Protein AF-A0A286G7I3-F1 (afdb_monomer_lite)

Secondary structure (DSSP, 8-state):
-HHHHHH----EEEEEEE-TTS-EEEEEEE-TTT-TTEEEEEE-GGGS-STTHHHHHHHHHHHHHHTT-EEEEEEETTSPPP--TTPPEEEEPSS--HHHHHHHHHHHHHHTT----PPPHHHHHHHHHHHHHHHHHHH---SS-HHHH-TTHHHHEEEESSSTT--GGGS-TT---EEEEE--STTT--EEEEEHHHHHTT----HHHHHHHHHHHHTSPPTT-SHHHH-HHHHHTEEEETTSTT--GGG--TT---EEEEE---TTT--EEEEEHHHHHHH----HHHHHHHHHHHHHSPPTT-SHHHH-HHHHTTEEEETT-TT--TTT--TT----EEEE--STT---EEEE-HHHHH-SSS-S---TTTSPPPPP----

Structure (mmCIF, N/CA/C/O backbone):
data_AF-A0A286G7I3-F1
#
_entry.id   AF-A0A286G7I3-F1
#
loop_
_atom_site.group_PDB
_atom_site.id
_atom_site.type_symbol
_atom_site.label_atom_id
_atom_site.label_alt_id
_atom_site.label_comp_id
_atom_site.label_asym_id
_atom_site.label_entity_id
_atom_site.label_seq_id
_atom_site.pdbx_PDB_ins_code
_atom_site.Cartn_x
_atom_site.Cartn_y
_atom_site.Cartn_z
_atom_site.occupancy
_atom_site.B_iso_or_equiv
_atom_site.auth_seq_id
_atom_site.auth_comp_id
_atom_site.auth_asym_id
_atom_site.auth_atom_id
_atom_site.pdbx_PDB_model_num
ATOM 1 N N . MET A 1 1 ? -23.359 -0.756 37.382 1.00 92.81 1 MET A N 1
ATOM 2 C CA . MET A 1 1 ? -24.013 0.315 38.172 1.00 92.81 1 MET A CA 1
ATOM 3 C C . MET A 1 1 ? -24.733 -0.228 39.402 1.00 92.81 1 MET A C 1
ATOM 5 O O . MET A 1 1 ? -24.409 0.230 40.486 1.00 92.81 1 MET A O 1
ATOM 9 N N . LEU A 1 2 ? -25.645 -1.206 39.276 1.00 96.12 2 LEU A N 1
ATOM 10 C CA . LEU A 1 2 ? -26.337 -1.809 40.433 1.00 96.12 2 LEU A CA 1
ATOM 11 C C . LEU A 1 2 ? -25.375 -2.321 41.516 1.00 96.12 2 LEU A C 1
ATOM 13 O O . LEU A 1 2 ? -25.525 -1.956 42.674 1.00 96.12 2 LEU A O 1
ATOM 17 N N . VAL A 1 3 ? -24.338 -3.069 41.117 1.00 95.69 3 VAL A N 1
ATOM 18 C CA . VAL A 1 3 ? -23.302 -3.575 42.036 1.00 95.69 3 VAL A CA 1
ATOM 19 C C . VAL A 1 3 ? -22.672 -2.441 42.850 1.00 95.69 3 VAL A C 1
ATOM 21 O O . VAL A 1 3 ? -22.661 -2.525 44.067 1.00 95.69 3 VAL A O 1
ATOM 24 N N . GLN A 1 4 ? -22.236 -1.348 42.211 1.00 95.25 4 GLN A N 1
ATOM 25 C CA . GLN A 1 4 ? -21.652 -0.192 42.912 1.00 95.25 4 GLN A CA 1
ATOM 26 C C . GLN A 1 4 ? -22.638 0.464 43.882 1.00 95.25 4 GLN A C 1
ATOM 28 O O . GLN A 1 4 ? -22.255 0.852 44.979 1.00 95.25 4 GLN A O 1
ATOM 33 N N . ALA A 1 5 ? -23.908 0.600 43.490 1.00 96.12 5 ALA A N 1
ATOM 34 C CA . ALA A 1 5 ? -24.925 1.207 44.346 1.00 96.12 5 ALA A CA 1
ATOM 35 C C . ALA A 1 5 ? -25.219 0.347 45.590 1.00 96.12 5 ALA A C 1
ATOM 37 O O . ALA A 1 5 ? -25.409 0.892 46.681 1.00 96.12 5 ALA A O 1
ATOM 38 N N . ALA A 1 6 ? -25.250 -0.980 45.421 1.00 96.88 6 ALA A N 1
ATOM 39 C CA . ALA A 1 6 ? -25.557 -1.946 46.472 1.00 96.88 6 ALA A CA 1
ATOM 40 C C . ALA A 1 6 ? -24.361 -2.237 47.392 1.00 96.88 6 ALA A C 1
ATOM 42 O O . ALA A 1 6 ? -24.544 -2.414 48.595 1.00 96.88 6 ALA A O 1
ATOM 43 N N . SER A 1 7 ? -23.138 -2.276 46.861 1.00 95.81 7 SER A N 1
ATOM 44 C CA . SER A 1 7 ? -21.938 -2.584 47.648 1.00 95.81 7 SER A CA 1
ATOM 45 C C . SER A 1 7 ? -21.220 -1.349 48.187 1.00 95.81 7 SER A C 1
ATOM 47 O O . SER A 1 7 ? -20.500 -1.440 49.178 1.00 95.81 7 SER A O 1
ATOM 49 N N . GLY A 1 8 ? -21.391 -0.193 47.537 1.00 94.62 8 GLY A N 1
ATOM 50 C CA . GLY A 1 8 ? -20.584 1.003 47.787 1.00 94.62 8 GLY A CA 1
ATOM 51 C C . GLY A 1 8 ? -19.138 0.889 47.286 1.00 94.62 8 GLY A C 1
ATOM 52 O O . GLY A 1 8 ? -18.351 1.805 47.508 1.00 94.62 8 GLY A O 1
ATOM 53 N N . LEU A 1 9 ? -18.778 -0.213 46.620 1.00 94.31 9 LEU A N 1
ATOM 54 C CA . LEU A 1 9 ? -17.425 -0.474 46.135 1.00 94.31 9 LEU A CA 1
ATOM 55 C C . LEU A 1 9 ? -17.192 0.143 44.754 1.00 94.31 9 LEU A C 1
ATOM 57 O O . LEU A 1 9 ? -18.116 0.300 43.948 1.00 94.31 9 LEU A O 1
ATOM 61 N N . SER A 1 10 ? -15.926 0.439 44.455 1.00 93.25 10 SER A N 1
ATOM 62 C CA . SER A 1 10 ? -15.514 0.736 43.084 1.00 93.25 10 SER A CA 1
ATOM 63 C C . SER A 1 10 ? -15.616 -0.532 42.237 1.00 93.25 10 SER A C 1
ATOM 65 O O . SER A 1 10 ? -15.251 -1.616 42.686 1.00 93.25 10 SER A O 1
ATOM 67 N N . VAL A 1 11 ? -16.129 -0.394 41.016 1.00 93.75 11 VAL A N 1
ATOM 68 C CA . VAL A 1 11 ? -16.263 -1.497 40.061 1.00 93.75 11 VAL A CA 1
ATOM 69 C C . VAL A 1 11 ? -15.745 -1.002 38.725 1.00 93.75 11 VAL A C 1
ATOM 71 O O . VAL A 1 11 ? -16.295 -0.057 38.153 1.00 93.75 11 VAL A O 1
ATOM 74 N N . GLU A 1 12 ? -14.701 -1.652 38.238 1.00 93.50 12 GLU A N 1
ATOM 75 C CA . GLU A 1 12 ? -14.192 -1.487 36.886 1.00 93.50 12 GLU A CA 1
ATOM 76 C C . GLU A 1 12 ? -14.887 -2.491 35.966 1.00 93.50 12 GLU A C 1
ATOM 78 O O . GLU A 1 12 ? -15.017 -3.669 36.301 1.00 93.50 12 GLU A O 1
ATOM 83 N N . LEU A 1 13 ? -15.365 -2.007 34.819 1.00 91.25 13 LEU A N 1
ATOM 84 C CA . LEU A 1 13 ? -15.988 -2.833 33.786 1.00 91.25 13 LEU A CA 1
ATOM 85 C C . LEU A 1 13 ? -14.953 -3.203 32.725 1.00 91.25 13 LEU A C 1
ATOM 87 O O . LEU A 1 13 ? -14.081 -2.388 32.423 1.00 91.25 13 LEU A O 1
ATOM 91 N N . ASP A 1 14 ? -15.098 -4.383 32.118 1.00 89.12 14 ASP A N 1
ATOM 92 C CA . ASP A 1 14 ? -14.224 -4.856 31.034 1.00 89.12 14 ASP A CA 1
ATOM 93 C C . ASP A 1 14 ? -12.725 -4.801 31.411 1.00 89.12 14 ASP A C 1
ATOM 95 O O . ASP A 1 14 ? -11.880 -4.432 30.588 1.00 89.12 14 ASP A O 1
ATOM 99 N N . HIS A 1 15 ? -12.380 -5.154 32.654 1.00 93.56 15 HIS A N 1
ATOM 100 C CA . HIS A 1 15 ? -11.006 -5.110 33.150 1.00 93.56 15 HIS A CA 1
ATOM 101 C C . HIS A 1 15 ? -10.110 -6.062 32.352 1.00 93.56 15 HIS A C 1
ATOM 103 O O . HIS A 1 15 ? -10.444 -7.231 32.135 1.00 93.56 15 HIS A O 1
ATOM 109 N N . ARG A 1 16 ? -8.967 -5.555 31.883 1.00 93.81 16 ARG A N 1
ATOM 110 C CA . ARG A 1 16 ? -8.094 -6.265 30.946 1.00 93.81 16 ARG A CA 1
ATOM 111 C C . ARG A 1 16 ? -6.773 -6.628 31.584 1.00 93.81 16 ARG A C 1
ATOM 113 O O . ARG A 1 16 ? -6.072 -5.763 32.100 1.00 93.81 16 ARG A O 1
ATOM 120 N N . LEU A 1 17 ? -6.407 -7.898 31.470 1.00 91.62 17 LEU A N 1
ATOM 121 C CA . LEU A 1 17 ? -5.164 -8.416 32.013 1.00 91.62 17 LEU A CA 1
ATOM 122 C C . LEU A 1 17 ? -4.532 -9.412 31.046 1.00 91.62 17 LEU A C 1
ATOM 124 O O . LEU A 1 17 ? -5.204 -10.209 30.393 1.00 91.62 17 LEU A O 1
ATOM 128 N N . ARG A 1 18 ? -3.205 -9.372 30.944 1.00 92.75 18 ARG A N 1
ATOM 129 C CA . ARG A 1 18 ? -2.447 -10.311 30.119 1.00 92.75 18 ARG A CA 1
ATOM 130 C C . ARG A 1 18 ? -1.984 -11.492 30.965 1.00 92.75 18 ARG A C 1
ATOM 132 O O . ARG A 1 18 ? -0.975 -11.396 31.660 1.00 92.75 18 ARG A O 1
ATOM 139 N N . LEU A 1 19 ? -2.710 -12.605 30.879 1.00 91.12 19 LEU A N 1
ATOM 140 C CA . LEU A 1 19 ? -2.352 -13.842 31.573 1.00 91.12 19 LEU A CA 1
ATOM 141 C C . LEU A 1 19 ? -1.157 -14.546 30.895 1.00 91.12 19 LEU A C 1
ATOM 143 O O . LEU A 1 19 ? -0.974 -14.425 29.675 1.00 91.12 19 LEU A O 1
ATOM 147 N N . PRO A 1 20 ? -0.337 -15.309 31.645 1.00 87.94 20 PRO A N 1
ATOM 148 C CA . PRO A 1 20 ? 0.782 -16.063 31.082 1.00 87.94 20 PRO A CA 1
ATOM 149 C C . PRO A 1 20 ? 0.353 -16.978 29.927 1.00 87.94 20 PRO A C 1
ATOM 151 O O . PRO A 1 20 ? -0.603 -17.740 30.037 1.00 87.94 20 PRO A O 1
ATOM 154 N N . GLY A 1 21 ? 1.059 -16.897 28.795 1.00 86.12 21 GLY A N 1
ATOM 155 C CA . GLY A 1 21 ? 0.765 -17.710 27.606 1.00 86.12 21 GLY A CA 1
ATOM 156 C C . GLY A 1 21 ? -0.512 -17.320 26.850 1.00 86.12 21 GLY A C 1
ATOM 157 O O . GLY A 1 21 ? -0.865 -17.986 25.877 1.00 86.12 21 GLY A O 1
ATOM 158 N N . ARG A 1 22 ? -1.194 -16.241 27.252 1.00 87.62 22 ARG A N 1
ATOM 159 C CA . ARG A 1 22 ? -2.447 -15.785 26.647 1.00 87.62 22 ARG A CA 1
ATOM 160 C C . ARG A 1 22 ? -2.303 -14.397 26.023 1.00 87.62 22 ARG A C 1
ATOM 162 O O . ARG A 1 22 ? -1.308 -13.685 26.197 1.00 87.62 22 ARG A O 1
ATOM 169 N N . ARG A 1 23 ? -3.299 -14.040 25.208 1.00 84.38 23 ARG A N 1
ATOM 170 C CA . ARG A 1 23 ? -3.499 -12.651 24.772 1.00 84.38 23 ARG A CA 1
ATOM 171 C C . ARG A 1 23 ? -4.014 -11.829 25.963 1.00 84.38 23 ARG A C 1
ATOM 173 O O . ARG A 1 23 ? -4.059 -12.309 27.088 1.00 84.38 23 ARG A O 1
ATOM 180 N N . GLU A 1 24 ? -4.359 -10.576 25.716 1.00 89.88 24 GLU A N 1
ATOM 181 C CA . GLU A 1 24 ? -5.114 -9.785 26.683 1.00 89.88 24 GLU A CA 1
ATOM 182 C C . GLU A 1 24 ? -6.499 -10.426 26.887 1.00 89.88 24 GLU A C 1
ATOM 184 O O . GLU A 1 24 ? -7.284 -10.519 25.941 1.00 89.88 24 GLU A O 1
ATOM 189 N N . ASP A 1 25 ? -6.758 -10.929 28.095 1.00 91.69 25 ASP A N 1
ATOM 190 C CA . ASP A 1 25 ? -8.053 -11.453 28.523 1.00 91.69 25 ASP A CA 1
ATOM 191 C C . ASP A 1 25 ? -8.862 -10.330 29.187 1.00 91.69 25 ASP A C 1
ATOM 193 O O . ASP A 1 25 ? -8.309 -9.408 29.789 1.00 91.69 25 ASP A O 1
ATOM 197 N N . ARG A 1 26 ? -10.189 -10.412 29.069 1.00 93.19 26 ARG A N 1
ATOM 198 C CA . ARG A 1 26 ? -11.133 -9.413 29.580 1.00 93.19 26 ARG A CA 1
ATOM 199 C C . ARG A 1 26 ? -12.057 -10.041 30.610 1.00 93.19 26 ARG A C 1
ATOM 201 O O . ARG A 1 26 ? -12.679 -11.048 30.279 1.00 93.19 26 ARG A O 1
ATOM 208 N N . PHE A 1 27 ? -12.172 -9.434 31.783 1.00 94.50 27 PHE A N 1
ATOM 209 C CA . PHE A 1 27 ? -13.089 -9.806 32.861 1.00 94.50 27 PHE A CA 1
ATOM 210 C C . PHE A 1 27 ? -14.191 -8.761 32.998 1.00 94.50 27 PHE A C 1
ATOM 212 O O . PHE A 1 27 ? -13.928 -7.568 32.840 1.00 94.50 27 PHE A O 1
ATOM 219 N N . ASP A 1 28 ? -15.423 -9.196 33.251 1.00 94.31 28 ASP A N 1
ATOM 220 C CA . ASP A 1 28 ? -16.570 -8.289 33.173 1.00 94.31 28 ASP A CA 1
ATOM 221 C C . ASP A 1 28 ? -16.594 -7.292 34.333 1.00 94.31 28 ASP A C 1
ATOM 223 O O . ASP A 1 28 ? -16.846 -6.108 34.097 1.00 94.31 28 ASP A O 1
ATOM 227 N N . LEU A 1 29 ? -16.282 -7.742 35.555 1.00 95.75 29 LEU A N 1
ATOM 228 C CA . LEU A 1 29 ? -16.174 -6.894 36.744 1.00 95.75 29 LEU A CA 1
ATOM 229 C C . LEU A 1 29 ? -14.844 -7.120 37.474 1.00 95.75 29 LEU A C 1
ATOM 231 O O . LEU A 1 29 ? -14.450 -8.256 37.742 1.00 95.75 29 LEU A O 1
ATOM 235 N N . TYR A 1 30 ? -14.211 -6.022 37.878 1.00 96.00 30 TYR A N 1
ATOM 236 C CA . TYR A 1 30 ? -13.063 -6.004 38.783 1.00 96.00 30 TYR A CA 1
ATOM 237 C C . TYR A 1 30 ? -13.311 -5.025 39.937 1.00 96.00 30 TYR A C 1
ATOM 239 O O . TYR A 1 30 ? -13.836 -3.928 39.727 1.00 96.00 30 TYR A O 1
ATOM 247 N N . LEU A 1 31 ? -12.971 -5.438 41.160 1.00 92.88 31 LEU A N 1
ATOM 248 C CA . LEU A 1 31 ? -13.221 -4.684 42.390 1.00 92.88 31 LEU A CA 1
ATOM 249 C C . LEU A 1 31 ? -11.886 -4.382 43.094 1.00 92.88 31 LEU A C 1
ATOM 251 O O . LEU A 1 31 ? -11.485 -5.147 43.968 1.00 92.88 31 LEU A O 1
ATOM 255 N N . PRO A 1 32 ? -11.192 -3.281 42.745 1.00 89.50 32 PRO A N 1
ATOM 256 C CA . PRO A 1 32 ? -9.809 -3.041 43.173 1.00 89.50 32 PRO A CA 1
ATOM 257 C C . PRO A 1 32 ? -9.633 -2.954 44.690 1.00 89.50 32 PRO A C 1
ATOM 259 O O . PRO A 1 32 ? -8.608 -3.367 45.213 1.00 89.50 32 PRO A O 1
ATOM 262 N N . GLU A 1 33 ? -10.636 -2.441 45.399 1.00 89.62 33 GLU A N 1
ATOM 263 C CA . GLU A 1 33 ? -10.627 -2.320 46.853 1.00 89.62 33 GLU A CA 1
ATOM 264 C C . GLU A 1 33 ? -11.990 -2.755 47.407 1.00 89.62 33 GLU A C 1
ATOM 266 O O . GLU A 1 33 ? -13.024 -2.367 46.847 1.00 89.62 33 GLU A O 1
ATOM 271 N N . PRO A 1 34 ? -12.036 -3.537 48.501 1.00 88.62 34 PRO A N 1
ATOM 272 C CA . PRO A 1 34 ? -10.909 -4.085 49.272 1.00 88.62 34 PRO A CA 1
ATOM 273 C C . PRO A 1 34 ? -10.394 -5.448 48.750 1.00 88.62 34 PRO A C 1
ATOM 275 O O . PRO A 1 34 ? -9.700 -6.157 49.475 1.00 88.62 34 PRO A O 1
ATOM 278 N N . ALA A 1 35 ? -10.776 -5.869 47.537 1.00 86.94 35 ALA A N 1
ATOM 279 C CA . ALA A 1 35 ? -10.532 -7.221 47.018 1.00 86.94 35 ALA A CA 1
ATOM 280 C C . ALA A 1 35 ? -9.737 -7.221 45.690 1.00 86.94 35 ALA A C 1
ATOM 282 O O . ALA A 1 35 ? -10.262 -7.662 44.668 1.00 86.94 35 ALA A O 1
ATOM 283 N N . PRO A 1 36 ? -8.460 -6.791 45.683 1.00 89.62 36 PRO A N 1
ATOM 284 C CA . PRO A 1 36 ? -7.670 -6.572 44.461 1.00 89.62 36 PRO A CA 1
ATOM 285 C C . PRO A 1 36 ? -7.359 -7.842 43.649 1.00 89.62 36 PRO A C 1
ATOM 287 O O . PRO A 1 36 ? -6.869 -7.749 42.527 1.00 89.62 36 PRO A O 1
ATOM 290 N N . SER A 1 37 ? -7.608 -9.036 44.191 1.00 91.25 37 SER A N 1
ATOM 291 C CA . SER A 1 37 ? -7.491 -10.309 43.468 1.00 91.25 37 SER A CA 1
ATOM 292 C C . SER A 1 37 ? -8.796 -10.748 42.794 1.00 91.25 37 SER A C 1
ATOM 294 O O . SER A 1 37 ? -8.751 -11.664 41.974 1.00 91.25 37 SER A O 1
ATOM 296 N N . LEU A 1 38 ? -9.941 -10.138 43.138 1.00 94.25 38 LEU A N 1
ATOM 297 C CA . LEU A 1 38 ? -11.271 -10.606 42.747 1.00 94.25 38 LEU A CA 1
ATOM 298 C C . LEU A 1 38 ? -11.661 -10.142 41.342 1.00 94.25 38 LEU A C 1
ATOM 300 O O . LEU A 1 38 ? -11.843 -8.950 41.080 1.00 94.25 38 LEU A O 1
ATOM 304 N N . LEU A 1 39 ? -11.896 -11.117 40.470 1.00 95.19 39 LEU A N 1
ATOM 305 C CA . LEU A 1 39 ? -12.409 -10.944 39.117 1.00 95.19 39 LEU A CA 1
ATOM 306 C C . LEU A 1 39 ? -13.718 -11.716 38.969 1.00 95.19 39 LEU A C 1
ATOM 308 O O . LEU A 1 39 ? -13.805 -12.875 39.371 1.00 95.19 39 LEU A O 1
ATOM 312 N N . ILE A 1 40 ? -14.731 -11.088 38.373 1.00 95.56 40 ILE A N 1
ATOM 313 C CA . ILE A 1 40 ? -16.036 -11.717 38.154 1.00 95.56 40 ILE A CA 1
ATOM 314 C C . ILE A 1 40 ? -16.363 -11.703 36.664 1.00 95.56 40 ILE A C 1
ATOM 316 O O . ILE A 1 40 ? -16.412 -10.639 36.042 1.00 95.56 40 ILE A O 1
ATOM 320 N N . ASP A 1 41 ? -16.624 -12.886 36.115 1.00 94.69 41 ASP A N 1
ATOM 321 C CA . ASP A 1 41 ? -17.195 -13.059 34.779 1.00 94.69 41 ASP A CA 1
ATOM 322 C C . ASP A 1 41 ? -18.713 -13.261 34.866 1.00 94.69 41 ASP A C 1
ATOM 324 O O . ASP A 1 41 ? -19.211 -14.030 35.697 1.00 94.69 41 ASP A O 1
ATOM 328 N N . LEU A 1 42 ? -19.439 -12.577 33.984 1.00 93.69 42 LEU A N 1
ATOM 329 C CA . LEU A 1 42 ? -20.878 -12.687 33.798 1.00 93.69 42 LEU A CA 1
ATOM 330 C C . LEU A 1 42 ? -21.142 -13.404 32.469 1.00 93.69 42 LEU A C 1
ATOM 332 O O . LEU A 1 42 ? -20.881 -12.870 31.392 1.00 93.69 42 LEU A O 1
ATOM 336 N N . ASP A 1 43 ? -21.715 -14.603 32.535 1.00 91.94 43 ASP A N 1
ATOM 337 C CA . ASP A 1 43 ? -21.930 -15.468 31.376 1.00 91.94 43 ASP A CA 1
ATOM 338 C C . ASP A 1 43 ? -23.408 -15.592 31.004 1.00 91.94 43 ASP A C 1
ATOM 340 O O . ASP A 1 43 ? -24.058 -16.606 31.306 1.00 91.94 43 ASP A O 1
ATOM 344 N N . PRO A 1 44 ? -23.993 -14.578 30.351 1.00 90.00 44 PRO A N 1
ATOM 345 C CA . PRO A 1 44 ? -25.347 -14.704 29.862 1.00 90.00 44 PRO A CA 1
ATOM 346 C C . PRO A 1 44 ? -25.419 -15.760 28.753 1.00 90.00 44 PRO A C 1
ATOM 348 O O . PRO A 1 44 ? -24.470 -15.985 28.000 1.00 90.00 44 PRO A O 1
ATOM 351 N N . GLU A 1 45 ? -26.572 -16.411 28.624 1.00 87.94 45 GLU A N 1
ATOM 352 C CA . GLU A 1 45 ? -26.767 -17.518 27.679 1.00 87.94 45 GLU A CA 1
ATOM 353 C C . GLU A 1 45 ? -26.418 -17.132 26.228 1.00 87.94 45 GLU A C 1
ATOM 355 O O . GLU A 1 45 ? -25.761 -17.885 25.506 1.00 87.94 45 GLU A O 1
ATOM 360 N N . TRP A 1 46 ? -26.772 -15.911 25.814 1.00 82.00 46 TRP A N 1
ATOM 361 C CA . TRP A 1 46 ? -26.573 -15.428 24.445 1.00 82.00 46 TRP A CA 1
ATOM 362 C C . TRP A 1 46 ? -25.097 -15.266 24.037 1.00 82.00 46 TRP A C 1
ATOM 364 O O . TRP A 1 46 ? -24.808 -15.257 22.839 1.00 82.00 46 TRP A O 1
ATOM 374 N N . THR A 1 47 ? -24.151 -15.184 24.983 1.00 80.38 47 THR A N 1
ATOM 375 C CA . THR A 1 47 ? -22.703 -15.170 24.683 1.00 80.38 47 THR A CA 1
ATOM 376 C C . THR A 1 47 ? -22.100 -16.578 24.577 1.00 80.38 47 THR A C 1
ATOM 378 O O . THR A 1 47 ? -20.963 -16.734 24.124 1.00 80.38 47 THR A O 1
ATOM 381 N N . HIS A 1 48 ? -22.870 -17.621 24.909 1.00 83.81 48 HIS A N 1
ATOM 382 C CA . HIS A 1 48 ? -22.408 -19.008 25.036 1.00 83.81 48 HIS A CA 1
ATOM 383 C C . HIS A 1 48 ? -23.063 -19.978 24.038 1.00 83.81 48 HIS A C 1
ATOM 385 O O . HIS A 1 48 ? -22.950 -21.191 24.180 1.00 83.81 48 HIS A O 1
ATOM 391 N N . ASN A 1 49 ? -23.665 -19.456 22.967 1.00 78.06 49 ASN A N 1
ATOM 392 C CA . ASN A 1 49 ? -24.320 -20.238 21.910 1.00 78.06 49 ASN A CA 1
ATOM 393 C C . ASN A 1 49 ? -23.365 -20.858 20.865 1.00 78.06 49 ASN A C 1
ATOM 395 O O . ASN A 1 49 ? -23.815 -21.528 19.936 1.00 78.06 49 ASN A O 1
ATOM 399 N N . ARG A 1 50 ? -22.049 -20.628 20.975 1.00 82.25 50 ARG A N 1
ATOM 400 C CA . ARG A 1 50 ? -21.055 -21.102 19.998 1.00 82.25 50 ARG A CA 1
ATOM 401 C C . ARG A 1 50 ? -20.369 -22.393 20.455 1.00 82.25 50 ARG A C 1
ATOM 403 O O . ARG A 1 50 ? -19.992 -22.496 21.625 1.00 82.25 50 ARG A O 1
ATOM 410 N N . PRO A 1 51 ? -20.062 -23.318 19.524 1.00 81.62 51 PRO A N 1
ATOM 411 C CA . PRO A 1 51 ? -19.155 -24.427 19.799 1.00 81.62 51 PRO A CA 1
ATOM 412 C C . PRO A 1 51 ? -17.822 -23.938 20.397 1.00 81.62 51 PRO A C 1
ATOM 414 O O . PRO A 1 51 ? -17.269 -22.906 19.987 1.00 81.62 51 PRO A O 1
ATOM 417 N N . GLY A 1 52 ? -17.330 -24.655 21.409 1.00 88.12 52 GLY A N 1
ATOM 418 C CA . GLY A 1 52 ? -16.081 -24.343 22.112 1.00 88.12 52 GLY A CA 1
ATOM 419 C C . GLY A 1 52 ? -16.147 -23.172 23.104 1.00 88.12 52 GLY A C 1
ATOM 420 O O . GLY A 1 52 ? -15.106 -22.773 23.621 1.00 88.12 52 GLY A O 1
ATOM 421 N N . SER A 1 53 ? -17.321 -22.587 23.394 1.00 89.12 53 SER A N 1
ATOM 422 C CA . SER A 1 53 ? -17.418 -21.553 24.443 1.00 89.12 53 SER A CA 1
ATOM 423 C C . SER A 1 53 ? -17.030 -22.098 25.820 1.00 89.12 53 SER A C 1
ATOM 425 O O . SER A 1 53 ? -16.189 -21.496 26.478 1.00 89.12 53 SER A O 1
ATOM 427 N N . LEU A 1 54 ? -17.510 -23.290 26.194 1.00 91.00 54 LEU A N 1
ATOM 428 C CA . LEU A 1 54 ? -17.141 -23.933 27.461 1.00 91.00 54 LEU A CA 1
ATOM 429 C C . LEU A 1 54 ? -15.630 -24.202 27.574 1.00 91.00 54 LEU A C 1
ATOM 431 O O . LEU A 1 54 ? -15.038 -23.992 28.628 1.00 91.00 54 LEU A O 1
ATOM 435 N N . GLU A 1 55 ? -14.985 -24.632 26.490 1.00 92.44 55 GLU A N 1
ATOM 436 C CA . GLU A 1 55 ? -13.536 -24.877 26.458 1.00 92.44 55 GLU A CA 1
ATOM 437 C C . GLU A 1 55 ? -12.743 -23.579 26.655 1.00 92.44 55 GLU A C 1
ATOM 439 O O . GLU A 1 55 ? -11.785 -23.542 27.428 1.00 92.44 55 GLU A O 1
ATOM 444 N N . ARG A 1 56 ? -13.164 -22.487 25.997 1.00 90.56 56 ARG A N 1
ATOM 445 C CA . ARG A 1 56 ? -12.555 -21.160 26.172 1.00 90.56 56 ARG A CA 1
ATOM 446 C C . ARG A 1 56 ? -12.724 -20.645 27.597 1.00 90.56 56 ARG A C 1
ATOM 448 O O . ARG A 1 56 ? -11.757 -20.127 28.155 1.00 90.56 56 ARG A O 1
ATOM 455 N N . ASP A 1 57 ? -13.913 -20.817 28.167 1.00 91.62 57 ASP A N 1
ATOM 456 C CA . ASP A 1 57 ? -14.225 -20.442 29.545 1.00 91.62 57 ASP A CA 1
ATOM 457 C C . ASP A 1 57 ? -13.331 -21.193 30.528 1.00 91.62 57 ASP A C 1
ATOM 459 O O . ASP A 1 57 ? -12.650 -20.577 31.345 1.00 91.62 57 ASP A O 1
ATOM 463 N N . THR A 1 58 ? -13.253 -22.516 30.365 1.00 93.88 58 THR A N 1
ATOM 464 C CA . THR A 1 58 ? -12.393 -23.408 31.154 1.00 93.88 58 THR A CA 1
ATOM 465 C C . THR A 1 58 ? -10.938 -22.958 31.087 1.00 93.88 58 THR A C 1
ATOM 467 O O . THR A 1 58 ? -10.295 -22.783 32.118 1.00 93.88 58 THR A O 1
ATOM 470 N N . ALA A 1 59 ? -10.419 -22.708 29.881 1.00 93.06 59 ALA A N 1
ATOM 471 C CA . ALA A 1 59 ? -9.031 -22.305 29.686 1.00 93.06 59 ALA A CA 1
ATOM 472 C C . ALA A 1 59 ? -8.721 -20.915 30.267 1.00 93.06 59 ALA A C 1
ATOM 474 O O . ALA A 1 59 ? -7.632 -20.713 30.805 1.00 93.06 59 ALA A O 1
ATOM 475 N N . LYS A 1 60 ? -9.645 -19.950 30.151 1.00 93.06 60 LYS A N 1
ATOM 476 C CA . LYS A 1 60 ? -9.494 -18.608 30.738 1.00 93.06 60 LYS A CA 1
ATOM 477 C C . LYS A 1 60 ? -9.497 -18.689 32.265 1.00 93.06 60 LYS A C 1
ATOM 479 O O . LYS A 1 60 ? -8.585 -18.168 32.901 1.00 93.06 60 LYS A O 1
ATOM 484 N N . THR A 1 61 ? -10.485 -19.372 32.840 1.00 94.25 61 THR A N 1
ATOM 485 C CA . THR A 1 61 ? -10.637 -19.488 34.293 1.00 94.25 61 THR A CA 1
ATOM 486 C C . THR A 1 61 ? -9.472 -20.258 34.919 1.00 94.25 61 THR A C 1
ATOM 488 O O . THR A 1 61 ? -8.881 -19.776 35.880 1.00 94.25 61 THR A O 1
ATOM 491 N N . ALA A 1 62 ? -9.054 -21.385 34.332 1.00 93.81 62 ALA A N 1
ATOM 492 C CA . ALA A 1 62 ? -7.894 -22.137 34.814 1.00 93.81 62 ALA A CA 1
ATOM 493 C C . ALA A 1 62 ? -6.598 -21.308 34.778 1.00 93.81 62 ALA A C 1
ATOM 495 O O . ALA A 1 62 ? -5.810 -21.357 35.719 1.00 93.81 62 ALA A O 1
ATOM 496 N N . ALA A 1 63 ? -6.383 -20.518 33.720 1.00 94.06 63 ALA A N 1
ATOM 497 C CA . ALA A 1 63 ? -5.199 -19.668 33.606 1.00 94.06 63 ALA A CA 1
ATOM 498 C C . ALA A 1 63 ? -5.176 -18.539 34.648 1.00 94.06 63 ALA A C 1
ATOM 500 O O . ALA A 1 63 ? -4.111 -18.205 35.161 1.00 94.06 63 ALA A O 1
ATOM 501 N N . ALA A 1 64 ? -6.334 -17.964 34.968 1.00 93.50 64 ALA A N 1
ATOM 502 C CA . ALA A 1 64 ? -6.438 -16.915 35.972 1.00 93.50 64 ALA A CA 1
ATOM 503 C C . ALA A 1 64 ? -6.204 -17.450 37.394 1.00 93.50 64 ALA A C 1
ATOM 505 O O . ALA A 1 64 ? -5.406 -16.874 38.131 1.00 93.50 64 ALA A O 1
ATOM 506 N N . LEU A 1 65 ? -6.795 -18.601 37.740 1.00 93.19 65 LEU A N 1
ATOM 507 C CA . LEU A 1 65 ? -6.520 -19.277 39.015 1.00 93.19 65 LEU A CA 1
ATOM 508 C C . LEU A 1 65 ? -5.039 -19.671 39.135 1.00 93.19 65 LEU A C 1
ATOM 510 O O . LEU A 1 65 ? -4.421 -19.460 40.174 1.00 93.19 65 LEU A O 1
ATOM 514 N N . ALA A 1 66 ? -4.430 -20.175 38.055 1.00 92.88 66 ALA A N 1
ATOM 515 C CA . ALA A 1 66 ? -2.999 -20.491 38.024 1.00 92.88 66 ALA A CA 1
ATOM 516 C C . ALA A 1 66 ? -2.097 -19.252 38.186 1.00 92.88 66 ALA A C 1
ATOM 518 O O . ALA A 1 66 ? -0.953 -19.381 38.617 1.00 92.88 66 ALA A O 1
ATOM 519 N N . ALA A 1 67 ? -2.603 -18.058 37.861 1.00 92.69 67 ALA A N 1
ATOM 520 C CA . ALA A 1 67 ? -1.924 -16.785 38.091 1.00 92.69 67 ALA A CA 1
ATOM 521 C C . ALA A 1 67 ? -2.129 -16.233 39.519 1.00 92.69 67 ALA A C 1
ATOM 523 O O . ALA A 1 67 ? -1.642 -15.144 39.813 1.00 92.69 67 ALA A O 1
ATOM 524 N N . GLY A 1 68 ? -2.823 -16.966 40.400 1.00 92.75 68 GLY A N 1
ATOM 525 C CA . GLY A 1 68 ? -3.092 -16.558 41.783 1.00 92.75 68 GLY A CA 1
ATOM 526 C C . GLY A 1 68 ? -4.216 -15.529 41.929 1.00 92.75 68 GLY A C 1
ATOM 527 O O . GLY A 1 68 ? -4.274 -14.842 42.944 1.00 92.75 68 GLY A O 1
ATOM 528 N N . LEU A 1 69 ? -5.075 -15.391 40.915 1.00 93.50 69 LEU A N 1
ATOM 529 C CA . LEU A 1 69 ? -6.235 -14.500 40.944 1.00 93.50 69 LEU A CA 1
ATOM 530 C C . LEU A 1 69 ? -7.464 -15.244 41.470 1.00 93.50 69 LEU A C 1
ATOM 532 O O . LEU A 1 69 ? -7.642 -16.431 41.192 1.00 93.50 69 LEU A O 1
ATOM 536 N N . ASP A 1 70 ? -8.346 -14.525 42.157 1.00 92.50 70 ASP A N 1
ATOM 537 C CA . ASP A 1 70 ? -9.618 -15.054 42.634 1.00 92.50 70 ASP A CA 1
ATOM 538 C C . ASP A 1 70 ? -10.685 -14.827 41.567 1.00 92.50 70 ASP A C 1
ATOM 540 O O . ASP A 1 70 ? -11.201 -13.720 41.416 1.00 92.50 70 ASP A O 1
ATOM 544 N N . VAL A 1 71 ? -11.024 -15.870 40.813 1.00 93.38 71 VAL A N 1
ATOM 545 C CA . VAL A 1 71 ? -12.028 -15.765 39.750 1.00 93.38 71 VAL A CA 1
ATOM 546 C C . VAL A 1 71 ? -13.338 -16.394 40.177 1.00 93.38 71 VAL A C 1
ATOM 548 O O . VAL A 1 71 ? -13.387 -17.578 40.499 1.00 93.38 71 VAL A O 1
ATOM 551 N N . GLU A 1 72 ? -14.403 -15.607 40.098 1.00 94.25 72 GLU A N 1
ATOM 552 C CA . GLU A 1 72 ? -15.779 -16.056 40.264 1.00 94.25 72 GLU A CA 1
ATOM 553 C C . GLU A 1 72 ? -16.507 -15.978 38.931 1.00 94.25 72 GLU A C 1
ATOM 555 O O . GLU A 1 72 ? -16.268 -15.085 38.110 1.00 94.25 72 GLU A O 1
ATOM 560 N N . ARG A 1 73 ? -17.405 -16.933 38.696 1.00 93.69 73 ARG A N 1
ATOM 561 C CA . ARG A 1 73 ? -18.098 -17.038 37.419 1.00 93.69 73 ARG A CA 1
ATOM 562 C C . ARG A 1 73 ? -19.587 -17.225 37.634 1.00 93.69 73 ARG A C 1
ATOM 564 O O . ARG A 1 73 ? -20.029 -18.244 38.164 1.00 93.69 73 ARG A O 1
ATOM 571 N N . ILE A 1 74 ? -20.348 -16.215 37.229 1.00 95.06 74 ILE A N 1
ATOM 572 C CA . ILE A 1 74 ? -21.801 -16.188 37.344 1.00 95.06 74 ILE A CA 1
ATOM 573 C C . ILE A 1 74 ? -22.365 -16.570 35.985 1.00 95.06 74 ILE A C 1
ATOM 575 O O . ILE A 1 74 ? -22.141 -15.871 35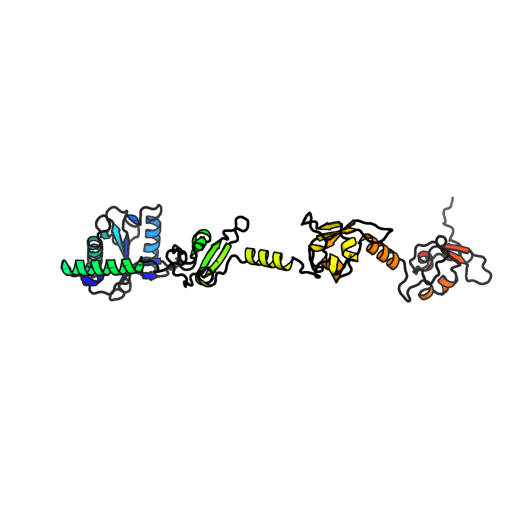.002 1.00 95.06 74 ILE A O 1
ATOM 579 N N . ARG A 1 75 ? -23.083 -17.688 35.917 1.00 92.38 75 ARG A N 1
ATOM 580 C CA . ARG A 1 75 ? -23.626 -18.232 34.669 1.00 92.38 75 ARG A CA 1
ATOM 581 C C . ARG A 1 75 ? -25.133 -18.107 34.626 1.00 92.38 75 ARG A C 1
ATOM 583 O O . ARG A 1 75 ? -25.798 -18.191 35.653 1.00 92.38 75 ARG A O 1
ATOM 590 N N . SER A 1 76 ? -25.693 -17.912 33.437 1.00 92.81 76 SER A N 1
ATOM 591 C CA . SER A 1 76 ? -27.143 -18.006 33.284 1.00 92.81 76 SER A CA 1
ATOM 592 C C . SER A 1 76 ? -27.604 -19.422 33.638 1.00 92.81 76 SER A C 1
ATOM 594 O O . SER A 1 76 ? -26.979 -20.404 33.220 1.00 92.81 76 SER A O 1
ATOM 596 N N . ARG A 1 77 ? -28.682 -19.523 34.420 1.00 89.31 77 ARG A N 1
ATOM 597 C CA . ARG A 1 77 ? -29.277 -20.802 34.824 1.00 89.31 77 ARG A CA 1
ATOM 598 C C . ARG A 1 77 ? -29.520 -21.699 33.607 1.00 89.31 77 ARG A C 1
ATOM 600 O O . ARG A 1 77 ? -30.233 -21.311 32.687 1.00 89.31 77 ARG A O 1
ATOM 607 N N . GLY A 1 78 ? -28.964 -22.910 33.640 1.00 86.50 78 GLY A N 1
ATOM 608 C CA . GLY A 1 78 ? -29.076 -23.899 32.561 1.00 86.50 78 GLY A CA 1
ATOM 609 C C . GLY A 1 78 ? -27.832 -24.032 31.675 1.00 86.50 78 GLY A C 1
ATOM 610 O O . GLY A 1 78 ? -27.732 -25.004 30.927 1.00 86.50 78 GLY A O 1
ATOM 611 N N . LEU A 1 79 ? -26.852 -23.125 31.780 1.00 88.69 79 LEU A N 1
ATOM 612 C CA . LEU A 1 79 ? -25.549 -23.328 31.144 1.00 88.69 79 LEU A CA 1
ATOM 613 C C . LEU A 1 79 ? -24.749 -24.433 31.856 1.00 88.69 79 LEU A C 1
ATOM 615 O O . LEU A 1 79 ? -24.806 -24.538 33.082 1.00 88.69 79 LEU A O 1
ATOM 619 N N . PRO A 1 80 ? -23.945 -25.226 31.119 1.00 89.44 80 PRO A N 1
ATOM 620 C CA . PRO A 1 80 ? -23.100 -26.237 31.737 1.00 89.44 80 PRO A CA 1
ATOM 621 C C . PRO A 1 80 ? -22.081 -25.592 32.694 1.00 89.44 80 PRO A C 1
ATOM 623 O O . PRO A 1 80 ? -21.560 -24.506 32.390 1.00 89.44 80 PRO A O 1
ATOM 626 N N . PRO A 1 81 ? -21.769 -26.255 33.824 1.00 90.06 81 PRO A N 1
ATOM 627 C CA . PRO A 1 81 ? -20.740 -25.795 34.744 1.00 90.06 81 PRO A CA 1
ATOM 628 C C . PRO A 1 81 ? -19.367 -25.835 34.071 1.00 90.06 81 PRO A C 1
ATOM 630 O O . PRO A 1 81 ? -19.074 -26.718 33.264 1.00 90.06 81 PRO A O 1
ATOM 633 N N . VAL A 1 82 ? -18.510 -24.877 34.420 1.00 92.06 82 VAL A N 1
ATOM 634 C CA . VAL A 1 82 ? -17.127 -24.817 33.933 1.00 92.06 82 VAL A CA 1
ATOM 635 C C . VAL A 1 82 ? -16.278 -25.847 34.694 1.00 92.06 82 VAL A C 1
ATOM 637 O O . VAL A 1 82 ? -16.153 -25.719 35.910 1.00 92.06 82 VAL A O 1
ATOM 640 N N . PRO A 1 83 ? -15.691 -26.859 34.026 1.00 93.06 83 PRO A N 1
ATOM 641 C CA . PRO A 1 83 ? -14.983 -27.964 34.675 1.00 93.06 83 PRO A CA 1
ATOM 642 C C . PRO A 1 83 ? -13.581 -27.557 35.166 1.00 93.06 83 PRO A C 1
ATOM 644 O O . PRO A 1 83 ? -12.565 -28.043 34.672 1.00 93.06 83 PRO A O 1
ATOM 647 N N . VAL A 1 84 ? -13.515 -26.654 36.146 1.00 92.56 84 VAL A N 1
ATOM 648 C CA . VAL A 1 84 ? -12.274 -26.214 36.800 1.00 92.56 84 VAL A CA 1
ATOM 649 C C . VAL A 1 84 ? -12.353 -26.537 38.289 1.00 92.56 84 VAL A C 1
ATOM 651 O O . VAL A 1 84 ? -13.300 -26.159 38.973 1.00 92.56 84 VAL A O 1
ATOM 654 N N . HIS A 1 85 ? -11.358 -27.265 38.797 1.00 87.31 85 HIS A N 1
ATOM 655 C CA . HIS A 1 85 ? -11.318 -27.669 40.200 1.00 87.31 85 HIS A CA 1
ATOM 656 C C . HIS A 1 85 ? -11.216 -26.448 41.126 1.00 87.31 85 HIS A C 1
ATOM 658 O O . HIS A 1 85 ? -10.370 -25.584 40.911 1.00 87.31 85 HIS A O 1
ATOM 664 N N . GLY A 1 86 ? -12.064 -26.395 42.158 1.00 81.06 86 GLY A N 1
ATOM 665 C CA . GLY A 1 86 ? -12.086 -25.303 43.138 1.00 81.06 86 GLY A CA 1
ATOM 666 C C . GLY A 1 86 ? -12.851 -24.047 42.705 1.00 81.06 86 GLY A C 1
ATOM 667 O O . GLY A 1 8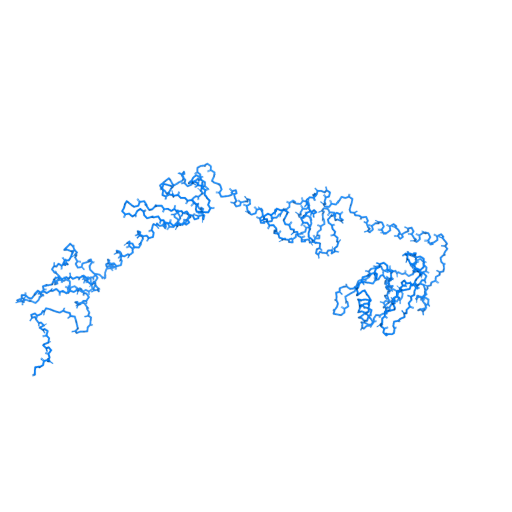6 ? -12.903 -23.098 43.479 1.00 81.06 86 GLY A O 1
ATOM 668 N N . LEU A 1 87 ? -13.459 -24.029 41.512 1.00 88.44 87 LEU A N 1
ATOM 669 C CA . LEU A 1 87 ? -14.314 -22.925 41.073 1.00 88.44 87 LEU A CA 1
ATOM 670 C C . LEU A 1 87 ? -15.709 -23.032 41.708 1.00 88.44 87 LEU A C 1
ATOM 672 O O . LEU A 1 87 ? -16.385 -24.052 41.559 1.00 88.44 87 LEU A O 1
ATOM 676 N N . THR A 1 88 ? -16.165 -21.966 42.366 1.00 84.31 88 THR A N 1
ATOM 677 C CA . THR A 1 88 ? -17.543 -21.879 42.863 1.00 84.31 88 THR A CA 1
ATOM 678 C C . THR A 1 88 ? -18.499 -21.582 41.708 1.00 84.31 88 THR A C 1
ATOM 680 O O . THR A 1 88 ? -18.249 -20.712 40.873 1.00 84.31 88 THR A O 1
ATOM 683 N N . HIS A 1 89 ? -19.614 -22.311 41.644 1.00 83.19 89 HIS A N 1
ATOM 684 C CA . HIS A 1 89 ? -20.642 -22.098 40.629 1.00 83.19 89 HIS A CA 1
ATOM 685 C C . HIS A 1 89 ? -21.735 -21.171 41.154 1.00 83.19 89 HIS A C 1
ATOM 687 O O . HIS A 1 89 ? -22.440 -21.505 42.106 1.00 83.19 89 HIS A O 1
ATOM 693 N N . HIS A 1 90 ? -21.900 -20.029 40.491 1.00 91.31 90 HIS A N 1
ATOM 694 C CA . HIS A 1 90 ? -22.972 -19.081 40.762 1.00 91.31 90 HIS A CA 1
ATOM 695 C C . HIS A 1 90 ? -23.914 -19.014 39.567 1.00 91.31 90 HIS A C 1
ATOM 697 O O . HIS A 1 90 ? -23.468 -18.952 38.421 1.00 91.31 90 HIS A O 1
ATOM 703 N N . GLU A 1 91 ? -25.218 -18.997 39.829 1.00 91.56 91 GLU A N 1
ATOM 704 C CA . GLU A 1 91 ? -26.230 -18.860 38.788 1.00 91.56 91 GLU A CA 1
ATOM 705 C C . GLU A 1 91 ? -26.978 -17.534 38.920 1.00 91.56 91 GLU A C 1
ATOM 707 O O . GLU A 1 91 ? -27.415 -17.162 40.009 1.00 91.56 91 GLU A O 1
ATOM 712 N N . ALA A 1 92 ? -27.168 -16.850 37.796 1.00 90.25 92 ALA A N 1
ATOM 713 C CA . ALA A 1 92 ? -28.131 -15.765 37.656 1.00 90.25 92 ALA A CA 1
ATOM 714 C C . ALA A 1 92 ? -29.397 -16.280 36.952 1.00 90.25 92 ALA A C 1
ATOM 716 O O . ALA A 1 92 ? -29.354 -17.268 36.209 1.00 90.25 92 ALA A O 1
ATOM 717 N N . GLY A 1 93 ? -30.533 -15.615 37.196 1.00 78.00 93 GLY A N 1
ATOM 718 C CA . GLY A 1 93 ? -31.814 -15.933 36.557 1.00 78.00 93 GLY A CA 1
ATOM 719 C C . GLY A 1 93 ? -31.724 -16.018 35.022 1.00 78.00 93 GLY A C 1
ATOM 720 O O . GLY A 1 93 ? -30.773 -15.510 34.418 1.00 78.00 93 GLY A O 1
ATOM 721 N N . PRO A 1 94 ? -32.684 -16.690 34.360 1.00 71.00 94 PRO A N 1
ATOM 722 C CA . PRO A 1 94 ? -32.677 -16.789 32.905 1.00 71.00 94 PRO A CA 1
ATOM 723 C C . PRO A 1 94 ? -32.790 -15.396 32.263 1.00 71.00 94 PRO A C 1
ATOM 725 O O . PRO A 1 94 ? -33.582 -14.558 32.693 1.00 71.00 94 PRO A O 1
ATOM 728 N N . GLY A 1 95 ? -32.020 -15.157 31.199 1.00 75.19 95 GLY A N 1
ATOM 729 C CA . GLY A 1 95 ? -32.095 -13.927 30.405 1.00 75.19 95 GLY A CA 1
ATOM 730 C C . GLY A 1 95 ? -31.155 -12.797 30.848 1.00 75.19 95 GLY A C 1
ATOM 731 O O . GLY A 1 95 ? -30.054 -13.021 31.350 1.00 75.19 95 GLY A O 1
ATOM 732 N N . VAL A 1 96 ? -31.562 -11.555 30.566 1.00 80.62 96 VAL A N 1
ATOM 733 C CA . VAL A 1 96 ? -30.712 -10.347 30.648 1.00 80.62 96 VAL A CA 1
ATOM 734 C C . VAL A 1 96 ? -31.150 -9.357 31.730 1.00 80.62 96 VAL A C 1
ATOM 736 O O . VAL A 1 96 ? -30.758 -8.194 31.679 1.00 80.62 96 VAL A O 1
ATOM 739 N N . ASN A 1 97 ? -31.976 -9.787 32.691 1.00 89.56 97 ASN A N 1
ATOM 740 C CA . ASN A 1 97 ? -32.475 -8.907 33.747 1.00 89.56 97 ASN A CA 1
ATOM 741 C C . ASN A 1 97 ? -31.320 -8.436 34.655 1.00 89.56 97 ASN A C 1
ATOM 743 O O . ASN A 1 97 ? -30.792 -9.235 35.429 1.00 89.56 97 ASN A O 1
ATOM 747 N N . PRO A 1 98 ? -30.924 -7.153 34.606 1.00 91.62 98 PRO A N 1
ATOM 748 C CA . PRO A 1 98 ? -29.745 -6.667 35.317 1.00 91.62 98 PRO A CA 1
ATOM 749 C C . PRO A 1 98 ? -29.838 -6.819 36.843 1.00 91.62 98 PRO A C 1
ATOM 751 O O . PRO A 1 98 ? -28.797 -6.901 37.493 1.00 91.62 98 PRO A O 1
ATOM 754 N N . GLU A 1 99 ? -31.043 -6.870 37.415 1.00 93.62 99 GLU A N 1
ATOM 755 C CA . GLU A 1 99 ? -31.247 -7.063 38.855 1.00 93.62 99 GLU A CA 1
ATOM 756 C C . GLU A 1 99 ? -30.887 -8.484 39.301 1.00 93.62 99 GLU A C 1
ATOM 758 O O . GLU A 1 99 ? -30.166 -8.639 40.285 1.00 93.62 99 GLU A O 1
ATOM 763 N N . ASP A 1 100 ? -31.277 -9.509 38.535 1.00 93.62 100 ASP A N 1
ATOM 764 C CA . ASP A 1 100 ? -30.950 -10.911 38.837 1.00 93.62 100 ASP A CA 1
ATOM 765 C C . ASP A 1 100 ? -29.433 -11.146 38.810 1.00 93.62 100 ASP A C 1
ATOM 767 O O . ASP A 1 100 ? -28.864 -11.807 39.680 1.00 93.62 100 ASP A O 1
ATOM 771 N N . TRP A 1 101 ? -28.764 -10.555 37.818 1.00 94.75 101 TRP A N 1
ATOM 772 C CA . TRP A 1 101 ? -27.308 -10.593 37.689 1.00 94.75 101 TRP A CA 1
ATOM 773 C C . TRP A 1 101 ? -26.613 -9.839 38.825 1.00 94.75 101 TRP A C 1
ATOM 775 O O . TRP A 1 101 ? -25.616 -10.319 39.366 1.00 94.75 101 TRP A O 1
ATOM 785 N N . ALA A 1 102 ? -27.140 -8.677 39.217 1.00 95.38 102 ALA A N 1
ATOM 786 C CA . ALA A 1 102 ? -26.606 -7.926 40.345 1.00 95.38 102 ALA A CA 1
ATOM 787 C C . ALA A 1 102 ? -26.765 -8.698 41.661 1.00 95.38 102 ALA A C 1
ATOM 789 O O . ALA A 1 102 ? -25.809 -8.765 42.425 1.00 95.38 102 ALA A O 1
ATOM 790 N N . GLU A 1 103 ? -27.914 -9.324 41.918 1.00 94.88 103 GLU A N 1
ATOM 791 C CA . GLU A 1 103 ? -28.125 -10.110 43.137 1.00 94.88 103 GLU A CA 1
ATOM 792 C C . GLU A 1 103 ? -27.201 -11.336 43.193 1.00 94.88 103 GLU A C 1
ATOM 794 O O . GLU A 1 103 ? -26.644 -11.628 44.251 1.00 94.88 103 GLU A O 1
ATOM 799 N N . ALA A 1 104 ? -26.940 -11.998 42.058 1.00 95.56 104 ALA A N 1
ATOM 800 C CA . ALA A 1 104 ? -25.952 -13.077 41.984 1.00 95.56 104 ALA A CA 1
ATOM 801 C C . ALA A 1 104 ? -24.531 -12.590 42.330 1.00 95.56 104 ALA A C 1
ATOM 803 O O . ALA A 1 104 ? -23.821 -13.252 43.090 1.00 95.56 104 ALA A O 1
ATOM 804 N N . VAL A 1 105 ? -24.133 -11.398 41.862 1.00 95.81 105 VAL A N 1
ATOM 805 C CA . VAL A 1 105 ? -22.885 -10.748 42.312 1.00 95.81 105 VAL A CA 1
ATOM 806 C C . VAL A 1 105 ? -22.949 -10.455 43.812 1.00 95.81 105 VAL A C 1
ATOM 808 O O . VAL A 1 105 ? -21.981 -10.685 44.530 1.00 95.81 105 VAL A O 1
ATOM 811 N N . GLY A 1 106 ? -24.095 -10.008 44.320 1.00 96.00 106 GLY A N 1
ATOM 812 C CA . GLY A 1 106 ? -24.314 -9.784 45.745 1.00 96.00 106 GLY A CA 1
ATOM 813 C C . GLY A 1 106 ? -24.088 -11.029 46.601 1.00 96.00 106 GLY A C 1
ATOM 814 O O . GLY A 1 106 ? -23.480 -10.927 47.664 1.00 96.00 106 GLY A O 1
ATOM 815 N N . VAL A 1 107 ? -24.507 -12.211 46.136 1.00 95.50 107 VAL A N 1
ATOM 816 C CA . VAL A 1 107 ? -24.221 -13.495 46.801 1.00 95.50 107 VAL A CA 1
ATOM 817 C C . VAL A 1 107 ? -22.714 -13.736 46.900 1.00 95.50 107 VAL A C 1
ATOM 819 O O . VAL A 1 107 ? -22.231 -14.064 47.985 1.00 95.50 107 VAL A O 1
ATOM 822 N N . VAL A 1 108 ? -21.973 -13.518 45.808 1.00 95.38 108 VAL A N 1
ATOM 823 C CA . VAL A 1 108 ? -20.503 -13.640 45.776 1.00 95.38 108 VAL A CA 1
ATOM 824 C C . VAL A 1 108 ? -19.856 -12.692 46.787 1.00 95.38 108 VAL A C 1
ATOM 826 O O . VAL A 1 108 ? -19.038 -13.110 47.608 1.00 95.38 108 VAL A O 1
ATOM 829 N N . LEU A 1 109 ? -20.248 -11.416 46.767 1.00 95.69 109 LEU A N 1
ATOM 830 C CA . LEU A 1 109 ? -19.674 -10.393 47.641 1.00 95.69 109 LEU A CA 1
ATOM 831 C C . LEU A 1 109 ? -19.959 -10.689 49.121 1.00 95.69 109 LEU A C 1
ATOM 833 O O . LEU A 1 109 ? -19.034 -10.675 49.933 1.00 95.69 109 LEU A O 1
ATOM 837 N N . ARG A 1 110 ? -21.201 -11.045 49.475 1.00 95.50 110 ARG A N 1
ATOM 838 C CA . ARG A 1 110 ? -21.567 -11.408 50.856 1.00 95.50 110 ARG A CA 1
ATOM 839 C C . ARG A 1 110 ? -20.833 -12.654 51.344 1.00 95.50 110 ARG A C 1
ATOM 841 O O . ARG A 1 110 ? -20.382 -12.671 52.485 1.00 95.50 110 ARG A O 1
ATOM 848 N N . GLY A 1 111 ? -20.672 -13.667 50.489 1.00 93.50 111 GLY A N 1
ATOM 849 C CA . GLY A 1 111 ? -19.906 -14.878 50.810 1.00 93.50 111 GLY A CA 1
ATOM 850 C C . GLY A 1 111 ? -18.437 -14.594 51.140 1.00 93.50 111 GLY A C 1
ATOM 851 O O . GLY A 1 111 ? -17.824 -15.327 51.909 1.00 93.50 111 GLY A O 1
ATOM 852 N N . ARG A 1 112 ? -17.900 -13.486 50.620 1.00 92.44 112 ARG A N 1
ATOM 853 C CA . ARG A 1 112 ? -16.543 -12.986 50.886 1.00 92.44 112 ARG A CA 1
ATOM 854 C C . ARG A 1 112 ? -16.484 -11.939 52.008 1.00 92.44 112 ARG A C 1
ATOM 856 O O . ARG A 1 112 ? -15.441 -11.331 52.218 1.00 92.44 112 ARG A O 1
ATOM 863 N N . GLY A 1 113 ? -17.589 -11.709 52.723 1.00 94.38 113 GLY A N 1
ATOM 864 C CA . GLY A 1 113 ? -17.670 -10.720 53.803 1.00 94.38 113 GLY A CA 1
ATOM 865 C C . GLY A 1 113 ? -17.666 -9.262 53.329 1.00 94.38 113 GLY A C 1
ATOM 866 O O . GLY A 1 113 ? -17.423 -8.361 54.129 1.00 94.38 113 GLY A O 1
ATOM 867 N N . LEU A 1 114 ? -17.923 -9.013 52.043 1.00 95.00 114 LEU A N 1
ATOM 868 C CA . LEU A 1 114 ? -17.974 -7.672 51.468 1.00 95.00 114 LEU A CA 1
ATOM 869 C C . LEU A 1 114 ? -19.366 -7.052 51.623 1.00 95.00 114 LEU A C 1
ATOM 871 O O . LEU A 1 114 ? -20.386 -7.745 51.670 1.00 95.00 114 LEU A O 1
ATOM 875 N N . CYS A 1 115 ? -19.402 -5.720 51.681 1.00 94.56 115 CYS A N 1
ATOM 876 C CA . CYS A 1 115 ? -20.634 -4.959 51.843 1.00 94.56 115 CYS A CA 1
ATOM 877 C C . CYS A 1 115 ? -21.621 -5.228 50.701 1.00 94.56 115 CYS A C 1
ATOM 879 O O . CYS A 1 115 ? -21.280 -5.138 49.521 1.00 94.56 115 CYS A O 1
ATOM 881 N N . TRP A 1 116 ? -22.872 -5.492 51.069 1.00 96.75 116 TRP A N 1
ATOM 882 C CA . TRP A 1 116 ? -24.006 -5.524 50.157 1.00 96.75 116 TRP A CA 1
ATOM 883 C C . TRP A 1 116 ? -25.272 -5.130 50.905 1.00 96.75 116 TRP A C 1
ATOM 885 O O . TRP A 1 116 ? -25.617 -5.753 51.911 1.00 96.75 116 TRP A O 1
ATOM 895 N N . ARG A 1 117 ? -25.992 -4.131 50.401 1.00 96.25 117 ARG A N 1
ATOM 896 C CA . ARG A 1 117 ? -27.302 -3.729 50.918 1.00 96.25 117 ARG A CA 1
ATOM 897 C C . ARG A 1 117 ? -28.375 -3.912 49.856 1.00 96.25 117 ARG A C 1
ATOM 899 O O . ARG A 1 117 ? -28.112 -3.765 48.665 1.00 96.25 117 ARG A O 1
ATOM 906 N N . GLN A 1 118 ? -29.598 -4.156 50.308 1.00 94.81 118 GLN A N 1
ATOM 907 C CA . GLN A 1 118 ? -30.755 -4.118 49.424 1.00 94.81 118 GLN A CA 1
ATOM 908 C C . GLN A 1 118 ? -31.053 -2.670 49.021 1.00 94.81 118 GLN A C 1
ATOM 910 O O . GLN A 1 118 ? -31.065 -1.767 49.862 1.00 94.81 118 GLN A O 1
ATOM 915 N N . LEU A 1 119 ? -31.229 -2.452 47.719 1.00 95.88 119 LEU A N 1
ATOM 916 C CA . LEU A 1 119 ? -31.529 -1.144 47.146 1.00 95.88 119 LEU A CA 1
ATOM 917 C C . LEU A 1 119 ? -33.032 -0.883 47.184 1.00 95.88 119 LEU A C 1
ATOM 919 O O . LEU A 1 119 ? -33.844 -1.781 46.974 1.00 95.88 119 LEU A O 1
ATOM 923 N N . THR A 1 120 ? -33.410 0.371 47.401 1.00 97.19 120 THR A N 1
ATOM 924 C CA . THR A 1 120 ? -34.799 0.798 47.206 1.00 97.19 120 THR A CA 1
ATOM 925 C C . THR A 1 120 ? -35.150 0.827 45.709 1.00 97.19 120 THR A C 1
ATOM 927 O O . THR A 1 120 ? -34.260 1.030 44.876 1.00 97.19 120 THR A O 1
ATOM 930 N N . PRO A 1 121 ? -36.437 0.722 45.322 1.00 96.62 121 PRO A N 1
ATOM 931 C CA . PRO A 1 121 ? -36.845 0.810 43.914 1.00 96.62 121 PRO A CA 1
ATOM 932 C C . PRO A 1 121 ? -36.371 2.090 43.203 1.00 96.62 121 PRO A C 1
ATOM 934 O O . PRO A 1 121 ? -36.026 2.070 42.019 1.00 96.62 121 PRO A O 1
ATOM 937 N N . ALA A 1 122 ? -36.303 3.209 43.933 1.00 96.00 122 ALA A N 1
ATOM 938 C CA . ALA A 1 122 ? -35.786 4.474 43.415 1.00 96.00 122 ALA A CA 1
ATOM 939 C C . ALA A 1 122 ? -34.280 4.399 43.104 1.00 96.00 122 ALA A C 1
ATOM 941 O O . ALA A 1 122 ? -33.840 4.872 42.056 1.00 96.00 122 ALA A O 1
ATOM 942 N N . GLU A 1 123 ? -33.491 3.765 43.974 1.00 96.88 123 GLU A N 1
ATOM 943 C CA . GLU A 1 123 ? -32.052 3.567 43.763 1.00 96.88 123 GLU A CA 1
ATOM 944 C C . GLU A 1 123 ? -31.764 2.588 42.623 1.00 96.88 123 GLU A C 1
ATOM 946 O O . GLU A 1 123 ? -30.868 2.848 41.819 1.00 96.88 123 GLU A O 1
ATOM 951 N N . VAL A 1 124 ? -32.547 1.507 42.508 1.00 95.81 124 VAL A N 1
ATOM 952 C CA . VAL A 1 124 ? -32.486 0.578 41.367 1.00 95.81 124 VAL A CA 1
ATOM 953 C C . VAL A 1 124 ? -32.740 1.339 40.067 1.00 95.81 124 VAL A C 1
ATOM 955 O O . VAL A 1 124 ? -31.904 1.316 39.163 1.00 95.81 124 VAL A O 1
ATOM 958 N N . THR A 1 125 ? -33.834 2.102 39.999 1.00 95.50 125 THR A N 1
ATOM 959 C CA . THR A 1 125 ? -34.188 2.904 38.817 1.00 95.50 125 THR A CA 1
ATOM 960 C C . THR A 1 125 ? -33.088 3.907 38.461 1.00 95.50 125 THR A C 1
ATOM 962 O O . THR A 1 125 ? -32.708 4.027 37.293 1.00 95.50 125 THR A O 1
ATOM 965 N N . ALA A 1 126 ? -32.523 4.600 39.453 1.00 95.75 126 ALA A N 1
ATOM 966 C CA . ALA A 1 126 ? -31.431 5.546 39.243 1.00 95.75 126 ALA A CA 1
ATOM 967 C C . ALA A 1 126 ? -30.159 4.853 38.718 1.00 95.75 126 ALA A C 1
ATOM 969 O O . ALA A 1 126 ? -29.529 5.337 37.772 1.00 95.75 126 ALA A O 1
ATOM 970 N N . ALA A 1 127 ? -29.795 3.697 39.281 1.00 95.19 127 ALA A N 1
ATOM 971 C CA . ALA A 1 127 ? -28.637 2.919 38.851 1.00 95.19 127 ALA A CA 1
ATOM 972 C C . ALA A 1 127 ? -28.804 2.360 37.429 1.00 95.19 127 ALA A C 1
ATOM 974 O O . ALA A 1 127 ? -27.859 2.423 36.636 1.00 95.19 127 ALA A O 1
ATOM 975 N N . LEU A 1 128 ? -29.994 1.854 37.089 1.00 94.31 128 LEU A N 1
ATOM 976 C CA . LEU A 1 128 ? -30.323 1.372 35.746 1.00 94.31 128 LEU A CA 1
ATOM 977 C C . LEU A 1 128 ? -30.318 2.510 34.726 1.00 94.31 128 LEU A C 1
ATOM 979 O O . LEU A 1 128 ? -29.698 2.372 33.675 1.00 94.31 128 LEU A O 1
ATOM 983 N N . THR A 1 129 ? -30.907 3.660 35.060 1.00 93.44 129 THR A N 1
ATOM 984 C CA . THR A 1 129 ? -30.906 4.852 34.197 1.00 93.44 129 THR A CA 1
ATOM 985 C C . THR A 1 129 ? -29.482 5.323 33.912 1.00 93.44 129 THR A C 1
ATOM 987 O O . THR A 1 129 ? -29.116 5.548 32.758 1.00 93.44 129 THR A O 1
ATOM 990 N N . LYS A 1 130 ? -28.634 5.406 34.946 1.00 92.75 130 LYS A N 1
ATOM 991 C CA . LYS A 1 130 ? -27.214 5.743 34.784 1.00 92.75 130 LYS A CA 1
ATOM 992 C C . LYS A 1 130 ? -26.486 4.713 33.914 1.00 92.75 130 LYS A C 1
ATOM 994 O O . LYS A 1 130 ? -25.688 5.089 33.059 1.00 92.75 130 LYS A O 1
ATOM 999 N N . GLY A 1 131 ? -26.770 3.424 34.107 1.00 89.44 131 GLY A N 1
ATOM 1000 C CA . GLY A 1 131 ? -26.218 2.341 33.291 1.00 89.44 131 GLY A CA 1
ATOM 1001 C C . GLY A 1 131 ? -26.613 2.459 31.818 1.00 89.44 131 GLY A C 1
ATOM 1002 O O . GLY A 1 131 ? -25.746 2.399 30.950 1.00 89.44 131 GLY A O 1
ATOM 1003 N N . ALA A 1 132 ? -27.893 2.712 31.544 1.00 86.69 132 ALA A N 1
ATOM 1004 C CA . ALA A 1 132 ? -28.419 2.905 30.198 1.00 86.69 132 ALA A CA 1
ATOM 1005 C C . ALA A 1 132 ? -27.789 4.120 29.501 1.00 86.69 132 ALA A C 1
ATOM 1007 O O . ALA A 1 132 ? -27.393 4.014 28.346 1.00 86.69 132 ALA A O 1
ATOM 1008 N N . GLN A 1 133 ? -27.612 5.244 30.203 1.00 87.25 133 GLN A N 1
ATOM 1009 C CA . GLN A 1 133 ? -26.936 6.430 29.658 1.00 87.25 133 GLN A CA 1
ATOM 1010 C C . GLN A 1 133 ? -25.465 6.164 29.314 1.00 87.25 133 GLN A C 1
ATOM 1012 O O . GLN A 1 133 ? -24.976 6.627 28.283 1.00 87.25 133 GLN A O 1
ATOM 1017 N N . LEU A 1 134 ? -24.743 5.427 30.166 1.00 85.00 134 LEU A N 1
ATOM 1018 C CA . LEU A 1 134 ? -23.356 5.038 29.896 1.00 85.00 134 LEU A CA 1
ATOM 1019 C C . LEU A 1 134 ? -23.267 4.099 28.692 1.00 85.00 134 LEU A C 1
ATOM 1021 O O . LEU A 1 134 ? -22.425 4.309 27.823 1.00 85.00 134 LEU A O 1
ATOM 1025 N N . TRP A 1 135 ? -24.161 3.112 28.611 1.00 82.06 135 TRP A N 1
ATOM 1026 C CA . TRP A 1 135 ? -24.243 2.215 27.463 1.00 82.06 135 TRP A CA 1
ATOM 1027 C C . TRP A 1 135 ? -24.574 2.984 26.184 1.00 82.06 135 TRP A C 1
ATOM 1029 O O . TRP A 1 135 ? -23.861 2.857 25.197 1.00 82.06 135 TRP A O 1
ATOM 1039 N N . GLN A 1 136 ? -25.571 3.869 26.214 1.00 78.81 136 GLN A N 1
ATOM 1040 C CA . GLN A 1 136 ? -25.930 4.699 25.069 1.00 78.81 136 GLN A CA 1
ATOM 1041 C C . GLN A 1 136 ? -24.745 5.542 24.588 1.00 78.81 136 GLN A C 1
ATOM 1043 O O . GLN A 1 136 ? -24.518 5.612 23.390 1.00 78.81 136 GLN A O 1
ATOM 1048 N N . LYS A 1 137 ? -23.943 6.119 25.491 1.00 76.44 137 LYS A N 1
ATOM 1049 C CA . LYS A 1 137 ? -22.707 6.831 25.121 1.00 76.44 137 LYS A CA 1
ATOM 1050 C C . LYS A 1 137 ? -21.626 5.911 24.552 1.00 76.44 137 LYS A C 1
ATOM 1052 O O . LYS A 1 137 ? -20.897 6.327 23.664 1.00 76.44 137 LYS A O 1
ATOM 1057 N N . ALA A 1 138 ? -21.505 4.690 25.068 1.00 71.19 138 ALA A N 1
ATOM 1058 C CA . ALA A 1 138 ? -20.517 3.719 24.603 1.00 71.19 138 ALA A CA 1
ATOM 1059 C C . ALA A 1 138 ? -20.866 3.125 23.226 1.00 71.19 138 ALA A C 1
ATOM 1061 O O . ALA A 1 138 ? -19.964 2.792 22.459 1.00 71.19 138 ALA A O 1
ATOM 1062 N N . VAL A 1 139 ? -22.161 2.984 22.916 1.00 72.31 139 VAL A N 1
ATOM 1063 C CA . VAL A 1 139 ? -22.647 2.439 21.637 1.00 72.31 139 VAL A CA 1
ATOM 1064 C C . VAL A 1 139 ? -22.967 3.535 20.618 1.00 72.31 139 VAL A C 1
ATOM 1066 O O . VAL A 1 139 ? -22.966 3.253 19.421 1.00 72.31 139 VAL A O 1
ATOM 1069 N N . ALA A 1 140 ? -23.204 4.776 21.054 1.00 68.75 140 ALA A N 1
ATOM 1070 C CA . ALA A 1 140 ? -23.343 5.910 20.151 1.00 68.75 140 ALA A CA 1
ATOM 1071 C C . ALA A 1 140 ? -22.075 6.022 19.298 1.00 68.75 140 ALA A C 1
ATOM 1073 O O . ALA A 1 140 ? -20.973 6.258 19.800 1.00 68.75 140 ALA A O 1
ATOM 1074 N N . GLY A 1 141 ? -22.243 5.803 17.994 1.00 72.94 141 GLY A N 1
ATOM 1075 C CA . GLY A 1 141 ? -21.224 6.112 17.006 1.00 72.94 141 GLY A CA 1
ATOM 1076 C C . GLY A 1 141 ? -20.874 7.606 17.027 1.00 72.94 141 GLY A C 1
ATOM 1077 O O . GLY A 1 141 ? -21.494 8.395 17.745 1.00 72.94 141 GLY A O 1
ATOM 1078 N N . PRO A 1 142 ? -19.864 8.019 16.254 1.00 83.69 142 PRO A N 1
ATOM 1079 C CA . PRO A 1 142 ? -19.572 9.438 16.093 1.00 83.69 142 PRO A CA 1
ATOM 1080 C C . PRO A 1 142 ? -20.781 10.171 15.482 1.00 83.69 142 PRO A C 1
ATOM 1082 O O . PRO A 1 142 ? -21.541 9.577 14.725 1.00 83.69 142 PRO A O 1
ATOM 1085 N N . GLU A 1 143 ? -20.928 11.467 15.771 1.00 86.06 143 GLU A N 1
ATOM 1086 C CA . GLU A 1 143 ? -21.968 12.314 15.154 1.00 86.06 143 GLU A CA 1
ATOM 1087 C C . GLU A 1 143 ? -21.852 12.344 13.620 1.00 86.06 143 GLU A C 1
ATOM 1089 O O . GLU A 1 143 ? -22.856 12.353 12.917 1.00 86.06 143 GLU A O 1
ATOM 1094 N N . VAL A 1 144 ? -20.615 12.305 13.116 1.00 90.75 144 VAL A N 1
ATOM 1095 C CA . VAL A 1 144 ? -20.284 12.106 11.703 1.00 90.75 144 VAL A CA 1
ATOM 1096 C C . VAL A 1 144 ? -19.219 11.021 11.622 1.00 90.75 144 VAL A C 1
ATOM 1098 O O . VAL A 1 144 ? -18.147 11.147 12.223 1.00 90.75 144 VAL A O 1
ATOM 1101 N N . SER A 1 145 ? -19.504 9.951 10.890 1.00 94.50 145 SER A N 1
ATOM 1102 C CA . SER A 1 145 ? -18.585 8.841 10.662 1.00 94.50 145 SER A CA 1
ATOM 1103 C C . SER A 1 145 ? -17.675 9.073 9.453 1.00 94.50 145 SER A C 1
ATOM 1105 O O . SER A 1 145 ? -17.848 9.996 8.654 1.00 94.50 145 SER A O 1
ATOM 1107 N N . ALA A 1 146 ? -16.661 8.224 9.306 1.00 95.62 146 ALA A N 1
ATOM 1108 C CA . ALA A 1 146 ? -15.761 8.257 8.161 1.00 95.62 146 ALA A CA 1
ATOM 1109 C C . ALA A 1 146 ? -16.488 7.971 6.837 1.00 95.62 146 ALA A C 1
ATOM 1111 O O . ALA A 1 146 ? -16.118 8.554 5.817 1.00 95.62 146 ALA A O 1
ATOM 1112 N N . VAL A 1 147 ? -17.506 7.104 6.847 1.00 96.25 147 VAL A N 1
ATOM 1113 C CA . VAL A 1 147 ? -18.281 6.761 5.640 1.00 96.25 147 VAL A CA 1
ATOM 1114 C C . VAL A 1 147 ? -19.317 7.825 5.297 1.00 96.25 147 VAL A C 1
ATOM 1116 O O . VAL A 1 147 ? -19.601 8.007 4.120 1.00 96.25 147 VAL A O 1
ATOM 1119 N N . ASP A 1 148 ? -19.785 8.609 6.273 1.00 95.38 148 ASP A N 1
ATOM 1120 C CA . ASP A 1 148 ? -20.629 9.778 5.990 1.00 95.38 148 ASP A CA 1
ATOM 1121 C C . ASP A 1 148 ? -19.870 10.827 5.161 1.00 95.38 148 ASP A C 1
ATOM 1123 O O . ASP A 1 148 ? -20.432 11.445 4.258 1.00 95.38 148 ASP A O 1
ATOM 1127 N N . VAL A 1 149 ? -18.571 11.009 5.434 1.00 95.62 149 VAL A N 1
ATOM 1128 C CA . VAL A 1 149 ? -17.712 11.934 4.673 1.00 95.62 149 VAL A CA 1
ATOM 1129 C C . VAL A 1 149 ? -17.214 11.302 3.374 1.00 95.62 149 VAL A C 1
ATOM 1131 O O . VAL A 1 149 ? -17.137 11.970 2.342 1.00 95.62 149 VAL A O 1
ATOM 1134 N N . VAL A 1 150 ? -16.850 10.017 3.410 1.00 96.19 150 VAL A N 1
ATOM 1135 C CA . VAL A 1 150 ? -16.263 9.300 2.274 1.00 96.19 150 VAL A CA 1
ATOM 1136 C C . VAL A 1 150 ? -16.910 7.911 2.123 1.00 96.19 150 VAL A C 1
ATOM 1138 O O . VAL A 1 150 ? -16.339 6.916 2.578 1.00 96.19 150 VAL A O 1
ATOM 1141 N N . PRO A 1 151 ? -18.059 7.802 1.423 1.00 95.69 151 PRO A N 1
ATOM 1142 C CA . PRO A 1 151 ? -18.848 6.562 1.377 1.00 95.69 151 PRO A CA 1
ATOM 1143 C C . PRO A 1 151 ? -18.101 5.338 0.836 1.00 95.69 151 PRO A C 1
ATOM 1145 O O . PRO A 1 151 ? -18.263 4.226 1.326 1.00 95.69 151 PRO A O 1
ATOM 1148 N N . HIS A 1 152 ? -17.207 5.531 -0.139 1.00 94.44 152 HIS A N 1
ATOM 1149 C CA . HIS A 1 152 ? -16.459 4.425 -0.749 1.00 94.44 152 HIS A CA 1
ATOM 1150 C C . HIS A 1 152 ? -15.417 3.780 0.182 1.00 94.44 152 HIS A C 1
ATOM 1152 O O . HIS A 1 152 ? -14.821 2.773 -0.194 1.00 94.44 152 HIS A O 1
ATOM 1158 N N . LEU A 1 153 ? -15.169 4.336 1.377 1.00 96.31 153 LEU A N 1
ATOM 1159 C CA . LEU A 1 153 ? -14.307 3.681 2.365 1.00 96.31 153 LEU A CA 1
ATOM 1160 C C . LEU A 1 153 ? -14.899 2.363 2.857 1.00 96.31 153 LEU A C 1
ATOM 1162 O O . LEU A 1 153 ? -14.136 1.478 3.227 1.00 96.31 153 LEU A O 1
ATOM 1166 N N . GLU A 1 154 ? -16.221 2.211 2.832 1.00 95.06 154 GLU A N 1
ATOM 1167 C CA . GLU A 1 154 ? -16.881 0.966 3.220 1.00 95.06 154 GLU A CA 1
ATOM 1168 C C . GLU A 1 154 ? -16.505 -0.191 2.284 1.00 95.06 154 GLU A C 1
ATOM 1170 O O . GLU A 1 154 ? -16.128 -1.265 2.744 1.00 95.06 154 GLU A O 1
ATOM 1175 N N . GLU A 1 155 ? -16.488 0.056 0.972 1.00 95.19 155 GLU A N 1
ATOM 1176 C CA . GLU A 1 155 ? -16.090 -0.931 -0.044 1.00 95.19 155 GLU A CA 1
ATOM 1177 C C . GLU A 1 155 ? -14.602 -1.302 0.036 1.00 95.19 155 GLU A C 1
ATOM 1179 O O . GLU A 1 155 ? -14.198 -2.404 -0.334 1.00 95.19 155 GLU A O 1
ATOM 1184 N N . GLU A 1 156 ? -13.766 -0.364 0.480 1.00 96.94 156 GLU A N 1
ATOM 1185 C CA . GLU A 1 156 ? -12.323 -0.566 0.585 1.00 96.94 156 GLU A CA 1
ATOM 1186 C C . GLU A 1 156 ? -11.899 -1.177 1.926 1.00 96.94 156 GLU A C 1
ATOM 1188 O O . GLU A 1 156 ? -10.761 -1.634 2.054 1.00 96.94 156 GLU A O 1
ATOM 1193 N N . PHE A 1 157 ? -12.761 -1.163 2.943 1.00 97.44 157 PHE A N 1
ATOM 1194 C CA . PHE A 1 157 ? -12.415 -1.596 4.292 1.00 97.44 157 PHE A CA 1
ATOM 1195 C C . PHE A 1 157 ? -12.351 -3.123 4.399 1.00 97.44 157 PHE A C 1
ATOM 1197 O O . PHE A 1 157 ? -13.290 -3.832 4.052 1.00 97.44 157 PHE A O 1
ATOM 1204 N N . VAL A 1 158 ? -11.242 -3.636 4.941 1.00 97.62 158 VAL A N 1
ATOM 1205 C CA . VAL A 1 158 ? -11.072 -5.074 5.211 1.00 97.62 158 VAL A CA 1
ATOM 1206 C C . VAL A 1 158 ? -11.156 -5.358 6.706 1.00 97.62 158 VAL A C 1
ATOM 1208 O O . VAL A 1 158 ? -11.916 -6.222 7.135 1.00 97.62 158 VAL A O 1
ATOM 1211 N N . ALA A 1 159 ? -10.354 -4.659 7.513 1.00 96.50 159 ALA A N 1
ATOM 1212 C CA . ALA A 1 159 ? -10.334 -4.845 8.960 1.00 96.50 159 ALA A CA 1
ATOM 1213 C C . ALA A 1 159 ? -9.695 -3.656 9.677 1.00 96.50 159 ALA A C 1
ATOM 1215 O O . ALA A 1 159 ? -8.728 -3.066 9.195 1.00 96.50 159 ALA A O 1
ATOM 1216 N N . ASN A 1 160 ? -10.162 -3.372 10.889 1.00 96.12 160 ASN A N 1
ATOM 1217 C CA . ASN A 1 160 ? -9.471 -2.483 11.810 1.00 96.12 160 ASN A CA 1
ATOM 1218 C C . ASN A 1 160 ? -8.449 -3.301 12.613 1.00 96.12 160 ASN A C 1
ATOM 1220 O O . ASN A 1 160 ? -8.809 -4.258 13.299 1.00 96.12 160 ASN A O 1
ATOM 1224 N N . LEU A 1 161 ? -7.166 -2.956 12.483 1.00 93.12 161 LEU A N 1
ATOM 1225 C CA . LEU A 1 161 ? -6.062 -3.675 13.123 1.00 93.12 161 LEU A CA 1
ATOM 1226 C C . LEU A 1 161 ? -5.752 -3.133 14.523 1.00 93.12 161 LEU A C 1
ATOM 1228 O O . LEU A 1 161 ? -5.160 -3.851 15.325 1.00 93.12 161 LEU A O 1
ATOM 1232 N N . THR A 1 162 ? -6.137 -1.886 14.810 1.00 91.56 162 THR A N 1
ATOM 1233 C CA . THR A 1 162 ? -5.998 -1.268 16.135 1.00 91.56 162 THR A CA 1
ATOM 1234 C C . THR A 1 162 ? -7.139 -1.698 17.057 1.00 91.56 162 THR A C 1
ATOM 1236 O O . THR A 1 162 ? -6.884 -2.133 18.174 1.00 91.56 162 THR A O 1
ATOM 1239 N N . ASN A 1 163 ? -8.382 -1.642 16.571 1.00 85.06 163 ASN A N 1
ATOM 1240 C CA . ASN A 1 163 ? -9.597 -2.007 17.300 1.00 85.06 163 ASN A CA 1
ATOM 1241 C C . ASN A 1 163 ? -10.423 -3.030 16.494 1.00 85.06 163 ASN A C 1
ATOM 1243 O O . ASN A 1 163 ? -11.337 -2.644 15.756 1.00 85.06 163 ASN A O 1
ATOM 1247 N N . PRO A 1 164 ? -10.121 -4.338 16.606 1.00 85.44 164 PRO A N 1
ATOM 1248 C CA . PRO A 1 164 ? -10.817 -5.381 15.854 1.00 85.44 164 PRO A CA 1
ATOM 1249 C C . PRO A 1 164 ? -12.339 -5.334 16.036 1.00 85.44 164 PRO A C 1
ATOM 1251 O O . PRO A 1 164 ? -12.839 -5.247 17.155 1.00 85.44 164 PRO A O 1
ATOM 1254 N N . GLY A 1 165 ? -13.078 -5.409 14.927 1.00 81.56 165 GLY A N 1
ATOM 1255 C CA . GLY A 1 165 ? -14.546 -5.358 14.911 1.00 81.56 165 GLY A CA 1
ATOM 1256 C C . GLY A 1 165 ? -15.149 -3.949 14.885 1.00 81.56 165 GLY A C 1
ATOM 1257 O O . GLY A 1 165 ? -16.353 -3.826 14.679 1.00 81.56 165 GLY A O 1
ATOM 1258 N N . LYS A 1 166 ? -14.345 -2.887 15.038 1.00 88.56 166 LYS A N 1
ATOM 1259 C CA . LYS A 1 166 ? -14.810 -1.506 14.864 1.00 88.56 166 LYS A CA 1
ATOM 1260 C C . LYS A 1 166 ? -14.725 -1.093 13.393 1.00 88.56 166 LYS A C 1
ATOM 1262 O O . LYS A 1 166 ? -13.632 -0.982 12.838 1.00 88.56 166 LYS A O 1
ATOM 1267 N N . THR A 1 167 ? -15.879 -0.883 12.776 1.00 92.75 167 THR A N 1
ATOM 1268 C CA . THR A 1 167 ? -16.053 -0.566 11.353 1.00 92.75 167 THR A CA 1
ATOM 1269 C C . THR A 1 167 ? -16.092 0.951 11.094 1.00 92.75 167 THR A C 1
ATOM 1271 O O . THR A 1 167 ? -16.307 1.722 12.036 1.00 92.75 167 THR A O 1
ATOM 1274 N N . PRO A 1 168 ? -15.827 1.421 9.857 1.00 94.62 168 PRO A N 1
ATOM 1275 C CA . PRO A 1 168 ? -15.726 2.853 9.544 1.00 94.62 168 PRO A CA 1
ATOM 1276 C C . PRO A 1 168 ? -16.985 3.697 9.803 1.00 94.62 168 PRO A C 1
ATOM 1278 O O . PRO A 1 168 ? -16.842 4.875 10.124 1.00 94.62 168 PRO A O 1
ATOM 1281 N N . ASP A 1 169 ? -18.181 3.107 9.764 1.00 93.19 169 ASP A N 1
ATOM 1282 C CA . ASP A 1 169 ? -19.458 3.715 10.192 1.00 93.19 169 ASP A CA 1
ATOM 1283 C C . ASP A 1 169 ? -19.492 4.063 11.688 1.00 93.19 169 ASP A C 1
ATOM 1285 O O . ASP A 1 169 ? -20.243 4.928 12.129 1.00 93.19 169 ASP A O 1
ATOM 1289 N N . ARG A 1 170 ? -18.615 3.448 12.486 1.00 91.62 170 ARG A N 1
ATOM 1290 C CA . ARG A 1 170 ? -18.479 3.698 13.930 1.00 91.62 170 ARG A CA 1
ATOM 1291 C C . ARG A 1 170 ? -17.204 4.448 14.290 1.00 91.62 170 ARG A C 1
ATOM 1293 O O . ARG A 1 170 ? -16.820 4.495 15.464 1.00 91.62 170 ARG A O 1
ATOM 1300 N N . MET A 1 171 ? -16.507 5.005 13.304 1.00 93.38 171 MET A N 1
ATOM 1301 C CA . MET A 1 171 ? -15.260 5.738 13.505 1.00 93.38 171 MET A CA 1
ATOM 1302 C C . MET A 1 171 ? -15.387 7.166 12.978 1.00 93.38 171 MET A C 1
ATOM 1304 O O . MET A 1 171 ? -15.824 7.345 11.845 1.00 93.38 171 MET A O 1
ATOM 1308 N N . PRO A 1 172 ? -1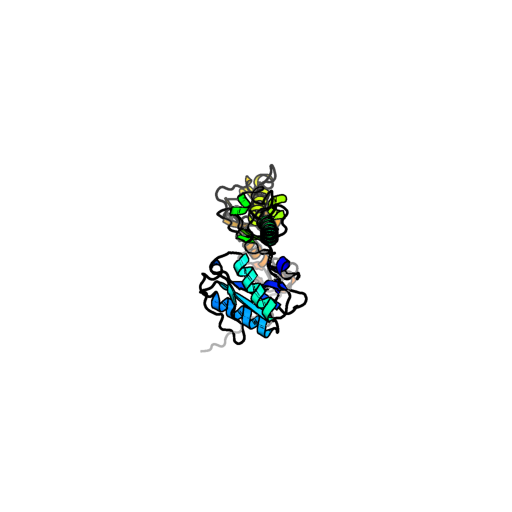5.002 8.196 13.753 1.00 94.88 172 PRO A N 1
ATOM 1309 C CA . PRO A 1 172 ? -14.990 9.560 13.239 1.00 94.88 172 PRO A CA 1
ATOM 1310 C C . PRO A 1 172 ? -13.913 9.708 12.146 1.00 94.88 172 PRO A C 1
ATOM 1312 O O . PRO A 1 172 ? -12.878 9.038 12.232 1.00 94.88 172 PRO A O 1
ATOM 1315 N N . PRO A 1 173 ? -14.067 10.625 11.171 1.00 95.50 173 PRO A N 1
ATOM 1316 C CA . PRO A 1 173 ? -13.096 10.844 10.095 1.00 95.50 173 PRO A CA 1
ATOM 1317 C C . PRO A 1 173 ? -11.660 11.077 10.581 1.00 95.50 173 PRO A C 1
ATOM 1319 O O . PRO A 1 173 ? -10.715 10.647 9.933 1.00 95.50 173 PRO A O 1
ATOM 1322 N N . GLY A 1 174 ? -11.481 11.715 11.743 1.00 94.62 174 GLY A N 1
ATOM 1323 C CA . GLY A 1 174 ? -10.171 11.983 12.350 1.00 94.62 174 GLY A CA 1
ATOM 1324 C C . GLY A 1 174 ? -9.523 10.797 13.079 1.00 94.62 174 GLY A C 1
ATOM 1325 O O . GLY A 1 174 ? -8.490 10.978 13.720 1.00 94.62 174 GLY A O 1
ATOM 1326 N N . CYS A 1 175 ? -10.109 9.598 13.027 1.00 93.94 175 CYS A N 1
ATOM 1327 C CA . CYS A 1 175 ? -9.602 8.426 13.737 1.00 93.94 175 CYS A CA 1
ATOM 1328 C C . CYS A 1 175 ? -8.199 8.008 13.253 1.00 93.94 175 CYS A C 1
ATOM 1330 O O . CYS A 1 175 ? -7.929 7.923 12.053 1.00 93.94 175 CYS A O 1
ATOM 1332 N N . ASN A 1 176 ? -7.308 7.700 14.198 1.00 96.81 176 ASN A N 1
ATOM 1333 C CA . ASN A 1 176 ? -5.934 7.265 13.918 1.00 96.81 176 ASN A CA 1
ATOM 1334 C C . ASN A 1 176 ? -5.767 5.737 13.910 1.00 96.81 176 ASN A C 1
ATOM 1336 O O . ASN A 1 176 ? -4.639 5.252 13.832 1.00 96.81 176 ASN A O 1
ATOM 1340 N N . ASP A 1 177 ? -6.865 4.980 13.968 1.00 96.38 177 ASP A N 1
ATOM 1341 C CA . ASP A 1 177 ? -6.823 3.522 13.900 1.00 96.38 177 ASP A CA 1
ATOM 1342 C C . ASP A 1 177 ? -6.187 3.067 12.586 1.00 96.38 177 ASP A C 1
ATOM 1344 O O . ASP A 1 177 ? -6.556 3.518 11.494 1.00 96.38 177 ASP A O 1
ATOM 1348 N N . VAL A 1 178 ? -5.233 2.144 12.694 1.00 98.06 178 VAL A N 1
ATOM 1349 C CA . VAL A 1 178 ? -4.602 1.509 11.541 1.00 98.06 178 VAL A CA 1
ATOM 1350 C C . VAL A 1 178 ? -5.553 0.446 11.018 1.00 98.06 178 VAL A C 1
ATOM 1352 O O . VAL A 1 178 ? -5.840 -0.541 11.694 1.00 98.06 178 VAL A O 1
ATOM 1355 N N . CYS A 1 179 ? -6.007 0.622 9.785 1.00 98.00 179 CYS A N 1
ATOM 1356 C CA . CYS A 1 179 ? -6.891 -0.319 9.116 1.00 98.00 179 CYS A CA 1
ATOM 1357 C C . CYS A 1 179 ? -6.173 -0.982 7.936 1.00 98.00 179 CYS A C 1
ATOM 1359 O O . CYS A 1 179 ? -5.249 -0.415 7.340 1.00 98.00 179 CYS A O 1
ATOM 1361 N N . LEU A 1 180 ? -6.593 -2.203 7.623 1.00 98.12 180 LEU A N 1
ATOM 1362 C CA . LEU A 1 180 ? -6.288 -2.883 6.377 1.00 98.12 180 LEU A CA 1
ATOM 1363 C C . LEU A 1 180 ? -7.342 -2.485 5.343 1.00 98.12 180 LEU A C 1
ATOM 1365 O O . LEU A 1 180 ? -8.543 -2.594 5.597 1.00 98.12 180 LEU A O 1
ATOM 1369 N N . TRP A 1 181 ? -6.865 -2.038 4.189 1.00 97.75 181 TRP A N 1
ATOM 1370 C CA . TRP A 1 181 ? -7.672 -1.567 3.073 1.00 97.75 181 TRP A CA 1
ATOM 1371 C C . TRP A 1 181 ? -7.376 -2.396 1.833 1.00 97.75 181 TRP A C 1
ATOM 1373 O O . TRP A 1 181 ? -6.243 -2.844 1.659 1.00 97.75 181 TRP A O 1
ATOM 1383 N N . ARG A 1 182 ? -8.358 -2.524 0.945 1.00 97.50 182 ARG A N 1
ATOM 1384 C CA . ARG A 1 182 ? -8.235 -3.151 -0.368 1.00 97.50 182 ARG A CA 1
ATOM 1385 C C . ARG A 1 182 ? -8.688 -2.180 -1.447 1.00 97.50 182 ARG A C 1
ATOM 1387 O O . ARG A 1 182 ? -9.663 -1.455 -1.288 1.00 97.50 182 ARG A O 1
ATOM 1394 N N . CYS A 1 183 ? -7.971 -2.145 -2.566 1.00 96.94 183 CYS A N 1
ATOM 1395 C CA . CYS A 1 183 ? -8.334 -1.266 -3.670 1.00 96.94 183 CYS A CA 1
ATOM 1396 C C . CYS A 1 183 ? -9.650 -1.729 -4.299 1.00 96.94 183 CYS A C 1
ATOM 1398 O O . CYS A 1 183 ? -9.720 -2.855 -4.784 1.00 96.94 183 CYS A O 1
ATOM 1400 N N . ARG A 1 184 ? -10.639 -0.832 -4.388 1.00 94.44 184 ARG A N 1
ATOM 1401 C CA . ARG A 1 184 ? -11.915 -1.096 -5.073 1.00 94.44 184 ARG A CA 1
ATOM 1402 C C . ARG A 1 184 ? -11.814 -1.194 -6.601 1.00 94.44 184 ARG A C 1
ATOM 1404 O O . ARG A 1 184 ? -12.771 -1.587 -7.256 1.00 94.44 184 ARG A O 1
ATOM 1411 N N . LYS A 1 185 ? -10.676 -0.812 -7.201 1.00 93.88 185 LYS A N 1
ATOM 1412 C CA . LYS A 1 185 ? -10.465 -0.952 -8.651 1.00 93.88 185 LYS A CA 1
ATOM 1413 C C . LYS A 1 185 ? -10.392 -2.455 -8.990 1.00 93.88 185 LYS A C 1
ATOM 1415 O O . LYS A 1 185 ? -9.489 -3.107 -8.456 1.00 93.88 185 LYS A O 1
ATOM 1420 N N . PRO A 1 186 ? -11.255 -2.978 -9.888 1.00 89.62 186 PRO A N 1
ATOM 1421 C CA . PRO A 1 186 ? -11.355 -4.414 -10.177 1.00 89.62 186 PRO A CA 1
ATOM 1422 C C . PRO A 1 186 ? -10.017 -5.073 -10.530 1.00 89.62 186 PRO A C 1
ATOM 1424 O O . PRO A 1 186 ? -9.686 -6.124 -9.993 1.00 89.62 186 PRO A O 1
ATOM 1427 N N . ASP A 1 187 ? -9.202 -4.403 -11.348 1.00 92.12 187 ASP A N 1
ATOM 1428 C CA . ASP A 1 187 ? -7.922 -4.945 -11.829 1.00 92.12 187 ASP A CA 1
ATOM 1429 C C . ASP A 1 187 ? -6.739 -4.691 -10.880 1.00 92.12 187 ASP A C 1
ATOM 1431 O O . ASP A 1 187 ? -5.600 -5.008 -11.214 1.00 92.12 187 ASP A O 1
ATOM 1435 N N . CYS A 1 188 ? -6.966 -4.053 -9.726 1.00 94.12 188 CYS A N 1
ATOM 1436 C CA . CYS A 1 188 ? -5.892 -3.738 -8.787 1.00 94.12 188 CYS A CA 1
ATOM 1437 C C . CYS A 1 188 ? -5.850 -4.724 -7.623 1.00 94.12 188 CYS A C 1
ATOM 1439 O O . CYS A 1 188 ? -4.809 -5.330 -7.386 1.00 94.12 188 CYS A O 1
ATOM 1441 N N . GLY A 1 189 ? -6.938 -4.830 -6.850 1.00 93.69 189 GLY A N 1
ATOM 1442 C CA . GLY A 1 189 ? -7.024 -5.704 -5.670 1.00 93.69 189 GLY A CA 1
ATOM 1443 C C . GLY A 1 189 ? -5.952 -5.486 -4.588 1.00 93.69 189 GLY A C 1
ATOM 1444 O O . GLY A 1 189 ? -5.903 -6.243 -3.624 1.00 93.69 189 GLY A O 1
ATOM 1445 N N . TYR A 1 190 ? -5.086 -4.476 -4.727 1.00 96.81 190 TYR A N 1
ATOM 1446 C CA . TYR A 1 190 ? -3.947 -4.256 -3.842 1.00 96.81 190 TYR A CA 1
ATOM 1447 C C . TYR A 1 190 ? -4.421 -3.964 -2.424 1.00 96.81 190 TYR A C 1
ATOM 1449 O O . TYR A 1 190 ? -5.291 -3.113 -2.234 1.00 96.81 190 TYR A O 1
ATOM 1457 N N . GLU A 1 191 ? -3.815 -4.626 -1.444 1.00 97.19 191 GLU A N 1
ATOM 1458 C CA . GLU A 1 191 ? -4.081 -4.380 -0.033 1.00 97.19 191 GLU A CA 1
ATOM 1459 C C . GLU A 1 191 ? -2.964 -3.570 0.612 1.00 97.19 191 GLU A C 1
ATOM 1461 O O . GLU A 1 191 ? -1.778 -3.787 0.352 1.00 97.19 191 GLU A O 1
ATOM 1466 N N . TRP A 1 192 ? -3.329 -2.631 1.481 1.00 97.31 192 TRP A N 1
ATOM 1467 C CA . TRP A 1 192 ? -2.356 -1.841 2.227 1.00 97.31 192 TRP A CA 1
ATOM 1468 C C . TRP A 1 192 ? -2.883 -1.437 3.600 1.00 97.31 192 TRP A C 1
ATOM 1470 O O . TRP A 1 192 ? -4.085 -1.341 3.842 1.00 97.31 192 TRP A O 1
ATOM 1480 N N . LYS A 1 193 ? -1.948 -1.160 4.510 1.00 97.81 193 LYS A N 1
ATOM 1481 C CA . LYS A 1 193 ? -2.246 -0.620 5.838 1.00 97.81 193 LYS A CA 1
ATOM 1482 C C . LYS A 1 193 ? -2.192 0.901 5.795 1.00 97.81 193 LYS A C 1
ATOM 1484 O O . LYS A 1 193 ? -1.237 1.463 5.259 1.00 97.81 193 LYS A O 1
ATOM 1489 N N . ALA A 1 194 ? -3.193 1.559 6.363 1.00 97.31 194 ALA A N 1
ATOM 1490 C CA . ALA A 1 194 ? -3.213 3.010 6.522 1.00 97.31 194 ALA A CA 1
ATOM 1491 C C . ALA A 1 194 ? -4.120 3.417 7.686 1.00 97.31 194 ALA A C 1
ATOM 1493 O O . ALA A 1 194 ? -5.101 2.733 7.980 1.00 97.31 194 ALA A O 1
ATOM 1494 N N . ILE A 1 195 ? -3.809 4.551 8.314 1.00 97.75 195 ILE A N 1
ATOM 1495 C CA . ILE A 1 195 ? -4.685 5.163 9.320 1.00 97.75 195 ILE A CA 1
ATOM 1496 C C . ILE A 1 195 ? -5.950 5.729 8.663 1.00 97.75 195 ILE A C 1
ATOM 1498 O O . ILE A 1 195 ? -5.862 6.289 7.563 1.00 97.75 195 ILE A O 1
ATOM 1502 N N . LEU A 1 196 ? -7.104 5.627 9.331 1.00 97.44 196 LEU A N 1
ATOM 1503 C CA . LEU A 1 196 ? -8.391 6.082 8.784 1.00 97.44 196 LEU A CA 1
ATOM 1504 C C . LEU A 1 196 ? -8.381 7.569 8.397 1.00 97.44 196 LEU A C 1
ATOM 1506 O O . LEU A 1 196 ? -8.787 7.907 7.289 1.00 97.44 196 LEU A O 1
ATOM 1510 N N . ASN A 1 197 ? -7.824 8.439 9.240 1.00 97.12 197 ASN A N 1
ATOM 1511 C CA . ASN A 1 197 ? -7.703 9.878 8.981 1.00 97.12 197 ASN A CA 1
ATOM 1512 C C . ASN A 1 197 ? -7.046 10.192 7.625 1.00 97.12 197 ASN A C 1
ATOM 1514 O O . ASN A 1 197 ? -7.541 11.005 6.842 1.00 97.12 197 ASN A O 1
ATOM 1518 N N . SER A 1 198 ? -5.978 9.469 7.274 1.00 96.75 198 SER A N 1
ATOM 1519 C CA . SER A 1 198 ? -5.294 9.669 5.990 1.00 96.75 198 SER A CA 1
ATOM 1520 C C . SER A 1 198 ? -6.179 9.366 4.773 1.00 96.75 198 SER A C 1
ATOM 1522 O O . SER A 1 198 ? -5.946 9.903 3.689 1.00 96.75 198 SER A O 1
ATOM 1524 N N . ARG A 1 199 ? -7.192 8.514 4.955 1.00 95.81 199 ARG A N 1
ATOM 1525 C CA . ARG A 1 199 ? -8.171 8.140 3.936 1.00 95.81 199 ARG A CA 1
ATOM 1526 C C . ARG A 1 199 ? -9.332 9.126 3.907 1.00 95.81 199 ARG A C 1
ATOM 1528 O O . ARG A 1 199 ? -9.623 9.672 2.850 1.00 95.81 199 ARG A O 1
ATOM 1535 N N . ALA A 1 200 ? -9.943 9.365 5.066 1.00 96.31 200 ALA A N 1
ATOM 1536 C CA . ALA A 1 200 ? -11.176 10.132 5.194 1.00 96.31 200 ALA A CA 1
ATOM 1537 C C . ALA A 1 200 ? -10.967 11.645 5.026 1.00 96.31 200 ALA A C 1
ATOM 1539 O O . ALA A 1 200 ? -11.757 12.292 4.350 1.00 96.31 200 ALA A O 1
ATOM 1540 N N . LEU A 1 201 ? -9.897 12.214 5.598 1.00 95.31 201 LEU A N 1
ATOM 1541 C CA . LEU A 1 201 ? -9.656 13.664 5.571 1.00 95.31 201 LEU A CA 1
ATOM 1542 C C . LEU A 1 201 ? -8.588 14.076 4.555 1.00 95.31 201 LEU A C 1
ATOM 1544 O O . LEU A 1 201 ? -8.748 15.074 3.861 1.00 95.31 201 LEU A O 1
ATOM 1548 N N . ALA A 1 202 ? -7.498 13.310 4.434 1.00 92.44 202 ALA A N 1
ATOM 1549 C CA . ALA A 1 202 ? -6.419 13.642 3.494 1.00 92.44 202 ALA A CA 1
ATOM 1550 C C . ALA A 1 202 ? -6.629 13.079 2.073 1.00 92.44 202 ALA A C 1
ATOM 1552 O O . ALA A 1 202 ? -5.807 13.337 1.191 1.00 92.44 202 ALA A O 1
ATOM 1553 N N . GLY A 1 203 ? -7.679 12.279 1.848 1.00 89.38 203 GLY A N 1
ATOM 1554 C CA . GLY A 1 203 ? -8.033 11.738 0.530 1.00 89.38 203 GLY A CA 1
ATOM 1555 C C . GLY A 1 203 ? -6.969 10.829 -0.098 1.00 89.38 203 GLY A C 1
ATOM 1556 O O . GLY A 1 203 ? -6.900 10.701 -1.324 1.00 89.38 203 GLY A O 1
ATOM 1557 N N . ARG A 1 204 ? -6.084 10.213 0.701 1.00 92.19 204 ARG A N 1
ATOM 1558 C CA . ARG A 1 204 ? -5.019 9.351 0.165 1.00 92.19 204 ARG A CA 1
ATOM 1559 C C . ARG A 1 204 ? -5.601 8.012 -0.265 1.00 92.19 204 ARG A C 1
ATOM 1561 O O . ARG A 1 204 ? -6.029 7.244 0.581 1.00 92.19 204 ARG A O 1
ATOM 1568 N N . GLY A 1 205 ? -5.549 7.716 -1.563 1.00 92.94 205 GLY A N 1
ATOM 1569 C CA . GLY A 1 205 ? -6.046 6.472 -2.164 1.00 92.94 205 GLY A CA 1
ATOM 1570 C C . GLY A 1 205 ? -5.021 5.329 -2.246 1.00 92.94 205 GLY A C 1
ATOM 1571 O O . GLY A 1 205 ? -4.011 5.302 -1.545 1.00 92.94 205 GLY A O 1
ATOM 1572 N N . CYS A 1 206 ? -5.291 4.352 -3.115 1.00 95.31 206 CYS A N 1
ATOM 1573 C CA . CYS A 1 206 ? -4.377 3.244 -3.409 1.00 95.31 206 CYS A CA 1
ATOM 1574 C C . CYS A 1 206 ? -3.064 3.747 -4.044 1.00 95.31 206 CYS A C 1
ATOM 1576 O O . CYS A 1 206 ? -3.078 4.406 -5.090 1.00 95.31 206 CYS A O 1
ATOM 1578 N N . SER A 1 207 ? -1.920 3.396 -3.450 1.00 92.38 207 SER A N 1
ATOM 1579 C CA . SER A 1 207 ? -0.600 3.826 -3.930 1.00 92.38 207 SER A CA 1
ATOM 1580 C C . SER A 1 207 ? -0.210 3.214 -5.281 1.00 92.38 207 SER A C 1
ATOM 1582 O O . SER A 1 207 ? 0.418 3.899 -6.088 1.00 92.38 207 SER A O 1
ATOM 1584 N N . GLN A 1 208 ? -0.618 1.971 -5.567 1.00 94.00 208 GLN A N 1
ATOM 1585 C CA . GLN A 1 208 ? -0.376 1.323 -6.864 1.00 94.00 208 GLN A CA 1
ATOM 1586 C C . GLN A 1 208 ? -1.111 2.053 -7.990 1.00 94.00 208 GLN A C 1
ATOM 1588 O O . GLN A 1 208 ? -0.489 2.484 -8.958 1.00 94.00 208 GLN A O 1
ATOM 1593 N N . CYS A 1 209 ? -2.411 2.309 -7.814 1.00 93.44 209 CYS A N 1
ATOM 1594 C CA . CYS A 1 209 ? -3.203 3.068 -8.784 1.00 93.44 209 CYS A CA 1
ATOM 1595 C C . CYS A 1 209 ? -2.659 4.491 -8.991 1.00 93.44 209 CYS A C 1
ATOM 1597 O O . CYS A 1 209 ? -2.619 4.986 -10.117 1.00 93.44 209 CYS A O 1
ATOM 1599 N N . ALA A 1 210 ? -2.213 5.157 -7.919 1.00 90.62 210 ALA A N 1
ATOM 1600 C CA . ALA A 1 210 ? -1.594 6.475 -8.027 1.00 90.62 210 ALA A CA 1
ATOM 1601 C C . ALA A 1 210 ? -0.297 6.426 -8.851 1.00 90.62 210 ALA A C 1
ATOM 1603 O O . ALA A 1 210 ? -0.102 7.265 -9.731 1.00 90.62 210 ALA A O 1
ATOM 1604 N N . ARG A 1 211 ? 0.560 5.425 -8.613 1.00 89.69 211 ARG A N 1
ATOM 1605 C CA . ARG A 1 211 ? 1.807 5.226 -9.361 1.00 89.69 211 ARG A CA 1
ATOM 1606 C C . ARG A 1 211 ? 1.551 4.897 -10.830 1.00 89.69 211 ARG A C 1
ATOM 1608 O O . ARG A 1 211 ? 2.229 5.460 -11.682 1.00 89.69 211 ARG A O 1
ATOM 1615 N N . GLU A 1 212 ? 0.578 4.041 -11.132 1.00 87.81 212 GLU A N 1
ATOM 1616 C CA . GLU A 1 212 ? 0.159 3.747 -12.509 1.00 87.81 212 GLU A CA 1
ATOM 1617 C C . GLU A 1 212 ? -0.299 5.011 -13.237 1.00 87.81 212 GLU A C 1
ATOM 1619 O O . GLU A 1 212 ? 0.156 5.285 -14.345 1.00 87.81 212 GLU A O 1
ATOM 1624 N N . ARG A 1 213 ? -1.155 5.816 -12.597 1.00 87.56 213 ARG A N 1
ATOM 1625 C CA . ARG A 1 213 ? -1.658 7.072 -13.165 1.00 87.56 213 ARG A CA 1
ATOM 1626 C C . ARG A 1 213 ? -0.531 8.067 -13.436 1.00 87.56 213 ARG A C 1
ATOM 1628 O O . ARG A 1 213 ? -0.473 8.628 -14.525 1.00 87.56 213 ARG A O 1
ATOM 1635 N N . VAL A 1 214 ? 0.365 8.272 -12.467 1.00 87.69 214 VAL A N 1
ATOM 1636 C CA . VAL A 1 214 ? 1.522 9.171 -12.623 1.00 87.69 214 VAL A CA 1
ATOM 1637 C C . VAL A 1 214 ? 2.472 8.646 -13.697 1.00 87.69 214 VAL A C 1
ATOM 1639 O O . VAL A 1 214 ? 2.911 9.407 -14.549 1.00 87.69 214 VAL A O 1
ATOM 1642 N N . GLY A 1 215 ? 2.748 7.341 -13.713 1.00 84.69 215 GLY A N 1
ATOM 1643 C CA . GLY A 1 215 ? 3.573 6.716 -14.745 1.00 84.69 215 GLY A CA 1
ATOM 1644 C C . GLY A 1 215 ? 2.978 6.876 -16.144 1.00 84.69 215 GLY A C 1
ATOM 1645 O O . GLY A 1 215 ? 3.709 7.182 -17.082 1.00 84.69 215 GLY A O 1
ATOM 1646 N N . ALA A 1 216 ? 1.659 6.723 -16.288 1.00 81.69 216 ALA A N 1
ATOM 1647 C CA . ALA A 1 216 ? 0.958 6.936 -17.549 1.00 81.69 216 ALA A CA 1
ATOM 1648 C C . ALA A 1 216 ? 1.008 8.402 -18.000 1.00 81.69 216 ALA A C 1
ATOM 1650 O O . ALA A 1 216 ? 1.256 8.652 -19.176 1.00 81.69 216 ALA A O 1
ATOM 1651 N N . ALA A 1 217 ? 0.823 9.354 -17.079 1.00 81.94 217 ALA A N 1
ATOM 1652 C CA . ALA A 1 217 ? 0.933 10.782 -17.370 1.00 81.94 217 ALA A CA 1
ATOM 1653 C C . ALA A 1 217 ? 2.357 11.158 -17.805 1.00 81.94 217 ALA A C 1
ATOM 1655 O O . ALA A 1 217 ? 2.535 11.728 -18.873 1.00 81.94 217 ALA A O 1
ATOM 1656 N N . ASN A 1 218 ? 3.372 10.735 -17.046 1.00 83.25 218 ASN A N 1
ATOM 1657 C CA . ASN A 1 218 ? 4.780 11.020 -17.339 1.00 83.25 218 ASN A CA 1
ATOM 1658 C C . ASN A 1 218 ? 5.308 10.297 -18.587 1.00 83.25 218 ASN A C 1
ATOM 1660 O O . ASN A 1 218 ? 6.394 10.610 -19.056 1.00 83.25 218 ASN A O 1
ATOM 1664 N N . SER A 1 219 ? 4.592 9.290 -19.095 1.00 83.12 219 SER A N 1
ATOM 1665 C CA . SER A 1 219 ? 4.976 8.582 -20.321 1.00 83.12 219 SER A CA 1
ATOM 1666 C C . SER A 1 219 ? 4.437 9.243 -21.589 1.00 83.12 219 SER A C 1
ATOM 1668 O O . SER A 1 219 ? 4.819 8.813 -22.675 1.00 83.12 219 SER A O 1
ATOM 1670 N N . ARG A 1 220 ? 3.524 10.217 -21.473 1.00 84.69 220 ARG A N 1
ATOM 1671 C CA . ARG A 1 220 ? 2.937 10.920 -22.617 1.00 84.69 220 ARG A CA 1
ATOM 1672 C C . ARG A 1 220 ? 3.812 12.123 -22.974 1.00 84.69 220 ARG A C 1
ATOM 1674 O O . ARG A 1 220 ? 4.009 12.963 -22.100 1.00 84.69 220 ARG A O 1
ATOM 1681 N N . PRO A 1 221 ? 4.323 12.217 -24.212 1.00 88.69 221 PRO A N 1
ATOM 1682 C CA . PRO A 1 221 ? 5.072 13.391 -24.645 1.00 88.69 221 PRO A CA 1
ATOM 1683 C C . PRO A 1 221 ? 4.208 14.656 -24.626 1.00 88.69 221 PRO A C 1
ATOM 1685 O O . PRO A 1 221 ? 3.050 14.616 -25.050 1.00 88.69 221 PRO A O 1
ATOM 1688 N N . GLY A 1 222 ? 4.765 15.772 -24.152 1.00 88.44 222 GLY A N 1
ATOM 1689 C CA . GLY A 1 222 ? 4.235 17.097 -24.456 1.00 88.44 222 GLY A CA 1
ATOM 1690 C C . GLY A 1 222 ? 4.571 17.531 -25.892 1.00 88.44 222 GLY A C 1
ATOM 1691 O O . GLY A 1 222 ? 5.330 16.847 -26.587 1.00 88.44 222 GLY A O 1
ATOM 1692 N N . PRO A 1 223 ? 4.030 18.672 -26.357 1.00 88.56 223 PRO A N 1
ATOM 1693 C CA . PRO A 1 223 ? 4.377 19.229 -27.665 1.00 88.56 223 PRO A CA 1
ATOM 1694 C C . PRO A 1 223 ? 5.891 19.458 -27.798 1.00 88.56 223 PRO A C 1
ATOM 1696 O O . PRO A 1 223 ? 6.484 20.123 -26.949 1.00 88.56 223 PRO A O 1
ATOM 1699 N N . GLY A 1 224 ? 6.517 18.929 -28.854 1.00 90.81 224 GLY A N 1
ATOM 1700 C CA . GLY A 1 224 ? 7.958 19.052 -29.098 1.00 90.81 224 GLY A CA 1
ATOM 1701 C C . GLY A 1 224 ? 8.847 18.075 -28.318 1.00 90.81 224 GLY A C 1
ATOM 1702 O O . GLY A 1 224 ? 10.065 18.110 -28.485 1.00 90.81 224 GLY A O 1
ATOM 1703 N N . GLU A 1 225 ? 8.283 17.206 -27.476 1.00 92.94 225 GLU A N 1
ATOM 1704 C CA . GLU A 1 225 ? 9.051 16.264 -26.645 1.00 92.94 225 GLU A CA 1
ATOM 1705 C C . GLU A 1 225 ? 9.065 14.835 -27.198 1.00 92.94 225 GLU A C 1
ATOM 1707 O O . GLU A 1 225 ? 9.784 13.973 -26.678 1.00 92.94 225 GLU A O 1
ATOM 1712 N N . SER A 1 226 ? 8.262 14.547 -28.225 1.00 94.81 226 SER A N 1
ATOM 1713 C CA . SER A 1 226 ? 8.153 13.197 -28.770 1.00 94.81 226 SER A CA 1
ATOM 1714 C C . SER A 1 226 ? 9.421 12.767 -29.513 1.00 94.81 226 SER A C 1
ATOM 1716 O O . SER A 1 226 ? 10.216 13.583 -29.980 1.00 94.81 226 SER A O 1
ATOM 1718 N N . LEU A 1 227 ? 9.617 11.456 -29.673 1.00 93.62 227 LEU A N 1
ATOM 1719 C CA . LEU A 1 227 ? 10.737 10.906 -30.432 1.00 93.62 227 LEU A CA 1
ATOM 1720 C C . LEU A 1 227 ? 10.729 11.414 -31.877 1.00 93.62 227 LEU A C 1
ATOM 1722 O O . LEU A 1 227 ? 11.794 11.711 -32.409 1.00 93.62 227 LEU A O 1
ATOM 1726 N N . ALA A 1 228 ? 9.548 11.519 -32.493 1.00 94.12 228 ALA A N 1
ATOM 1727 C CA . ALA A 1 228 ? 9.399 12.017 -33.858 1.00 94.12 228 ALA A CA 1
ATOM 1728 C C . ALA A 1 228 ? 9.893 13.461 -34.018 1.00 94.12 228 ALA A C 1
ATOM 1730 O O . ALA A 1 228 ? 10.483 13.785 -35.043 1.00 94.12 228 ALA A O 1
ATOM 1731 N N . GLU A 1 229 ? 9.676 14.305 -33.009 1.00 94.19 229 GLU A N 1
ATOM 1732 C CA . GLU A 1 229 ? 10.055 15.721 -33.035 1.00 94.19 229 GLU A CA 1
ATOM 1733 C C . GLU A 1 229 ? 11.518 15.926 -32.618 1.00 94.19 229 GLU A C 1
ATOM 1735 O O . GLU A 1 229 ? 12.259 16.649 -33.281 1.00 94.19 229 GLU A O 1
ATOM 1740 N N . VAL A 1 230 ? 11.962 15.254 -31.551 1.00 93.44 230 VAL A N 1
ATOM 1741 C CA . VAL A 1 230 ? 13.314 15.415 -30.990 1.00 93.44 230 VAL A CA 1
ATOM 1742 C C . VAL A 1 230 ? 14.371 14.671 -31.810 1.00 93.44 230 VAL A C 1
ATOM 1744 O O . VAL A 1 230 ? 15.511 15.123 -31.912 1.00 93.44 230 VAL A O 1
ATOM 1747 N N . ASN A 1 231 ? 14.032 13.510 -32.380 1.00 91.44 231 ASN A N 1
ATOM 1748 C CA . ASN A 1 231 ? 14.962 12.698 -33.164 1.00 91.44 231 ASN A CA 1
ATOM 1749 C C . ASN A 1 231 ? 14.276 12.026 -34.376 1.00 91.44 231 ASN A C 1
ATOM 1751 O O . ASN A 1 231 ? 14.037 10.811 -34.368 1.00 91.44 231 ASN A O 1
ATOM 1755 N N . PRO A 1 232 ? 14.008 12.795 -35.452 1.00 92.69 232 PRO A N 1
ATOM 1756 C CA . PRO A 1 232 ? 13.311 12.296 -36.638 1.00 92.69 232 PRO A CA 1
ATOM 1757 C C . PRO A 1 232 ? 14.040 11.148 -37.349 1.00 92.69 232 PRO A C 1
ATOM 1759 O O . PRO A 1 232 ? 13.404 10.244 -37.890 1.00 92.69 232 PRO A O 1
ATOM 1762 N N . THR A 1 233 ? 15.378 11.148 -37.340 1.00 90.62 233 THR A N 1
ATOM 1763 C CA . THR A 1 233 ? 16.175 10.091 -37.985 1.00 90.62 233 THR A CA 1
ATOM 1764 C C . THR A 1 233 ? 16.003 8.761 -37.263 1.00 90.62 233 THR A C 1
ATOM 1766 O O . THR A 1 233 ? 15.779 7.739 -37.906 1.00 90.62 233 THR A O 1
ATOM 1769 N N . MET A 1 234 ? 16.006 8.773 -35.928 1.00 90.69 234 MET A N 1
ATOM 1770 C CA . MET A 1 234 ? 15.719 7.579 -35.141 1.00 90.69 234 MET A CA 1
ATOM 1771 C C . MET A 1 234 ? 14.256 7.151 -35.265 1.00 90.69 234 MET A C 1
ATOM 1773 O O . MET A 1 234 ? 13.988 5.953 -35.321 1.00 90.69 234 MET A O 1
ATOM 1777 N N . ALA A 1 235 ? 13.319 8.099 -35.323 1.00 93.00 235 ALA A N 1
ATOM 1778 C CA . ALA A 1 235 ? 11.905 7.807 -35.531 1.00 93.00 235 ALA A CA 1
ATOM 1779 C C . ALA A 1 235 ? 11.654 7.066 -36.856 1.00 93.00 235 ALA A C 1
ATOM 1781 O O . ALA A 1 235 ? 10.852 6.139 -36.882 1.00 93.00 235 ALA A O 1
ATOM 1782 N N . ALA A 1 236 ? 12.388 7.397 -37.923 1.00 92.38 236 ALA A N 1
ATOM 1783 C CA . ALA A 1 236 ? 12.296 6.704 -39.212 1.00 92.38 236 ALA A CA 1
ATOM 1784 C C . ALA A 1 236 ? 12.777 5.237 -39.165 1.00 92.38 236 ALA A C 1
ATOM 1786 O O . ALA A 1 236 ? 12.396 4.427 -40.008 1.00 92.38 236 ALA A O 1
ATOM 1787 N N . GLU A 1 237 ? 13.604 4.878 -38.181 1.00 93.56 237 GLU A N 1
ATOM 1788 C CA . GLU A 1 237 ? 14.051 3.499 -37.962 1.00 93.56 237 GLU A CA 1
ATOM 1789 C C . GLU A 1 237 ? 13.043 2.661 -37.154 1.00 93.56 237 GLU A C 1
ATOM 1791 O O . GLU A 1 237 ? 13.209 1.441 -37.049 1.00 93.56 237 GLU A O 1
ATOM 1796 N N . LEU A 1 238 ? 12.033 3.286 -36.536 1.00 94.44 238 LEU A N 1
ATOM 1797 C CA . LEU A 1 238 ? 11.025 2.606 -35.722 1.00 94.44 238 LEU A CA 1
ATOM 1798 C C . LEU A 1 238 ? 10.043 1.842 -36.617 1.00 94.44 238 LEU A C 1
ATOM 1800 O O . LEU A 1 238 ? 9.427 2.421 -37.505 1.00 94.44 238 LEU A O 1
ATOM 1804 N N . ILE A 1 239 ? 9.860 0.550 -36.342 1.00 94.69 239 ILE A N 1
ATOM 1805 C CA . ILE A 1 239 ? 8.831 -0.269 -36.998 1.00 94.69 239 ILE A CA 1
ATOM 1806 C C . ILE A 1 239 ? 7.567 -0.303 -36.137 1.00 94.69 239 ILE A C 1
ATOM 1808 O O . ILE A 1 239 ? 6.484 0.016 -36.613 1.00 94.69 239 ILE A O 1
ATOM 1812 N N . GLU A 1 240 ? 7.702 -0.695 -34.867 1.00 94.50 240 GLU A N 1
ATOM 1813 C CA . GLU A 1 240 ? 6.575 -0.847 -33.938 1.00 94.50 240 GLU A CA 1
ATOM 1814 C C . GLU A 1 240 ? 7.029 -0.794 -32.472 1.00 94.50 240 GLU A C 1
ATOM 1816 O O . GLU A 1 240 ? 8.190 -1.076 -32.142 1.00 94.50 240 GLU A O 1
ATOM 1821 N N . VAL A 1 241 ? 6.085 -0.492 -31.578 1.00 94.19 241 VAL A N 1
ATOM 1822 C CA . VAL A 1 241 ? 6.247 -0.624 -30.124 1.00 94.19 241 VAL A CA 1
ATOM 1823 C C . VAL A 1 241 ? 5.657 -1.962 -29.686 1.00 94.19 241 VAL A C 1
ATOM 1825 O O . VAL A 1 241 ? 4.447 -2.159 -29.749 1.00 94.19 241 VAL A O 1
ATOM 1828 N N . VAL A 1 242 ? 6.508 -2.878 -29.219 1.00 90.62 242 VAL A N 1
ATOM 1829 C CA . VAL A 1 242 ? 6.153 -4.298 -29.027 1.00 90.62 242 VAL A CA 1
ATOM 1830 C C . VAL A 1 242 ? 4.989 -4.477 -28.047 1.00 90.62 242 VAL A C 1
ATOM 1832 O O . VAL A 1 242 ? 4.033 -5.185 -28.339 1.00 90.62 242 VAL A O 1
ATOM 1835 N N . ASP A 1 243 ? 5.035 -3.786 -26.907 1.00 85.75 243 ASP A N 1
ATOM 1836 C CA . ASP A 1 243 ? 4.030 -3.935 -25.843 1.00 85.75 243 ASP A CA 1
ATOM 1837 C C . ASP A 1 243 ? 2.807 -3.016 -26.028 1.00 85.75 243 ASP A C 1
ATOM 1839 O O . ASP A 1 243 ? 1.935 -2.948 -25.156 1.00 85.75 243 ASP A O 1
ATOM 1843 N N . ARG A 1 244 ? 2.765 -2.222 -27.108 1.00 85.88 244 ARG A N 1
ATOM 1844 C CA . ARG A 1 244 ? 1.721 -1.218 -27.365 1.00 85.88 244 ARG A CA 1
ATOM 1845 C C . ARG A 1 244 ? 1.418 -1.116 -28.868 1.00 85.88 244 ARG A C 1
ATOM 1847 O O . ARG A 1 244 ? 1.890 -0.184 -29.521 1.00 85.88 244 ARG A O 1
ATOM 1854 N N . PRO A 1 245 ? 0.608 -2.039 -29.418 1.00 85.06 245 PRO A N 1
ATOM 1855 C CA . PRO A 1 245 ? 0.177 -1.969 -30.810 1.00 85.06 245 PRO A CA 1
ATOM 1856 C C . PRO A 1 245 ? -0.479 -0.619 -31.133 1.00 85.06 245 PRO A C 1
ATOM 1858 O O . PRO A 1 245 ? -1.261 -0.097 -30.337 1.00 85.06 245 PRO A O 1
ATOM 1861 N N . GLY A 1 246 ? -0.146 -0.050 -32.292 1.00 87.00 246 GLY A N 1
ATOM 1862 C CA . GLY A 1 246 ? -0.676 1.235 -32.762 1.00 87.00 246 GLY A CA 1
ATOM 1863 C C . GLY A 1 246 ? 0.039 2.482 -32.230 1.00 87.00 246 GLY A C 1
ATOM 1864 O O . GLY A 1 246 ? -0.233 3.569 -32.727 1.00 87.00 246 GLY A O 1
ATOM 1865 N N . TRP A 1 247 ? 0.963 2.355 -31.271 1.00 92.25 247 TRP A N 1
ATOM 1866 C CA . TRP A 1 247 ? 1.800 3.485 -30.857 1.00 92.25 247 TRP A CA 1
ATOM 1867 C C . TRP A 1 247 ? 2.833 3.825 -31.931 1.00 92.25 247 TRP A C 1
ATOM 1869 O O . TRP A 1 247 ? 3.464 2.941 -32.514 1.00 92.25 247 TRP A O 1
ATOM 1879 N N . THR A 1 248 ? 3.039 5.120 -32.137 1.00 92.56 248 THR A N 1
ATOM 1880 C CA . THR A 1 248 ? 3.976 5.689 -33.106 1.00 92.56 248 THR A CA 1
ATOM 1881 C C . THR A 1 248 ? 5.130 6.409 -32.405 1.00 92.56 248 THR A C 1
ATOM 1883 O O . THR A 1 248 ? 5.186 6.499 -31.177 1.00 92.56 248 THR A O 1
ATOM 1886 N N . ALA A 1 249 ? 6.067 6.967 -33.176 1.00 93.19 249 ALA A N 1
ATOM 1887 C CA . ALA A 1 249 ? 7.134 7.799 -32.623 1.00 93.19 249 ALA A CA 1
ATOM 1888 C C . ALA A 1 249 ? 6.623 9.100 -31.963 1.00 93.19 249 ALA A C 1
ATOM 1890 O O . ALA A 1 249 ? 7.350 9.683 -31.160 1.00 93.19 249 ALA A O 1
ATOM 1891 N N . LEU A 1 250 ? 5.388 9.537 -32.249 1.00 93.81 250 LEU A N 1
ATOM 1892 C CA . LEU A 1 250 ? 4.752 10.674 -31.568 1.00 93.81 250 LEU A CA 1
ATOM 1893 C C . LEU A 1 250 ? 4.289 10.319 -30.147 1.00 93.81 250 LEU A C 1
ATOM 1895 O O . LEU A 1 250 ? 4.165 11.196 -29.301 1.00 93.81 250 LEU A O 1
ATOM 1899 N N . ASP A 1 251 ? 4.093 9.032 -29.858 1.00 92.19 251 ASP A N 1
ATOM 1900 C CA . ASP A 1 251 ? 3.609 8.541 -28.563 1.00 92.19 251 ASP A CA 1
ATOM 1901 C C . ASP A 1 251 ? 4.754 8.181 -27.597 1.00 92.19 251 ASP A C 1
ATOM 1903 O O . ASP A 1 251 ? 4.525 7.683 -26.492 1.00 92.19 251 ASP A O 1
ATOM 1907 N N . LEU A 1 252 ? 6.010 8.389 -28.005 1.00 92.69 252 LEU A N 1
ATOM 1908 C CA . LEU A 1 252 ? 7.195 7.970 -27.260 1.00 92.69 252 LEU A CA 1
ATOM 1909 C C . LEU A 1 252 ? 8.051 9.160 -26.847 1.00 92.69 252 LEU A C 1
ATOM 1911 O O . LEU A 1 252 ? 8.470 9.945 -27.687 1.00 92.69 252 LEU A O 1
ATOM 1915 N N . LEU A 1 253 ? 8.420 9.221 -25.569 1.00 92.56 253 LEU A N 1
ATOM 1916 C CA . LEU A 1 253 ? 9.525 10.067 -25.115 1.00 92.56 253 LEU A CA 1
ATOM 1917 C C . LEU A 1 253 ? 10.876 9.425 -25.491 1.00 92.56 253 LEU A C 1
ATOM 1919 O O . LEU A 1 253 ? 11.022 8.210 -25.318 1.00 92.56 253 LEU A O 1
ATOM 1923 N N . PRO A 1 254 ? 11.907 10.194 -25.895 1.00 89.69 254 PRO A N 1
ATOM 1924 C CA . PRO A 1 254 ? 13.249 9.678 -26.200 1.00 89.69 254 PRO A CA 1
ATOM 1925 C C . PRO A 1 254 ? 13.897 8.854 -25.073 1.00 89.69 254 PRO A C 1
ATOM 1927 O O . PRO A 1 254 ? 14.747 8.001 -25.328 1.00 89.69 254 PRO A O 1
ATOM 1930 N N . THR A 1 255 ? 13.503 9.088 -23.821 1.00 89.44 255 THR A N 1
ATOM 1931 C CA . THR A 1 255 ? 13.995 8.390 -22.620 1.00 89.44 255 THR A CA 1
ATOM 1932 C C . THR A 1 255 ? 13.167 7.159 -22.241 1.00 89.44 255 THR A C 1
ATOM 1934 O O . THR A 1 255 ? 13.453 6.503 -21.236 1.00 89.44 255 THR A O 1
ATOM 1937 N N . SER A 1 256 ? 12.153 6.810 -23.037 1.00 89.50 256 SER A N 1
ATOM 1938 C CA . SER A 1 256 ? 11.269 5.677 -22.770 1.00 89.50 256 SER A CA 1
ATOM 1939 C C . SER A 1 256 ? 12.042 4.360 -22.714 1.00 89.50 256 SER A C 1
ATOM 1941 O O . SER A 1 256 ? 12.884 4.060 -23.560 1.00 89.50 256 SER A O 1
ATOM 1943 N N . ASN A 1 257 ? 11.729 3.525 -21.728 1.00 90.38 257 ASN A N 1
ATOM 1944 C CA . ASN A 1 257 ? 12.290 2.179 -21.599 1.00 90.38 257 ASN A CA 1
ATOM 1945 C C . ASN A 1 257 ? 11.500 1.116 -22.384 1.00 90.38 257 ASN A C 1
ATOM 1947 O O . ASN A 1 257 ? 11.814 -0.067 -22.272 1.00 90.38 257 ASN A O 1
ATOM 1951 N N . LYS A 1 258 ? 10.480 1.517 -23.157 1.00 90.94 258 LYS A N 1
ATOM 1952 C CA . LYS A 1 258 ? 9.653 0.595 -23.946 1.00 90.94 258 LYS A CA 1
ATOM 1953 C C . LYS A 1 258 ? 10.486 -0.110 -25.012 1.00 90.94 258 LYS A C 1
ATOM 1955 O O . LYS A 1 258 ? 11.292 0.518 -25.708 1.00 90.94 258 LYS A O 1
ATOM 1960 N N . THR A 1 259 ? 10.261 -1.413 -25.153 1.00 93.50 259 THR A N 1
ATOM 1961 C CA . THR A 1 259 ? 10.894 -2.216 -26.198 1.00 93.50 259 THR A CA 1
ATOM 1962 C C . THR A 1 259 ? 10.232 -1.921 -27.533 1.00 93.50 259 THR A C 1
ATOM 1964 O O . THR A 1 259 ? 9.019 -2.051 -27.689 1.00 93.50 259 THR A O 1
ATOM 1967 N N . CYS A 1 260 ? 11.051 -1.536 -28.500 1.00 93.81 260 CYS A N 1
ATOM 1968 C CA . CYS A 1 260 ? 10.618 -1.256 -29.857 1.00 93.81 260 CYS A CA 1
ATOM 1969 C C . CYS A 1 260 ? 11.329 -2.202 -30.825 1.00 93.81 260 CYS A C 1
ATOM 1971 O O . CYS A 1 260 ? 12.445 -2.665 -30.552 1.00 93.81 260 CYS A O 1
ATOM 1973 N N . ARG A 1 261 ? 10.690 -2.486 -31.958 1.00 94.81 261 ARG A N 1
ATOM 1974 C CA . ARG A 1 261 ? 11.325 -3.160 -33.089 1.00 94.81 261 ARG A CA 1
ATOM 1975 C C . ARG A 1 261 ? 11.902 -2.099 -34.020 1.00 94.81 261 ARG A C 1
ATOM 1977 O O . ARG A 1 261 ? 11.196 -1.183 -34.434 1.00 94.81 261 ARG A O 1
ATOM 1984 N N . TRP A 1 262 ? 13.183 -2.233 -34.338 1.00 93.69 262 TRP A N 1
ATOM 1985 C CA . TRP A 1 262 ? 13.949 -1.261 -35.113 1.00 93.69 262 TRP A CA 1
ATOM 1986 C C . TRP A 1 262 ? 14.433 -1.866 -36.416 1.00 93.69 262 TRP A C 1
ATOM 1988 O O . TRP A 1 262 ? 14.881 -3.013 -36.417 1.00 93.69 262 TRP A O 1
ATOM 1998 N N . ARG A 1 263 ? 14.438 -1.079 -37.490 1.00 94.81 263 ARG A N 1
ATOM 1999 C CA . ARG A 1 263 ? 15.130 -1.404 -38.736 1.00 94.81 263 ARG A CA 1
ATOM 2000 C C . ARG A 1 263 ? 16.499 -0.743 -38.750 1.00 94.81 263 ARG A C 1
ATOM 2002 O O . ARG A 1 263 ? 16.626 0.449 -38.501 1.00 94.81 263 ARG A O 1
ATOM 2009 N N . CYS A 1 264 ? 17.541 -1.509 -39.061 1.00 92.81 264 CYS A N 1
ATOM 2010 C CA . CYS A 1 264 ? 18.872 -0.940 -39.241 1.00 92.81 264 CYS A CA 1
ATOM 2011 C C . CYS A 1 264 ? 18.886 0.059 -40.422 1.00 92.81 264 CYS A C 1
ATOM 2013 O O . CYS A 1 264 ? 18.471 -0.337 -41.512 1.00 92.81 264 CYS A O 1
ATOM 2015 N N . PRO A 1 265 ? 19.412 1.290 -40.242 1.00 89.75 265 PRO A N 1
ATOM 2016 C CA . PRO A 1 265 ? 19.438 2.312 -41.296 1.00 89.75 265 PRO A CA 1
ATOM 2017 C C . PRO A 1 265 ? 20.509 2.043 -42.363 1.00 89.75 265 PRO A C 1
ATOM 2019 O O . PRO A 1 265 ? 20.487 2.641 -43.433 1.00 89.75 265 PRO A O 1
ATOM 2022 N N . GLU A 1 266 ? 21.458 1.143 -42.084 1.00 89.06 266 GLU A N 1
ATOM 2023 C CA . GLU A 1 266 ? 22.536 0.796 -43.009 1.00 89.06 266 GLU A CA 1
ATOM 2024 C C . GLU A 1 266 ? 21.975 0.098 -44.262 1.00 89.06 266 GLU A C 1
ATOM 2026 O O . GLU A 1 266 ? 21.405 -0.997 -44.127 1.00 89.06 266 GLU A O 1
ATOM 2031 N N . PRO A 1 267 ? 22.206 0.644 -45.476 1.00 86.19 267 PRO A N 1
ATOM 2032 C CA . PRO A 1 267 ? 21.648 0.109 -46.723 1.00 86.19 267 PRO A CA 1
ATOM 2033 C C . PRO A 1 267 ? 22.003 -1.359 -46.989 1.00 86.19 267 PRO A C 1
ATOM 2035 O O . PRO A 1 267 ? 21.264 -2.083 -47.643 1.00 86.19 267 PRO A O 1
ATOM 2038 N N . HIS A 1 268 ? 23.145 -1.811 -46.468 1.00 85.69 268 HIS A N 1
ATOM 2039 C CA . HIS A 1 268 ? 23.676 -3.158 -46.668 1.00 85.69 268 HIS A CA 1
ATOM 2040 C C . HIS A 1 268 ? 23.279 -4.157 -45.564 1.00 85.69 268 HIS A C 1
ATOM 2042 O O . HIS A 1 268 ? 23.751 -5.297 -45.570 1.00 85.69 268 HIS A O 1
ATOM 2048 N N . CYS A 1 269 ? 22.493 -3.738 -44.566 1.00 87.88 269 CYS A N 1
ATOM 2049 C CA . CYS A 1 269 ? 22.122 -4.580 -43.429 1.00 87.88 269 CYS A CA 1
ATOM 2050 C C . CYS A 1 269 ? 20.613 -4.795 -43.334 1.00 87.88 269 CYS A C 1
ATOM 2052 O O . CYS A 1 269 ? 20.200 -5.948 -43.208 1.00 87.88 269 CYS A O 1
ATOM 2054 N N . SER A 1 270 ? 19.822 -3.710 -43.328 1.00 87.25 270 SER A N 1
ATOM 2055 C CA . SER A 1 270 ? 18.348 -3.686 -43.186 1.00 87.25 270 SER A CA 1
ATOM 2056 C C . SER A 1 270 ? 17.760 -4.630 -42.120 1.00 87.25 270 SER A C 1
ATOM 2058 O O . SER A 1 270 ? 16.581 -4.964 -42.150 1.00 87.25 270 SER A O 1
ATOM 2060 N N . PHE A 1 271 ? 18.578 -5.079 -41.165 1.00 93.25 271 PHE A N 1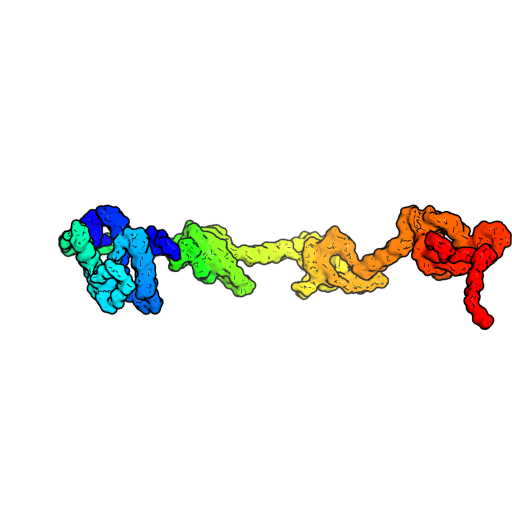
ATOM 2061 C CA . PHE A 1 271 ? 18.204 -6.088 -40.185 1.00 93.25 271 PHE A CA 1
ATOM 2062 C C . PHE A 1 271 ? 17.253 -5.500 -39.153 1.00 93.25 271 PHE A C 1
ATOM 2064 O O . PHE A 1 271 ? 17.517 -4.423 -38.614 1.00 93.25 271 PHE A O 1
ATOM 2071 N N . GLU A 1 272 ? 16.190 -6.239 -38.854 1.00 94.88 272 GLU A N 1
ATOM 2072 C CA . GLU A 1 272 ? 15.212 -5.861 -37.844 1.00 94.88 272 GLU A CA 1
ATOM 2073 C C . GLU A 1 272 ? 15.545 -6.496 -36.498 1.00 94.88 272 GLU A C 1
ATOM 2075 O O . GLU A 1 272 ? 15.882 -7.680 -36.423 1.00 94.88 272 GLU A O 1
ATOM 2080 N N . TYR A 1 273 ? 15.478 -5.713 -35.425 1.00 93.25 273 TYR A N 1
ATOM 2081 C CA . TYR A 1 273 ? 15.870 -6.186 -34.102 1.00 93.25 273 TYR A CA 1
ATOM 2082 C C . TYR A 1 273 ? 15.121 -5.472 -32.969 1.00 93.25 273 TYR A C 1
ATOM 2084 O O . TYR A 1 273 ? 14.799 -4.288 -33.090 1.00 93.25 273 TYR A O 1
ATOM 2092 N N . PRO A 1 274 ? 14.860 -6.165 -31.845 1.00 93.50 274 PRO A N 1
ATOM 2093 C CA . PRO A 1 274 ? 14.257 -5.550 -30.672 1.00 93.50 274 PRO A CA 1
ATOM 2094 C C . PRO A 1 274 ? 15.309 -4.795 -29.849 1.00 93.50 274 PRO A C 1
ATOM 2096 O O . PRO A 1 274 ? 16.400 -5.312 -29.595 1.00 93.50 274 PRO A O 1
ATOM 2099 N N . ALA A 1 275 ? 14.976 -3.587 -29.396 1.00 92.44 275 ALA A N 1
ATOM 2100 C CA . ALA A 1 275 ? 15.765 -2.855 -28.405 1.00 92.44 275 ALA A CA 1
ATOM 2101 C C . ALA A 1 275 ? 14.910 -1.822 -27.641 1.00 92.44 275 ALA A C 1
ATOM 2103 O O . ALA A 1 275 ? 14.018 -1.211 -28.238 1.00 92.44 275 ALA A O 1
ATOM 2104 N N . PRO A 1 276 ? 15.191 -1.568 -26.348 1.00 92.12 276 PRO A N 1
ATOM 2105 C CA . PRO A 1 276 ? 14.603 -0.445 -25.617 1.00 92.12 276 PRO A CA 1
ATOM 2106 C C . PRO A 1 276 ? 15.001 0.905 -26.225 1.00 92.12 276 PRO A C 1
ATOM 2108 O O . PRO A 1 276 ? 16.170 1.099 -26.573 1.00 92.12 276 PRO A O 1
ATOM 2111 N N . LEU A 1 277 ? 14.055 1.848 -26.312 1.00 90.56 277 LEU A N 1
ATOM 2112 C CA . LEU A 1 277 ? 14.298 3.169 -26.909 1.00 90.56 277 LEU A CA 1
ATOM 2113 C C . LEU A 1 277 ? 15.415 3.950 -26.192 1.00 90.56 277 LEU A C 1
ATOM 2115 O O . LEU A 1 277 ? 16.349 4.416 -26.840 1.00 90.56 277 LEU A O 1
ATOM 2119 N N . ASN A 1 278 ? 15.394 4.014 -24.861 1.00 89.56 278 ASN A N 1
ATOM 2120 C CA . ASN A 1 278 ? 16.395 4.743 -24.073 1.00 89.56 278 ASN A CA 1
ATOM 2121 C C . ASN A 1 278 ? 17.846 4.278 -24.297 1.00 89.56 278 ASN A C 1
ATOM 2123 O O . ASN A 1 278 ? 18.783 5.070 -24.199 1.00 89.56 278 ASN A O 1
ATOM 2127 N N . ARG A 1 279 ? 18.060 3.000 -24.629 1.00 86.94 279 ARG A N 1
ATOM 2128 C CA . ARG A 1 279 ? 19.392 2.482 -24.963 1.00 86.94 279 ARG A CA 1
ATOM 2129 C C . ARG A 1 279 ? 19.849 2.938 -26.345 1.00 86.94 279 ARG A C 1
ATOM 2131 O O . ARG A 1 279 ? 21.056 3.027 -26.587 1.00 86.94 279 ARG A O 1
ATOM 2138 N N . ARG A 1 280 ? 18.919 3.217 -27.257 1.00 87.19 280 ARG A N 1
ATOM 2139 C CA . ARG A 1 280 ? 19.236 3.730 -28.593 1.00 87.19 280 ARG A CA 1
ATOM 2140 C C . ARG A 1 280 ? 19.582 5.214 -28.540 1.00 87.19 280 ARG A C 1
ATOM 2142 O O . ARG A 1 280 ? 20.593 5.600 -29.113 1.00 87.19 280 ARG A O 1
ATOM 2149 N N . THR A 1 281 ? 18.804 6.014 -27.809 1.00 80.06 281 THR A N 1
ATOM 2150 C CA . THR A 1 281 ? 19.006 7.469 -27.681 1.00 80.06 281 THR A CA 1
ATOM 2151 C C . THR A 1 281 ? 20.196 7.839 -26.795 1.00 80.06 281 THR A C 1
ATOM 2153 O O . THR A 1 281 ? 20.948 8.737 -27.152 1.00 80.06 281 THR A O 1
ATOM 2156 N N . GLY A 1 282 ? 20.403 7.148 -25.666 1.00 68.44 282 GLY A N 1
ATOM 2157 C CA . GLY A 1 282 ? 21.421 7.528 -24.675 1.00 68.44 282 GLY A CA 1
ATOM 2158 C C . GLY A 1 282 ? 22.753 6.770 -24.737 1.00 68.44 282 GLY A C 1
ATOM 2159 O O . GLY A 1 282 ? 23.750 7.265 -24.221 1.00 68.44 282 GLY A O 1
ATOM 2160 N N . GLN A 1 283 ? 22.798 5.567 -25.324 1.00 64.31 283 GLN A N 1
ATOM 2161 C CA . GLN A 1 283 ? 23.995 4.698 -25.313 1.00 64.31 283 GLN A CA 1
ATOM 2162 C C . GLN A 1 283 ? 24.494 4.314 -26.715 1.00 64.31 283 GLN A C 1
ATOM 2164 O O . GLN A 1 283 ? 25.379 3.467 -26.839 1.00 64.31 283 GLN A O 1
ATOM 2169 N N . SER A 1 284 ? 23.915 4.891 -27.775 1.00 65.88 284 SER A N 1
ATOM 2170 C CA . SER A 1 284 ? 24.262 4.597 -29.175 1.00 65.88 284 SER A CA 1
ATOM 2171 C C . SER A 1 284 ? 24.263 3.096 -29.504 1.00 65.88 284 SER A C 1
ATOM 2173 O O . SER A 1 284 ? 25.048 2.616 -30.330 1.00 65.88 284 SER A O 1
ATOM 2175 N N . SER A 1 285 ? 23.392 2.319 -28.846 1.00 71.12 285 SER A N 1
ATOM 2176 C CA . SER A 1 285 ? 23.266 0.885 -29.115 1.00 71.12 285 SER A CA 1
ATOM 2177 C C . SER A 1 285 ? 22.571 0.667 -30.465 1.00 71.12 285 SER A C 1
ATOM 2179 O O . SER A 1 285 ? 21.350 0.698 -30.606 1.00 71.12 285 SER A O 1
ATOM 2181 N N . GLY A 1 286 ? 23.394 0.520 -31.503 1.00 81.50 286 GLY A N 1
ATOM 2182 C CA . GLY A 1 286 ? 22.954 0.299 -32.877 1.00 81.50 286 GLY A CA 1
ATOM 2183 C C . GLY A 1 286 ? 22.648 -1.167 -33.192 1.00 81.50 286 GLY A C 1
ATOM 2184 O O . GLY A 1 286 ? 22.535 -2.021 -32.314 1.00 81.50 286 GLY A O 1
ATOM 2185 N N . CYS A 1 287 ? 22.541 -1.471 -34.485 1.00 90.38 287 CYS A N 1
ATOM 2186 C CA . CYS A 1 287 ? 22.221 -2.814 -34.955 1.00 90.38 287 CYS A CA 1
ATOM 2187 C C . CYS A 1 287 ? 23.256 -3.855 -34.484 1.00 90.38 287 CYS A C 1
ATOM 2189 O O . CYS A 1 287 ? 24.454 -3.697 -34.759 1.00 90.38 287 CYS A O 1
ATOM 2191 N N . PRO A 1 288 ? 22.826 -4.965 -33.848 1.00 89.25 288 PRO A N 1
ATOM 2192 C CA . PRO A 1 288 ? 23.742 -5.977 -33.327 1.00 89.25 288 PRO A CA 1
ATOM 2193 C C . PRO A 1 288 ? 24.530 -6.685 -34.437 1.00 89.25 288 PRO A C 1
ATOM 2195 O O . PRO A 1 288 ? 25.669 -7.097 -34.211 1.00 89.25 288 PRO A O 1
ATOM 2198 N N . ARG A 1 289 ? 23.981 -6.799 -35.656 1.00 90.69 289 ARG A N 1
ATOM 2199 C CA . ARG A 1 289 ? 24.720 -7.346 -36.807 1.00 90.69 289 ARG A CA 1
ATOM 2200 C C . ARG A 1 289 ? 25.847 -6.415 -37.251 1.00 90.69 289 ARG A C 1
ATOM 2202 O O . ARG A 1 289 ? 26.973 -6.881 -37.421 1.00 90.69 289 ARG A O 1
ATOM 2209 N N . CYS A 1 290 ? 25.574 -5.117 -37.378 1.00 89.06 290 CYS A N 1
ATOM 2210 C CA . CYS A 1 290 ? 26.597 -4.130 -37.734 1.00 89.06 290 CYS A CA 1
ATOM 2211 C C . CYS A 1 290 ? 27.671 -4.026 -36.646 1.00 89.06 290 CYS A C 1
ATOM 2213 O O . CYS A 1 290 ? 28.859 -3.996 -36.958 1.00 89.06 290 CYS A O 1
ATOM 2215 N N . ALA A 1 291 ? 27.275 -4.063 -35.370 1.00 86.69 291 ALA A N 1
ATOM 2216 C CA . ALA A 1 291 ? 28.212 -4.090 -34.252 1.00 86.69 291 ALA A CA 1
ATOM 2217 C C . ALA A 1 291 ? 29.141 -5.314 -34.313 1.00 86.69 291 ALA A C 1
ATOM 2219 O O . ALA A 1 291 ? 30.357 -5.157 -34.246 1.00 86.69 291 ALA A O 1
ATOM 2220 N N . ARG A 1 292 ? 28.596 -6.520 -34.537 1.00 86.19 292 ARG A N 1
ATOM 2221 C CA . ARG A 1 292 ? 29.404 -7.741 -34.708 1.00 86.19 292 ARG A CA 1
ATOM 2222 C C . ARG A 1 292 ? 30.365 -7.646 -35.893 1.00 86.19 292 ARG A C 1
ATOM 2224 O O . ARG A 1 292 ? 31.514 -8.054 -35.748 1.00 86.19 292 ARG A O 1
ATOM 2231 N N . ARG A 1 293 ? 29.930 -7.095 -37.035 1.00 85.06 293 ARG A N 1
ATOM 2232 C CA . ARG A 1 293 ? 30.808 -6.870 -38.201 1.00 85.06 293 ARG A CA 1
ATOM 2233 C C . ARG A 1 293 ? 31.963 -5.923 -37.868 1.00 85.06 293 ARG A C 1
ATOM 2235 O O . ARG A 1 293 ? 33.103 -6.255 -38.179 1.00 85.06 293 ARG A O 1
ATOM 2242 N N . ARG A 1 294 ? 31.695 -4.809 -37.175 1.00 83.38 294 ARG A N 1
ATOM 2243 C CA . ARG A 1 294 ? 32.742 -3.882 -36.704 1.00 83.38 294 ARG A CA 1
ATOM 2244 C C . ARG A 1 294 ? 33.727 -4.574 -35.765 1.00 83.38 294 ARG A C 1
ATOM 2246 O O . ARG A 1 294 ? 34.920 -4.568 -36.029 1.00 83.38 294 ARG A O 1
ATOM 2253 N N . THR A 1 295 ? 33.236 -5.278 -34.743 1.00 82.94 295 THR A N 1
ATOM 2254 C CA . THR A 1 295 ? 34.105 -6.007 -33.805 1.00 82.94 295 THR A CA 1
ATOM 2255 C C . THR A 1 295 ? 34.935 -7.092 -34.495 1.00 82.94 295 THR A C 1
ATOM 2257 O O . THR A 1 295 ? 36.088 -7.307 -34.128 1.00 82.94 295 THR A O 1
ATOM 2260 N N . ALA A 1 296 ? 34.381 -7.791 -35.490 1.00 81.12 296 ALA A N 1
ATOM 2261 C CA . ALA A 1 296 ? 35.137 -8.753 -36.286 1.00 81.12 296 ALA A CA 1
ATOM 2262 C C . ALA A 1 296 ? 36.260 -8.064 -37.080 1.00 81.12 296 ALA A C 1
ATOM 2264 O O . ALA A 1 296 ? 37.395 -8.534 -37.039 1.00 81.12 296 ALA A O 1
ATOM 2265 N N . ALA A 1 297 ? 35.981 -6.925 -37.721 1.00 77.06 297 ALA A N 1
ATOM 2266 C CA . ALA A 1 297 ? 36.992 -6.133 -38.421 1.00 77.06 297 ALA A CA 1
ATOM 2267 C C . ALA A 1 297 ? 38.095 -5.618 -37.470 1.00 77.06 297 ALA A C 1
ATOM 2269 O O . ALA A 1 297 ? 39.283 -5.767 -37.764 1.00 77.06 297 ALA A O 1
ATOM 2270 N N . ASP A 1 298 ? 37.729 -5.114 -36.288 1.00 75.50 298 ASP A N 1
ATOM 2271 C CA . ASP A 1 298 ? 38.678 -4.644 -35.266 1.00 75.50 298 ASP A CA 1
ATOM 2272 C C . ASP A 1 298 ? 39.556 -5.777 -34.714 1.00 75.50 298 ASP A C 1
ATOM 2274 O O . ASP A 1 298 ? 40.730 -5.587 -34.385 1.00 75.50 298 ASP A O 1
ATOM 2278 N N . ARG A 1 299 ? 39.010 -6.997 -34.625 1.00 75.56 299 ARG A N 1
ATOM 2279 C CA . ARG A 1 299 ? 39.773 -8.191 -34.234 1.00 75.56 299 ARG A CA 1
ATOM 2280 C C . ARG A 1 299 ? 40.789 -8.620 -35.284 1.00 75.56 299 ARG A C 1
ATOM 2282 O O . ARG A 1 299 ? 41.749 -9.286 -34.911 1.00 75.56 299 ARG A O 1
ATOM 2289 N N . VAL A 1 300 ? 40.605 -8.268 -36.551 1.00 77.31 300 VAL A N 1
ATOM 2290 C CA . VAL A 1 300 ? 41.578 -8.570 -37.610 1.00 77.31 300 VAL A CA 1
ATOM 2291 C C . VAL A 1 300 ? 42.694 -7.522 -37.626 1.00 77.31 300 VAL A C 1
ATOM 2293 O O . VAL A 1 300 ? 43.868 -7.880 -37.709 1.00 77.31 300 VAL A O 1
ATOM 2296 N N . ARG A 1 301 ? 42.362 -6.237 -37.453 1.00 80.69 301 ARG A N 1
ATOM 2297 C CA . ARG A 1 301 ? 43.336 -5.130 -37.497 1.00 80.69 301 ARG A CA 1
ATOM 2298 C C . ARG A 1 301 ? 44.327 -5.172 -36.326 1.00 80.69 301 ARG A C 1
ATOM 2300 O O . ARG A 1 301 ? 43.896 -5.362 -35.189 1.00 80.69 301 ARG A O 1
ATOM 2307 N N . PRO A 1 302 ? 45.649 -5.041 -36.526 1.00 83.44 302 PRO A N 1
ATOM 2308 C CA . PRO A 1 302 ? 46.608 -4.997 -35.421 1.00 83.44 302 PRO A CA 1
ATOM 2309 C C . PRO A 1 302 ? 46.364 -3.774 -34.528 1.00 83.44 302 PRO A C 1
ATOM 2311 O O . PRO A 1 302 ? 45.988 -2.706 -35.002 1.00 83.44 302 PRO A O 1
ATOM 2314 N N . LYS A 1 303 ? 46.575 -3.932 -33.214 1.00 83.75 303 LYS A N 1
ATOM 2315 C CA . LYS A 1 303 ? 46.613 -2.785 -32.294 1.00 83.75 303 LYS A CA 1
ATOM 2316 C C . LYS A 1 303 ? 47.847 -1.921 -32.610 1.00 83.75 303 LYS A C 1
ATOM 2318 O O . LYS A 1 303 ? 48.837 -2.481 -33.091 1.00 83.75 303 LYS A O 1
ATOM 2323 N N . PRO A 1 304 ? 47.837 -0.611 -32.299 1.00 85.00 304 PRO A N 1
ATOM 2324 C CA . PRO A 1 304 ? 49.014 0.241 -32.474 1.00 85.00 304 PRO A CA 1
ATOM 2325 C C . PRO A 1 304 ? 50.276 -0.384 -31.851 1.00 85.00 304 PRO A C 1
ATOM 2327 O O . PRO A 1 304 ? 50.234 -0.852 -30.711 1.00 85.00 304 PRO A O 1
ATOM 2330 N N . GLY A 1 305 ? 51.375 -0.452 -32.613 1.00 86.19 305 GLY A N 1
ATOM 2331 C CA . GLY A 1 305 ? 52.654 -1.033 -32.177 1.00 86.19 305 GLY A CA 1
ATOM 2332 C C . GLY A 1 305 ? 52.680 -2.565 -32.059 1.00 86.19 305 GLY A C 1
ATOM 2333 O O . GLY A 1 305 ? 53.606 -3.123 -31.468 1.00 86.19 305 GLY A O 1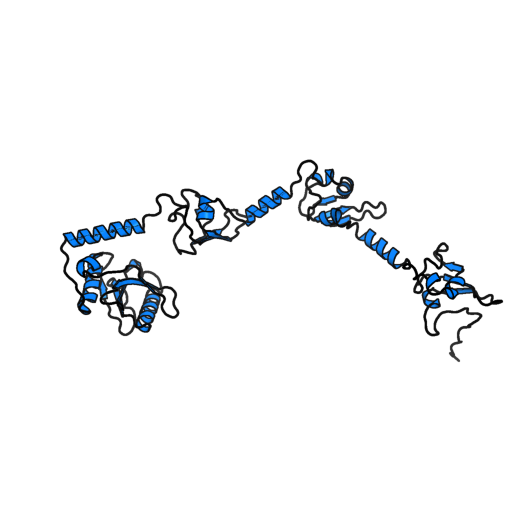
ATOM 2334 N N . LYS A 1 306 ? 51.648 -3.267 -32.546 1.00 89.62 306 LYS A N 1
ATOM 2335 C CA . LYS A 1 306 ? 51.529 -4.738 -32.500 1.00 89.62 306 LYS A CA 1
ATOM 2336 C C . LYS A 1 306 ? 51.354 -5.370 -33.882 1.00 89.62 306 LYS A C 1
ATOM 2338 O O . LYS A 1 306 ? 50.922 -6.523 -33.968 1.00 89.62 306 LYS A O 1
ATOM 2343 N N . SER A 1 307 ? 51.654 -4.639 -34.953 1.00 92.81 307 SER A N 1
ATOM 2344 C CA . SER A 1 307 ? 51.658 -5.211 -36.299 1.00 92.81 307 SER A CA 1
ATOM 2345 C C . SER A 1 307 ? 52.836 -6.170 -36.500 1.00 92.81 307 SER A C 1
ATOM 2347 O O . SER A 1 307 ? 53.767 -6.231 -35.691 1.00 92.81 307 SER A O 1
ATOM 2349 N N . LEU A 1 308 ? 52.805 -6.940 -37.587 1.00 90.25 308 LEU A N 1
ATOM 2350 C CA . LEU A 1 308 ? 53.920 -7.783 -37.999 1.00 90.25 308 LEU A CA 1
ATOM 2351 C C . LEU A 1 308 ? 55.175 -6.932 -38.238 1.00 90.25 308 LEU A C 1
ATOM 2353 O O . LEU A 1 308 ? 56.257 -7.342 -37.822 1.00 90.25 308 LEU A O 1
ATOM 2357 N N . GLN A 1 309 ? 55.015 -5.741 -38.825 1.00 92.19 309 GLN A N 1
ATOM 2358 C CA . GLN A 1 309 ? 56.097 -4.771 -39.007 1.00 92.19 309 GLN A CA 1
ATOM 2359 C C . GLN A 1 309 ? 56.720 -4.340 -37.671 1.00 92.19 309 GLN A C 1
ATOM 2361 O O . GLN A 1 309 ? 57.943 -4.307 -37.556 1.00 92.19 309 GLN A O 1
ATOM 2366 N N . ASP A 1 310 ? 55.891 -4.044 -36.666 1.00 90.38 310 ASP A N 1
ATOM 2367 C CA . ASP A 1 310 ? 56.357 -3.508 -35.379 1.00 90.38 310 ASP A CA 1
ATOM 2368 C C . ASP A 1 310 ? 57.055 -4.573 -34.523 1.00 90.38 310 ASP A C 1
ATOM 2370 O O . ASP A 1 310 ? 58.041 -4.296 -33.845 1.00 90.38 310 ASP A O 1
ATOM 2374 N N . VAL A 1 311 ? 56.531 -5.803 -34.527 1.00 90.12 311 VAL A N 1
ATOM 2375 C CA . VAL A 1 311 ? 56.991 -6.875 -33.626 1.00 90.12 311 VAL A CA 1
ATOM 2376 C C . VAL A 1 311 ? 58.053 -7.764 -34.282 1.00 90.12 311 VAL A C 1
ATOM 2378 O O . VAL A 1 311 ? 58.907 -8.319 -33.590 1.00 90.12 311 VAL A O 1
ATOM 2381 N N . HIS A 1 312 ? 58.019 -7.913 -35.610 1.00 89.25 312 HIS A N 1
ATOM 2382 C CA . HIS A 1 312 ? 58.891 -8.815 -36.365 1.00 89.25 312 HIS A CA 1
ATOM 2383 C C . HIS A 1 312 ? 59.402 -8.183 -37.668 1.00 89.25 312 HIS A C 1
ATOM 2385 O O . HIS A 1 312 ? 59.214 -8.738 -38.751 1.00 89.25 312 HIS A O 1
ATOM 2391 N N . LEU A 1 313 ? 60.123 -7.066 -37.553 1.00 90.81 313 LEU A N 1
ATOM 2392 C CA . LEU A 1 313 ? 60.674 -6.303 -38.681 1.00 90.81 313 LEU A CA 1
ATOM 2393 C C . LEU A 1 313 ? 61.400 -7.165 -39.734 1.00 90.81 313 LEU A C 1
ATOM 2395 O O . LEU A 1 313 ? 61.142 -7.038 -40.926 1.00 90.81 313 LEU A O 1
ATOM 2399 N N . ALA A 1 314 ? 62.265 -8.090 -39.306 1.00 87.81 314 ALA A N 1
ATOM 2400 C CA . ALA A 1 314 ? 63.006 -8.957 -40.228 1.00 87.81 314 ALA A CA 1
ATOM 2401 C C . ALA A 1 314 ? 62.097 -9.909 -41.029 1.00 87.81 314 ALA A C 1
ATOM 2403 O O . ALA A 1 314 ? 62.376 -10.190 -42.187 1.00 87.81 314 ALA A O 1
ATOM 2404 N N . ILE A 1 315 ? 61.001 -10.390 -40.428 1.00 89.25 315 ILE A N 1
ATOM 2405 C CA . ILE A 1 315 ? 60.005 -11.215 -41.128 1.00 89.25 315 ILE A CA 1
ATOM 2406 C C . ILE A 1 315 ? 59.172 -10.332 -42.055 1.00 89.25 315 ILE A C 1
ATOM 2408 O O . ILE A 1 315 ? 58.917 -10.716 -43.189 1.00 89.25 315 ILE A O 1
ATOM 2412 N N . ALA A 1 316 ? 58.768 -9.151 -41.587 1.00 90.50 316 ALA A N 1
ATOM 2413 C CA . ALA A 1 316 ? 57.983 -8.203 -42.363 1.00 90.50 316 ALA A CA 1
ATOM 2414 C C . ALA A 1 316 ? 58.693 -7.764 -43.654 1.00 90.50 316 ALA A C 1
ATOM 2416 O O . ALA A 1 316 ? 58.054 -7.705 -44.697 1.00 90.50 316 ALA A O 1
ATOM 2417 N N . ASN A 1 317 ? 60.013 -7.558 -43.613 1.00 90.44 317 ASN A N 1
ATOM 2418 C CA . ASN A 1 317 ? 60.816 -7.195 -44.788 1.00 90.44 317 ASN A CA 1
ATOM 2419 C C . ASN A 1 317 ? 60.917 -8.312 -45.844 1.00 90.44 317 ASN A C 1
ATOM 2421 O O . ASN A 1 317 ? 61.322 -8.050 -46.971 1.00 90.44 317 ASN A O 1
ATOM 2425 N N . GLU A 1 318 ? 60.572 -9.552 -45.493 1.00 92.25 318 GLU A N 1
ATOM 2426 C CA . GLU A 1 318 ? 60.510 -10.671 -46.438 1.00 92.25 318 GLU A CA 1
ATOM 2427 C C . GLU A 1 318 ? 59.138 -10.805 -47.115 1.00 92.25 318 GLU A C 1
ATOM 2429 O O . GLU A 1 318 ? 58.978 -11.653 -47.994 1.00 92.25 318 GLU A O 1
ATOM 2434 N N . LEU A 1 319 ? 58.133 -10.030 -46.692 1.00 93.19 319 LEU A N 1
ATOM 2435 C CA . LEU A 1 319 ? 56.788 -10.071 -47.260 1.00 93.19 319 LEU A CA 1
ATOM 2436 C C . LEU A 1 319 ? 56.793 -9.473 -48.670 1.00 93.19 319 LEU A C 1
ATOM 2438 O O . LEU A 1 319 ? 57.207 -8.332 -48.855 1.00 93.19 319 LEU A O 1
ATOM 2442 N N . LEU A 1 320 ? 56.287 -10.227 -49.646 1.00 92.56 320 LEU A N 1
ATOM 2443 C CA . LEU A 1 320 ? 56.050 -9.722 -50.999 1.00 92.56 320 LEU A CA 1
ATOM 2444 C C . LEU A 1 320 ? 54.608 -9.246 -51.160 1.00 92.56 320 LEU A C 1
ATOM 2446 O O . LEU A 1 320 ? 54.374 -8.110 -51.550 1.00 92.56 320 LEU A O 1
ATOM 2450 N N . GLU A 1 321 ? 53.653 -10.122 -50.850 1.00 92.12 321 GLU A N 1
ATOM 2451 C CA . GLU A 1 321 ? 52.222 -9.860 -51.010 1.00 92.12 321 GLU A CA 1
ATOM 2452 C C . GLU A 1 321 ? 51.394 -10.777 -50.101 1.00 92.12 321 GLU A C 1
ATOM 2454 O O . GLU A 1 321 ? 51.825 -11.871 -49.711 1.00 92.12 321 GLU A O 1
ATOM 2459 N N . VAL A 1 322 ? 50.177 -10.337 -49.787 1.00 92.19 322 VAL A N 1
ATOM 2460 C CA . VAL A 1 322 ? 49.137 -11.186 -49.200 1.00 92.19 322 VAL A CA 1
ATOM 2461 C C . VAL A 1 322 ? 48.300 -11.737 -50.349 1.00 92.19 322 VAL A C 1
ATOM 2463 O O . VAL A 1 322 ? 47.705 -10.961 -51.088 1.00 92.19 322 VAL A O 1
ATOM 2466 N N . VAL A 1 323 ? 48.261 -13.063 -50.505 1.00 90.19 323 VAL A N 1
ATOM 2467 C CA . VAL A 1 323 ? 47.785 -13.727 -51.735 1.00 90.19 323 VAL A CA 1
ATOM 2468 C C . VAL A 1 323 ? 46.351 -13.328 -52.101 1.00 90.19 323 VAL A C 1
ATOM 2470 O O . VAL A 1 323 ? 46.093 -12.964 -53.243 1.00 90.19 323 VAL A O 1
ATOM 2473 N N . ASP A 1 324 ? 45.438 -13.337 -51.129 1.00 86.38 324 ASP A N 1
ATOM 2474 C CA . ASP A 1 324 ? 44.022 -13.016 -51.366 1.00 86.38 324 ASP A CA 1
ATOM 2475 C C . ASP A 1 324 ? 43.719 -11.508 -51.297 1.00 86.38 324 ASP A C 1
ATOM 2477 O O . ASP A 1 324 ? 42.648 -11.065 -51.706 1.00 86.38 324 ASP A O 1
ATOM 2481 N N . GLU A 1 325 ? 44.638 -10.699 -50.757 1.00 86.94 325 GLU A N 1
ATOM 2482 C CA . GLU A 1 325 ? 44.435 -9.261 -50.534 1.00 86.94 325 GLU A CA 1
ATOM 2483 C C . GLU A 1 325 ? 45.736 -8.469 -50.778 1.00 86.94 325 GLU A C 1
ATOM 2485 O O . GLU A 1 325 ? 46.344 -7.983 -49.821 1.00 86.94 325 GLU A O 1
ATOM 2490 N N . PRO A 1 326 ? 46.165 -8.285 -52.045 1.00 86.31 326 PRO A N 1
ATOM 2491 C CA . PRO A 1 326 ? 47.484 -7.725 -52.378 1.00 86.31 326 PRO A CA 1
ATOM 2492 C C . PRO A 1 326 ? 47.747 -6.309 -51.845 1.00 86.31 326 PRO A C 1
ATOM 2494 O O . PRO A 1 326 ? 48.897 -5.905 -51.705 1.00 86.31 326 PRO A O 1
ATOM 2497 N N . ASN A 1 327 ? 46.690 -5.562 -51.516 1.00 86.75 327 ASN A N 1
ATOM 2498 C CA . ASN A 1 327 ? 46.787 -4.212 -50.958 1.00 86.75 327 ASN A CA 1
ATOM 2499 C C . ASN A 1 327 ? 47.191 -4.187 -49.475 1.00 86.75 327 ASN A C 1
ATOM 2501 O O . ASN A 1 327 ? 47.517 -3.120 -48.961 1.00 86.75 327 ASN A O 1
ATOM 2505 N N . LEU A 1 328 ? 47.145 -5.325 -48.772 1.00 87.06 328 LEU A N 1
ATOM 2506 C CA . LEU A 1 328 ? 47.523 -5.379 -47.365 1.00 87.06 328 LEU A CA 1
ATOM 2507 C C . LEU A 1 328 ? 49.036 -5.347 -47.183 1.00 87.06 328 LEU A C 1
ATOM 2509 O O . LEU A 1 328 ? 49.782 -6.145 -47.748 1.00 87.06 328 LEU A O 1
ATOM 2513 N N . THR A 1 329 ? 49.474 -4.478 -46.281 1.00 89.75 329 THR A N 1
ATOM 2514 C CA . THR A 1 329 ? 50.884 -4.335 -45.914 1.00 89.75 329 THR A CA 1
ATOM 2515 C C . THR A 1 329 ? 51.213 -5.053 -44.603 1.00 89.75 329 THR A C 1
ATOM 2517 O O . THR A 1 329 ? 50.341 -5.391 -43.798 1.00 89.75 329 THR A O 1
ATOM 2520 N N . ALA A 1 330 ? 52.505 -5.224 -44.307 1.00 88.31 330 ALA A N 1
ATOM 2521 C CA . ALA A 1 330 ? 52.949 -5.783 -43.027 1.00 88.31 330 ALA A CA 1
ATOM 2522 C C . ALA A 1 330 ? 52.514 -4.955 -41.795 1.00 88.31 330 ALA A C 1
ATOM 2524 O O . ALA A 1 330 ? 52.461 -5.493 -40.686 1.00 88.31 330 ALA A O 1
ATOM 2525 N N . LYS A 1 331 ? 52.162 -3.671 -41.974 1.00 90.12 331 LYS A N 1
ATOM 2526 C CA . LYS A 1 331 ? 51.604 -2.807 -40.916 1.00 90.12 331 LYS A CA 1
ATOM 2527 C C . LYS A 1 331 ? 50.156 -3.159 -40.562 1.00 90.12 331 LYS A C 1
ATOM 2529 O O . LYS A 1 331 ? 49.698 -2.847 -39.467 1.00 90.12 331 LYS A O 1
ATOM 2534 N N . GLU A 1 332 ? 49.445 -3.835 -41.458 1.00 88.88 332 GLU A N 1
ATOM 2535 C CA . GLU A 1 332 ? 48.034 -4.206 -41.299 1.00 88.88 332 GLU A CA 1
ATOM 2536 C C . GLU A 1 332 ? 47.854 -5.687 -40.939 1.00 88.88 332 GLU A C 1
ATOM 2538 O O . GLU A 1 332 ? 46.743 -6.139 -40.658 1.00 88.88 332 GLU A O 1
ATOM 2543 N N . LEU A 1 333 ? 48.950 -6.447 -40.886 1.00 89.56 333 LEU A N 1
ATOM 2544 C CA . LEU A 1 333 ? 48.967 -7.844 -40.469 1.00 89.56 333 LEU A CA 1
ATOM 2545 C C . LEU A 1 333 ? 49.341 -7.975 -38.994 1.00 89.56 333 LEU A C 1
ATOM 2547 O O . LEU A 1 333 ? 50.234 -7.299 -38.492 1.00 89.56 333 LEU A O 1
ATOM 2551 N N . ARG A 1 334 ? 48.694 -8.909 -38.295 1.00 89.88 334 ARG A N 1
ATOM 2552 C CA . ARG A 1 334 ? 49.129 -9.370 -36.968 1.00 89.88 334 ARG A CA 1
ATOM 2553 C C . ARG A 1 334 ? 50.142 -10.516 -37.110 1.00 89.88 334 ARG A C 1
ATOM 2555 O O . ARG A 1 334 ? 49.992 -11.320 -38.032 1.00 89.88 334 ARG A O 1
ATOM 2562 N N . PRO A 1 335 ? 51.103 -10.677 -36.180 1.00 88.94 335 PRO A N 1
ATOM 2563 C CA . PRO A 1 335 ? 52.018 -11.820 -36.181 1.00 88.94 335 PRO A CA 1
ATOM 2564 C C . PRO A 1 335 ? 51.323 -13.183 -36.198 1.00 88.94 335 PRO A C 1
ATOM 2566 O O . PRO A 1 335 ? 51.796 -14.075 -36.876 1.00 88.94 335 PRO A O 1
ATOM 2569 N N . ASN A 1 336 ? 50.176 -13.333 -35.533 1.00 87.81 336 ASN A N 1
ATOM 2570 C CA . ASN A 1 336 ? 49.386 -14.570 -35.513 1.00 87.81 336 ASN A CA 1
ATOM 2571 C C . ASN A 1 336 ? 48.323 -14.651 -36.629 1.00 87.81 336 ASN A C 1
ATOM 2573 O O . ASN A 1 336 ? 47.373 -15.426 -36.527 1.00 87.81 336 ASN A O 1
ATOM 2577 N N . SER A 1 337 ? 48.434 -13.824 -37.674 1.00 88.44 337 SER A N 1
ATOM 2578 C CA . SER A 1 337 ? 47.509 -13.866 -38.806 1.00 88.44 337 SER A CA 1
ATOM 2579 C C . SER A 1 337 ? 47.605 -15.205 -39.540 1.00 88.44 337 SER A C 1
ATOM 2581 O O . SER A 1 337 ? 48.697 -15.727 -39.783 1.00 88.44 337 SER A O 1
ATOM 2583 N N . THR A 1 338 ? 46.448 -15.739 -39.929 1.00 89.62 338 THR A N 1
ATOM 2584 C CA . THR A 1 338 ? 46.316 -16.961 -40.730 1.00 89.62 338 THR A CA 1
ATOM 2585 C C . THR A 1 338 ? 46.215 -16.685 -42.230 1.00 89.62 338 THR A C 1
ATOM 2587 O O . THR A 1 338 ? 46.098 -17.635 -42.998 1.00 89.62 338 THR A O 1
ATOM 2590 N N . LYS A 1 339 ? 46.285 -15.417 -42.667 1.00 89.44 339 LYS A N 1
ATOM 2591 C CA . LYS A 1 339 ? 46.289 -15.073 -44.098 1.00 89.44 339 LYS A CA 1
ATOM 2592 C C . LYS A 1 339 ? 47.531 -15.645 -44.779 1.00 89.44 339 LYS A C 1
ATOM 2594 O O . LYS A 1 339 ? 48.637 -15.523 -44.247 1.00 89.44 339 LYS A O 1
ATOM 2599 N N . VAL A 1 340 ? 47.357 -16.259 -45.946 1.00 92.62 340 VAL A N 1
ATOM 2600 C CA . VAL A 1 340 ? 48.475 -16.798 -46.725 1.00 92.62 340 VAL A CA 1
ATOM 2601 C C . VAL A 1 340 ? 49.212 -15.641 -47.385 1.00 92.62 340 VAL A C 1
ATOM 2603 O O . VAL A 1 340 ? 48.623 -14.814 -48.076 1.00 92.62 340 VAL A O 1
ATOM 2606 N N . CYS A 1 341 ? 50.510 -15.566 -47.125 1.00 93.50 341 CYS A N 1
ATOM 2607 C CA . CYS A 1 341 ? 51.385 -14.539 -47.661 1.00 93.50 341 CYS A CA 1
ATOM 2608 C C . CYS A 1 341 ? 52.501 -15.205 -48.459 1.00 93.50 341 CYS A C 1
ATOM 2610 O O . CYS A 1 341 ? 52.972 -16.288 -48.088 1.00 93.50 341 CYS A O 1
ATOM 2612 N N . ARG A 1 342 ? 52.944 -14.532 -49.515 1.00 94.12 342 ARG A N 1
ATOM 2613 C CA . ARG A 1 342 ? 54.107 -14.933 -50.297 1.00 94.12 342 ARG A CA 1
ATOM 2614 C C . ARG A 1 342 ? 55.337 -14.188 -49.796 1.00 94.12 342 ARG A C 1
ATOM 2616 O O . ARG A 1 342 ? 55.300 -12.972 -49.609 1.00 94.12 342 ARG A O 1
ATOM 2623 N N . TRP A 1 343 ? 56.426 -14.920 -49.583 1.00 93.06 343 TRP A N 1
ATOM 2624 C CA . TRP A 1 343 ? 57.657 -14.397 -48.987 1.00 93.06 343 TRP A CA 1
ATOM 2625 C C . TRP A 1 343 ? 58.852 -14.582 -49.925 1.00 93.06 343 TRP A C 1
ATOM 2627 O O . TRP A 1 343 ? 58.914 -15.574 -50.654 1.00 93.06 343 TRP A O 1
ATOM 2637 N N . ALA A 1 344 ? 59.819 -13.666 -49.868 1.00 93.25 344 ALA A N 1
ATOM 2638 C CA . ALA A 1 344 ? 61.142 -13.808 -50.476 1.00 93.25 344 ALA A CA 1
ATOM 2639 C C . ALA A 1 344 ? 62.217 -13.895 -49.395 1.00 93.25 344 ALA A C 1
ATOM 2641 O O . ALA A 1 344 ? 62.173 -13.187 -48.393 1.00 93.25 344 ALA A O 1
ATOM 2642 N N . CYS A 1 345 ? 63.208 -14.760 -49.600 1.00 90.31 345 CYS A N 1
ATOM 2643 C CA . CYS A 1 345 ? 64.302 -14.895 -48.650 1.00 90.31 345 CYS A CA 1
ATOM 2644 C C . CYS A 1 345 ? 65.142 -13.612 -48.586 1.00 90.31 345 CYS A C 1
ATOM 2646 O O . CYS A 1 345 ? 65.592 -13.116 -49.613 1.00 90.31 345 CYS A O 1
ATOM 2648 N N . SER A 1 346 ? 65.420 -13.125 -47.373 1.00 88.00 346 SER A N 1
ATOM 2649 C CA . SER A 1 346 ? 66.284 -11.958 -47.142 1.00 88.00 346 SER A CA 1
ATOM 2650 C C . SER A 1 346 ? 67.788 -12.246 -47.291 1.00 88.00 346 SER A C 1
ATOM 2652 O O . SER A 1 346 ? 68.594 -11.318 -47.245 1.00 88.00 346 SER A O 1
ATOM 2654 N N . LYS A 1 347 ? 68.202 -13.515 -47.455 1.00 87.12 347 LYS A N 1
ATOM 2655 C CA . LYS A 1 347 ? 69.625 -13.871 -47.582 1.00 87.12 347 LYS A CA 1
ATOM 2656 C C . LYS A 1 347 ? 70.172 -13.480 -48.966 1.00 87.12 347 LYS A C 1
ATOM 2658 O O . LYS A 1 347 ? 69.599 -13.914 -49.969 1.00 87.12 347 LYS A O 1
ATOM 2663 N N . PRO A 1 348 ? 71.308 -12.758 -49.040 1.00 84.75 348 PRO A N 1
ATOM 2664 C CA . PRO A 1 348 ? 71.947 -12.410 -50.308 1.00 84.75 348 PRO A CA 1
ATOM 2665 C C . PRO A 1 348 ? 72.225 -13.649 -51.170 1.00 84.75 348 PRO A C 1
ATOM 2667 O O . PRO A 1 348 ? 72.763 -14.640 -50.679 1.00 84.75 348 PRO A O 1
ATOM 2670 N N . GLY A 1 349 ? 71.834 -13.604 -52.445 1.00 85.25 349 GLY A N 1
ATOM 2671 C CA . GLY A 1 349 ? 72.041 -14.700 -53.400 1.00 85.25 349 GLY A CA 1
ATOM 2672 C C . GLY A 1 349 ? 71.065 -15.881 -53.284 1.00 85.25 349 GLY A C 1
ATOM 2673 O O . GLY A 1 349 ? 71.210 -16.849 -54.026 1.00 85.25 349 GLY A O 1
ATOM 2674 N N . CYS A 1 350 ? 70.061 -15.836 -52.398 1.00 87.56 350 CYS A N 1
ATOM 2675 C CA . CYS A 1 350 ? 69.059 -16.899 -52.298 1.00 87.56 350 CYS A CA 1
ATOM 2676 C C . CYS A 1 350 ? 67.821 -16.611 -53.175 1.00 87.56 350 CYS A C 1
ATOM 2678 O O . CYS A 1 350 ? 67.114 -15.641 -52.909 1.00 87.56 350 CYS A O 1
ATOM 2680 N N . PRO A 1 351 ? 67.466 -17.477 -54.148 1.00 88.25 351 PRO A N 1
ATOM 2681 C CA . PRO A 1 351 ? 66.274 -17.288 -54.984 1.00 88.25 351 PRO A CA 1
ATOM 2682 C C . PRO A 1 351 ? 64.964 -17.753 -54.315 1.00 88.25 351 PRO A C 1
ATOM 2684 O O . PRO A 1 351 ? 63.916 -17.793 -54.957 1.00 88.25 351 PRO A O 1
ATOM 2687 N N . GLY A 1 352 ? 65.002 -18.167 -53.044 1.00 88.88 352 GLY A N 1
ATOM 2688 C CA . GLY A 1 352 ? 63.889 -18.852 -52.391 1.00 88.88 352 GLY A CA 1
ATOM 2689 C C . GLY A 1 352 ? 62.650 -17.976 -52.201 1.00 88.88 352 GLY A C 1
ATOM 2690 O O . GLY A 1 352 ? 62.703 -16.956 -51.512 1.00 88.88 352 GLY A O 1
ATOM 2691 N N . ARG A 1 353 ? 61.518 -18.437 -52.747 1.00 91.94 353 ARG A N 1
ATOM 2692 C CA . ARG A 1 353 ? 60.174 -17.882 -52.537 1.00 91.94 353 ARG A CA 1
ATOM 2693 C C . ARG A 1 353 ? 59.232 -18.975 -52.050 1.00 91.94 353 ARG A C 1
ATOM 2695 O O . ARG A 1 353 ? 59.354 -20.118 -52.487 1.00 91.94 353 ARG A O 1
ATOM 2702 N N . TRP A 1 354 ? 58.339 -18.654 -51.121 1.00 92.62 354 TRP A N 1
ATOM 2703 C CA . TRP A 1 354 ? 57.399 -19.634 -50.573 1.00 92.62 354 TRP A CA 1
ATOM 2704 C C . TRP A 1 354 ? 56.155 -18.980 -49.986 1.00 92.62 354 TRP A C 1
ATOM 2706 O O . TRP A 1 354 ? 56.185 -17.812 -49.596 1.00 92.62 354 TRP A O 1
ATOM 2716 N N . ASP A 1 355 ? 55.100 -19.782 -49.850 1.00 92.75 355 ASP A N 1
ATOM 2717 C CA . ASP A 1 355 ? 53.841 -19.365 -49.247 1.00 92.75 355 ASP A CA 1
ATOM 2718 C C . ASP A 1 355 ? 53.753 -19.878 -47.798 1.00 92.75 355 ASP A C 1
ATOM 2720 O O . ASP A 1 355 ? 53.982 -21.055 -47.486 1.00 92.75 355 ASP A O 1
ATOM 2724 N N . ALA A 1 356 ? 53.460 -18.967 -46.875 1.00 91.06 356 ALA A N 1
ATOM 2725 C CA . ALA A 1 356 ? 53.283 -19.260 -45.455 1.00 91.06 356 ALA A CA 1
ATOM 2726 C C . ALA A 1 356 ? 52.420 -18.185 -44.792 1.00 91.06 356 ALA A C 1
ATOM 2728 O O . ALA A 1 356 ? 52.328 -17.058 -45.277 1.00 91.06 356 ALA A O 1
ATOM 2729 N N . THR A 1 357 ? 51.817 -18.504 -43.650 1.00 92.44 357 THR A N 1
ATOM 2730 C CA . THR A 1 357 ? 51.098 -17.495 -42.861 1.00 92.44 357 THR A CA 1
ATOM 2731 C C . THR A 1 357 ? 52.054 -16.727 -41.937 1.00 92.44 357 THR A C 1
ATOM 2733 O O . THR A 1 357 ? 53.058 -17.300 -41.496 1.00 92.44 357 THR A O 1
ATOM 2736 N N . PRO A 1 358 ? 51.766 -15.457 -41.585 1.00 90.75 358 PRO A N 1
ATOM 2737 C CA . PRO A 1 358 ? 52.519 -14.727 -40.566 1.00 90.75 358 PRO A CA 1
ATOM 2738 C C . PRO A 1 358 ? 52.648 -15.502 -39.250 1.00 90.75 358 PRO A C 1
ATOM 2740 O O . PRO A 1 358 ? 5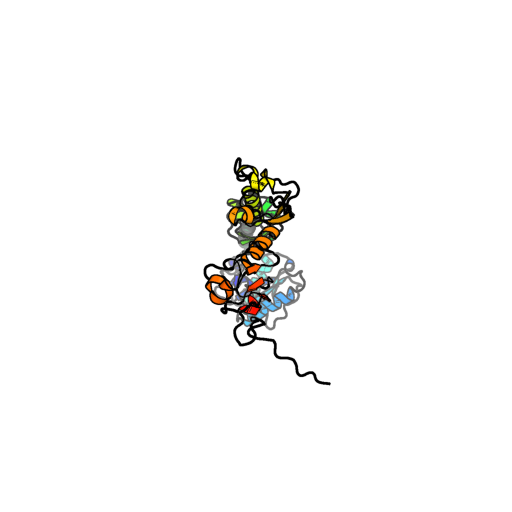3.726 -15.507 -38.656 1.00 90.75 358 PRO A O 1
ATOM 2743 N N . ASP A 1 359 ? 51.602 -16.232 -38.840 1.00 89.88 359 ASP A N 1
ATOM 2744 C CA . ASP A 1 359 ? 51.644 -17.102 -37.657 1.00 89.88 359 ASP A CA 1
ATOM 2745 C C . ASP A 1 359 ? 52.729 -18.176 -37.796 1.00 89.88 359 ASP A C 1
ATOM 2747 O O . ASP A 1 359 ? 53.623 -18.295 -36.962 1.00 89.88 359 ASP A O 1
ATOM 2751 N N . GLN A 1 360 ? 52.732 -18.899 -38.918 1.00 89.12 360 GLN A N 1
ATOM 2752 C CA . GLN A 1 360 ? 53.755 -19.901 -39.214 1.00 89.12 360 GLN A CA 1
ATOM 2753 C C . GLN A 1 360 ? 55.166 -19.307 -39.280 1.00 89.12 360 GLN A C 1
ATOM 2755 O O . GLN A 1 360 ? 56.122 -20.032 -39.027 1.00 89.12 360 GLN A O 1
ATOM 2760 N N . ARG A 1 361 ? 55.326 -18.025 -39.624 1.00 90.06 361 ARG A N 1
ATOM 2761 C CA . ARG A 1 361 ? 56.629 -17.343 -39.676 1.00 90.06 361 ARG A CA 1
ATOM 2762 C C . ARG A 1 361 ? 57.105 -16.867 -38.300 1.00 90.06 361 ARG A C 1
ATOM 2764 O O . ARG A 1 361 ? 58.304 -16.905 -38.034 1.00 90.06 361 ARG A O 1
ATOM 2771 N N . SER A 1 362 ? 56.183 -16.403 -37.458 1.00 86.88 362 SER A N 1
ATOM 2772 C CA . SER A 1 362 ? 56.452 -15.680 -36.207 1.00 86.88 362 SER A CA 1
ATOM 2773 C C . SER A 1 362 ? 56.518 -16.564 -34.953 1.00 86.88 362 SER A C 1
ATOM 2775 O O . SER A 1 362 ? 57.016 -16.113 -33.917 1.00 86.88 362 SER A O 1
ATOM 2777 N N . ARG A 1 363 ? 56.069 -17.830 -35.028 1.00 81.19 363 ARG A N 1
ATOM 2778 C CA . ARG A 1 363 ? 56.141 -18.803 -33.918 1.00 81.19 363 ARG A CA 1
ATOM 2779 C C . ARG A 1 363 ? 57.559 -18.920 -33.342 1.00 81.19 363 ARG A C 1
ATOM 2781 O O . ARG A 1 363 ? 58.525 -19.184 -34.062 1.00 81.19 363 ARG A O 1
ATOM 2788 N N . ARG A 1 364 ? 57.685 -18.785 -32.015 1.00 61.94 364 ARG A N 1
ATOM 2789 C CA . ARG A 1 364 ? 58.945 -19.015 -31.286 1.00 61.94 364 ARG A CA 1
ATOM 2790 C C . ARG A 1 364 ? 59.144 -20.511 -31.022 1.00 61.94 364 ARG A C 1
ATOM 2792 O O . ARG A 1 364 ? 58.190 -21.209 -30.708 1.00 61.94 364 ARG A O 1
ATOM 2799 N N . GLY A 1 365 ? 60.392 -20.978 -31.120 1.00 54.16 365 GLY A N 1
ATOM 2800 C CA . GLY A 1 365 ? 60.772 -22.372 -30.848 1.00 54.16 365 GLY A CA 1
ATOM 2801 C C . GLY A 1 365 ? 60.811 -23.260 -32.094 1.00 54.16 365 GLY A C 1
ATOM 2802 O O . GLY A 1 365 ? 59.923 -24.079 -32.298 1.00 54.16 365 GLY A O 1
ATOM 2803 N N . GLY A 1 366 ? 61.845 -23.089 -32.931 1.00 51.50 366 GLY A N 1
ATOM 2804 C CA . GLY A 1 366 ? 62.325 -24.061 -33.938 1.00 51.50 366 GLY A CA 1
ATOM 2805 C C . GLY A 1 366 ? 61.392 -24.481 -35.088 1.00 51.50 366 GLY A C 1
ATOM 2806 O O . GLY A 1 366 ? 61.871 -25.054 -36.059 1.00 51.50 366 GLY A O 1
ATOM 2807 N N . THR A 1 367 ? 60.097 -24.180 -35.016 1.00 56.47 367 THR A N 1
ATOM 2808 C CA . THR A 1 367 ? 59.032 -24.730 -35.877 1.00 56.47 367 THR A CA 1
ATOM 2809 C C . THR A 1 367 ? 58.470 -23.725 -36.882 1.00 56.47 367 THR A C 1
ATOM 2811 O O . THR A 1 367 ? 57.579 -24.060 -37.662 1.00 56.47 367 THR A O 1
ATOM 2814 N N . GLY A 1 368 ? 58.979 -22.489 -36.883 1.00 70.31 368 GLY A N 1
ATOM 2815 C CA . GLY A 1 368 ? 58.562 -21.475 -37.844 1.00 70.31 368 GLY A CA 1
ATOM 2816 C C . GLY A 1 368 ? 58.966 -21.855 -39.272 1.00 70.31 368 GLY A C 1
ATOM 2817 O O . GLY A 1 368 ? 60.108 -22.266 -39.498 1.00 70.31 368 GLY A O 1
ATOM 2818 N N . LYS A 1 369 ? 58.054 -21.715 -40.242 1.00 82.38 369 LYS A N 1
ATOM 2819 C CA . LYS A 1 369 ? 58.357 -21.953 -41.661 1.00 82.38 369 LYS A CA 1
ATOM 2820 C C . LYS A 1 369 ? 59.409 -20.948 -42.132 1.00 82.38 369 LYS A C 1
ATOM 2822 O O . LYS A 1 369 ? 59.251 -19.742 -41.957 1.00 82.38 369 LYS A O 1
ATOM 2827 N N . ARG A 1 370 ? 60.486 -21.444 -42.736 1.00 83.81 370 ARG A N 1
ATOM 2828 C CA . ARG A 1 370 ? 61.616 -20.648 -43.242 1.00 83.81 370 ARG A CA 1
ATOM 2829 C C . ARG A 1 370 ? 61.775 -20.874 -44.739 1.00 83.81 370 ARG A C 1
ATOM 2831 O O . ARG A 1 370 ? 61.120 -21.746 -45.303 1.00 83.81 370 ARG A O 1
ATOM 2838 N N . CYS A 1 371 ? 62.674 -20.106 -45.351 1.00 88.75 371 CYS A N 1
ATOM 2839 C CA . CYS A 1 371 ? 63.047 -20.294 -46.745 1.00 88.75 371 CYS A CA 1
ATOM 2840 C C . CYS A 1 371 ? 63.412 -21.769 -47.008 1.00 88.75 371 CYS A C 1
ATOM 2842 O O . CYS A 1 371 ? 64.362 -22.258 -46.387 1.00 88.75 371 CYS A O 1
ATOM 2844 N N . PRO A 1 372 ? 62.711 -22.466 -47.921 1.00 85.12 372 PRO A N 1
ATOM 2845 C CA . PRO A 1 372 ? 62.942 -23.886 -48.184 1.00 85.12 372 PRO A CA 1
ATOM 2846 C C . PRO A 1 372 ? 64.300 -24.156 -48.846 1.00 85.12 372 PRO A C 1
ATOM 2848 O O . PRO A 1 372 ? 64.821 -25.258 -48.732 1.00 85.12 372 PRO A O 1
ATOM 2851 N N . VAL A 1 373 ? 64.901 -23.152 -49.495 1.00 86.44 373 VAL A N 1
ATOM 2852 C CA . VAL A 1 373 ? 66.249 -23.254 -50.082 1.00 86.44 373 VAL A CA 1
ATOM 2853 C C . VAL A 1 373 ? 67.323 -23.180 -48.994 1.00 86.44 373 VAL A C 1
ATOM 2855 O O . VAL A 1 373 ? 68.281 -23.942 -49.007 1.00 86.44 373 VAL A O 1
ATOM 2858 N N . CYS A 1 374 ? 67.163 -22.282 -48.019 1.00 84.69 374 CYS A N 1
ATOM 2859 C CA . CYS A 1 374 ? 68.126 -22.127 -46.925 1.00 84.69 374 CYS A CA 1
ATOM 2860 C C . CYS A 1 374 ? 67.949 -23.151 -45.800 1.00 84.69 374 CYS A C 1
ATOM 2862 O O . CYS A 1 374 ? 68.895 -23.426 -45.067 1.00 84.69 374 CYS A O 1
ATOM 2864 N N . HIS A 1 375 ? 66.726 -23.639 -45.615 1.00 82.88 375 HIS A N 1
ATOM 2865 C CA . HIS A 1 375 ? 66.339 -24.583 -44.575 1.00 82.88 375 HIS A CA 1
ATOM 2866 C C . HIS A 1 375 ? 65.423 -25.642 -45.198 1.00 82.88 375 HIS A C 1
ATOM 2868 O O . HIS A 1 375 ? 64.206 -25.593 -44.992 1.00 82.88 375 HIS A O 1
ATOM 2874 N N . PRO A 1 376 ? 65.983 -26.574 -45.990 1.00 78.50 376 PRO A N 1
ATOM 2875 C CA . PRO A 1 376 ? 65.197 -27.626 -46.611 1.00 78.50 376 PRO A CA 1
ATOM 2876 C C . PRO A 1 376 ? 64.510 -28.478 -45.536 1.00 78.50 376 PRO A C 1
ATOM 2878 O O . PRO A 1 376 ? 65.091 -28.719 -44.469 1.00 78.50 376 PRO A O 1
ATOM 2881 N N . PRO A 1 377 ? 63.270 -28.933 -45.777 1.00 70.62 377 PRO A N 1
ATOM 2882 C CA . PRO A 1 377 ? 62.570 -29.790 -44.833 1.00 70.62 377 PRO A CA 1
ATOM 2883 C C . PRO A 1 377 ? 63.386 -31.065 -44.587 1.00 70.62 377 PRO A C 1
ATOM 2885 O O . PRO A 1 377 ? 63.921 -31.668 -45.521 1.00 70.62 377 PRO A O 1
ATOM 2888 N N . ARG A 1 378 ? 63.490 -31.492 -43.322 1.00 65.44 378 ARG A N 1
ATOM 2889 C CA . ARG A 1 378 ? 64.093 -32.791 -42.989 1.00 65.44 378 ARG A CA 1
ATOM 2890 C C . ARG A 1 378 ? 63.274 -33.880 -43.688 1.00 65.44 378 ARG A C 1
ATOM 2892 O O . ARG A 1 378 ? 62.083 -34.001 -43.413 1.00 65.44 378 ARG A O 1
ATOM 2899 N N . LYS A 1 379 ? 63.898 -34.659 -44.581 1.00 55.66 379 LYS A N 1
ATOM 2900 C CA . LYS A 1 379 ? 63.273 -35.853 -45.173 1.00 55.66 379 LYS A CA 1
ATOM 2901 C C . LYS A 1 379 ? 62.820 -36.770 -44.033 1.00 55.66 379 LYS A C 1
ATOM 2903 O O . LYS A 1 379 ? 63.634 -37.123 -43.178 1.00 55.66 379 LYS A O 1
ATOM 2908 N N . SER A 1 380 ? 61.541 -37.136 -43.994 1.00 46.41 380 SER A N 1
ATOM 2909 C CA . SER A 1 380 ? 61.067 -38.183 -43.092 1.00 46.41 380 SER A CA 1
ATOM 2910 C C . SER A 1 380 ? 61.778 -39.485 -43.459 1.00 46.41 380 SER A C 1
ATOM 2912 O O . SER A 1 380 ? 61.761 -39.893 -44.620 1.00 46.41 380 SER A O 1
ATOM 2914 N N . ARG A 1 381 ? 62.426 -40.136 -42.485 1.00 54.09 381 ARG A N 1
ATOM 2915 C CA . ARG A 1 381 ? 62.844 -41.537 -42.622 1.00 54.09 381 ARG A CA 1
ATOM 2916 C C . ARG A 1 381 ? 61.584 -42.398 -42.609 1.00 54.09 381 ARG A C 1
ATOM 2918 O O . ARG A 1 381 ? 61.204 -42.929 -41.575 1.00 54.09 381 ARG A O 1
ATOM 2925 N N . THR A 1 382 ? 60.947 -42.505 -43.763 1.00 42.69 382 THR A N 1
ATOM 2926 C CA . THR A 1 382 ? 60.070 -43.621 -44.098 1.00 42.69 382 THR A CA 1
ATOM 2927 C C . THR A 1 382 ? 60.771 -44.345 -45.239 1.00 42.69 382 THR A C 1
ATOM 2929 O O . THR A 1 382 ? 60.758 -43.909 -46.387 1.00 42.69 382 THR A O 1
ATOM 2932 N N . GLN A 1 383 ? 61.538 -45.350 -44.826 1.00 43.44 383 GLN A N 1
ATOM 2933 C CA . GLN A 1 383 ? 62.189 -46.370 -45.644 1.00 43.44 383 GLN A CA 1
ATOM 2934 C C . GLN A 1 383 ? 61.134 -47.228 -46.369 1.00 43.44 383 GLN A C 1
ATOM 2936 O O . GLN A 1 383 ? 60.023 -47.351 -45.849 1.00 43.44 383 GLN A O 1
ATOM 2941 N N . PRO A 1 384 ? 61.463 -47.888 -47.488 1.00 44.88 384 PRO A N 1
ATOM 2942 C CA . PRO A 1 384 ? 61.251 -49.324 -47.580 1.00 44.88 384 PRO A CA 1
ATOM 2943 C C . PRO A 1 384 ? 62.298 -50.077 -46.747 1.00 44.88 384 PRO A C 1
ATOM 2945 O O . PRO A 1 384 ? 63.502 -49.723 -46.832 1.00 44.88 384 PRO A O 1
#

Foldseek 3Di:
DLLCLFQVFDWDAQDWDDFPPHDIDTFGIAGCPPANLETEHEAAPVVQPDPCSLVVVLVVVQRSVVVVGHYAYEHAPPDDDRPDPPHDYFYFYHDDPVVSVSVSVVVVQVVVVGGGHDDDPVSVVVVVVVVVVVVCVVPDADPAFLCNQPVCQQVFFDAFPQDGPQGRSRHHLQFQTWTWTFAPPPVGRDIDIGGSNCCRPVVDHDPVVVCVVVVQVVFADDVQQFCCNVPVPQQVQFDAQPVDPPDGSNRGGQQFQTKTWGFAPDPVDRDIDIDGSNCCNPVVDGDPVVVVVVVVQVVQFADVQQFCCNPPVVQQVFFDAQPVHRPDHSNRGGLLFQGWTWGAAPDPPDRFIDIDGSVLQNDPDPRRDDRCRVPPDDPPPPDD

Sequence (384 aa):
MLVQAASGLSVELDHRLRLPGRREDRFDLYLPEPAPSLLIDLDPEWTHNRPGSLERDTAKTAAALAAGLDVERIRSRGLPPVPVHGLTHHEAGPGVNPEDWAEAVGVVLRGRGLCWRQLTPAEVTAALTKGAQLWQKAVAGPEVSAVDVVPHLEEEFVANLTNPGKTPDRMPPGCNDVCLWRCRKPDCGYEWKAILNSRALAGRGCSQCARERVGAANSRPGPGESLAEVNPTMAAELIEVVDRPGWTALDLLPTSNKTCRWRCPEPHCSFEYPAPLNRRTGQSSGCPRCARRRTAADRVRPKPGKSLQDVHLAIANELLEVVDEPNLTAKELRPNSTKVCRWACSKPGCPGRWDATPDQRSRRGGTGKRCPVCHPPRKSRTQP

pLDDT: mean 89.13, std 8.65, range [42.69, 98.12]

Radius of gyration: 47.26 Å; chains: 1; bounding box: 109×69×109 Å